Protein AF-0000000080647392 (afdb_homodimer)

pLDDT: mean 95.46, std 3.97, range [77.69, 98.94]

Radius of gyration: 23.3 Å; Cα contacts (8 Å, |Δi|>4): 1350; chains: 2; bounding box: 54×66×57 Å

Solvent-accessible surface area (backbone atoms only — not comparable to full-atom values): 26284 Å² total; per-residue (Å²): 134,74,49,28,30,16,35,35,18,43,46,62,50,24,40,52,42,51,49,40,34,59,71,58,73,27,82,43,40,66,52,21,38,30,37,96,53,59,66,42,38,54,57,50,50,71,74,40,87,53,81,49,40,84,39,58,70,70,62,27,44,72,67,22,56,29,36,37,40,37,64,46,44,84,48,45,66,60,51,48,52,56,26,24,71,72,42,19,22,35,34,42,63,46,37,37,43,47,66,41,63,68,54,35,50,51,53,52,50,37,17,57,75,48,71,21,41,34,37,32,45,41,31,66,45,50,23,52,20,31,45,36,12,40,53,58,62,46,55,66,39,33,37,37,37,38,35,31,31,36,78,76,49,66,86,26,53,46,38,64,78,66,65,59,63,54,87,72,51,83,49,76,37,77,77,44,73,45,47,44,77,57,45,35,69,33,34,57,91,51,20,38,61,51,29,50,49,51,64,51,44,70,77,46,53,44,36,35,33,35,29,33,22,62,84,47,92,44,44,31,40,31,40,40,38,36,39,78,41,32,39,39,37,23,37,25,39,31,30,52,22,94,82,36,73,89,37,42,35,34,28,35,21,7,48,46,29,34,55,36,46,72,70,41,41,63,37,72,38,50,135,72,49,29,31,16,36,34,18,41,45,61,51,25,40,51,42,51,49,40,34,58,71,59,74,26,84,42,40,63,52,21,38,31,37,96,54,57,67,41,37,52,55,49,50,70,75,39,87,54,82,49,41,85,39,57,68,71,62,27,44,73,69,21,54,30,36,38,40,38,64,45,46,84,47,45,66,61,51,48,51,56,24,25,72,70,41,20,22,36,33,43,63,44,38,39,43,49,68,42,63,68,53,34,51,49,52,52,50,37,18,57,75,47,72,20,40,35,37,33,45,41,31,66,45,50,24,50,21,31,44,34,14,38,52,60,61,46,56,66,38,34,37,37,37,40,34,31,30,34,78,76,49,66,87,26,54,47,39,63,77,66,64,58,64,53,86,73,50,83,49,74,36,78,78,43,75,44,47,42,76,57,45,35,70,33,36,59,90,53,19,38,60,52,29,51,50,49,64,52,43,70,76,44,53,46,35,34,34,35,30,33,22,62,85,47,92,45,44,31,39,33,39,38,36,35,38,78,43,32,40,39,37,24,37,25,39,31,30,53,23,94,81,36,74,89,37,42,34,34,28,36,22,7,48,46,28,34,55,36,45,72,71,39,40,63,37,72,37,48

Structure (mmCIF, N/CA/C/O backbone):
data_AF-0000000080647392-model_v1
#
loop_
_entity.id
_entity.type
_entity.pdbx_description
1 polymer 'L-aspartate dehydrogenase'
#
loop_
_atom_site.group_PDB
_atom_site.id
_atom_site.type_symbol
_atom_site.label_atom_id
_atom_site.label_alt_id
_atom_site.label_comp_id
_atom_site.label_asym_id
_atom_site.label_entity_id
_atom_site.label_seq_id
_atom_site.pdbx_PDB_ins_code
_atom_site.Cartn_x
_atom_site.Cartn_y
_atom_site.Cartn_z
_atom_site.occupancy
_atom_site.B_iso_or_equiv
_atom_site.auth_seq_id
_atom_site.auth_comp_id
_atom_site.auth_asym_id
_atom_site.auth_atom_id
_atom_site.pdbx_PDB_model_num
ATOM 1 N N . MET A 1 1 ? 25.438 -1.2 6.359 1 77.69 1 MET A N 1
ATOM 2 C CA . MET A 1 1 ? 25.422 0.131 6.957 1 77.69 1 MET A CA 1
ATOM 3 C C . MET A 1 1 ? 24.016 0.497 7.445 1 77.69 1 MET A C 1
ATOM 5 O O . MET A 1 1 ? 23.031 0.075 6.859 1 77.69 1 MET A O 1
ATOM 9 N N . VAL A 1 2 ? 23.875 1.104 8.641 1 92.38 2 VAL A N 1
ATOM 10 C CA . VAL A 1 2 ? 22.625 1.467 9.289 1 92.38 2 VAL A CA 1
ATOM 11 C C . VAL A 1 2 ? 22.047 2.715 8.625 1 92.38 2 VAL A C 1
ATOM 13 O O . VAL A 1 2 ? 22.781 3.656 8.312 1 92.38 2 VAL A O 1
ATOM 16 N N . LEU A 1 3 ? 20.812 2.715 8.211 1 97.25 3 LEU A N 1
ATOM 17 C CA . LEU A 1 3 ? 20.156 3.855 7.586 1 97.25 3 LEU A CA 1
ATOM 18 C C . LEU A 1 3 ? 20.172 5.07 8.508 1 97.25 3 LEU A C 1
ATOM 20 O O . LEU A 1 3 ? 19.719 4.996 9.648 1 97.25 3 LEU A O 1
ATOM 24 N N . LYS A 1 4 ? 20.766 6.172 8.125 1 98.62 4 LYS A N 1
ATOM 25 C CA . LYS A 1 4 ? 20.844 7.406 8.898 1 98.62 4 LYS A CA 1
ATOM 26 C C . LYS A 1 4 ? 19.672 8.336 8.555 1 98.62 4 LYS A C 1
ATOM 28 O O . LYS A 1 4 ? 19.5 8.719 7.398 1 98.62 4 LYS A O 1
ATOM 33 N N . ILE A 1 5 ? 18.953 8.742 9.609 1 98.88 5 ILE A N 1
ATOM 34 C CA . ILE A 1 5 ? 17.719 9.5 9.406 1 98.88 5 ILE A CA 1
ATOM 35 C C . ILE A 1 5 ? 17.875 10.898 10 1 98.88 5 ILE A C 1
ATOM 37 O O . ILE A 1 5 ? 18.297 11.055 11.148 1 98.88 5 ILE A O 1
ATOM 41 N N . GLY A 1 6 ? 17.625 11.93 9.172 1 98.88 6 GLY A N 1
ATOM 42 C CA . GLY A 1 6 ? 17.375 13.273 9.672 1 98.88 6 GLY A CA 1
ATOM 43 C C . GLY A 1 6 ? 15.906 13.625 9.742 1 98.88 6 GLY A C 1
ATOM 44 O O . GLY A 1 6 ? 15.156 13.383 8.797 1 98.88 6 GLY A O 1
ATOM 45 N N . LEU A 1 7 ? 15.492 14.164 10.867 1 98.81 7 LEU A N 1
ATOM 46 C CA . LEU A 1 7 ? 14.078 14.469 11.094 1 98.81 7 LEU A CA 1
ATOM 47 C C . LEU A 1 7 ? 13.844 15.969 11.117 1 98.81 7 LEU A C 1
ATOM 49 O O . LEU A 1 7 ? 14.492 16.688 11.883 1 98.81 7 LEU A O 1
ATOM 53 N N . VAL A 1 8 ? 12.969 16.422 10.203 1 98.81 8 VAL A N 1
ATOM 54 C CA . VAL A 1 8 ? 12.547 17.828 10.18 1 98.81 8 VAL A CA 1
ATOM 55 C C . VAL A 1 8 ? 11.117 17.938 10.703 1 98.81 8 VAL A C 1
ATOM 57 O O . VAL A 1 8 ? 10.172 17.5 10.039 1 98.81 8 VAL A O 1
ATOM 60 N N . GLY A 1 9 ? 10.938 18.594 11.805 1 98.12 9 GLY A N 1
ATOM 61 C CA . GLY A 1 9 ? 9.656 18.656 12.492 1 98.12 9 GLY A CA 1
ATOM 62 C C . GLY A 1 9 ? 9.602 17.766 13.719 1 98.12 9 GLY A C 1
ATOM 63 O O . GLY A 1 9 ? 9.648 16.547 13.602 1 98.12 9 GLY A O 1
ATOM 64 N N . CYS A 1 10 ? 9.453 18.391 14.891 1 96.75 10 CYS A N 1
ATOM 65 C CA . CYS A 1 10 ? 9.492 17.672 16.156 1 96.75 10 CYS A CA 1
ATOM 66 C C . CYS A 1 10 ? 8.156 17.766 16.875 1 96.75 10 CYS A C 1
ATOM 68 O O . CYS A 1 10 ? 8.117 17.875 18.109 1 96.75 10 CYS A O 1
ATOM 70 N N . GLY A 1 11 ? 7.09 17.859 16.078 1 93.75 11 GLY A N 1
ATOM 71 C CA . GLY A 1 11 ? 5.746 17.797 16.625 1 93.75 11 GLY A CA 1
ATOM 72 C C . GLY A 1 11 ? 5.301 16.391 16.953 1 93.75 11 GLY A C 1
ATOM 73 O O . GLY A 1 11 ? 6.125 15.523 17.25 1 93.75 11 GLY A O 1
ATOM 74 N N . ALA A 1 12 ? 3.98 16.172 17 1 92.81 12 ALA A N 1
ATOM 75 C CA . ALA A 1 12 ? 3.395 14.906 17.422 1 92.81 12 ALA A CA 1
ATOM 76 C C . ALA A 1 12 ? 3.887 13.75 16.562 1 92.81 12 ALA A C 1
ATOM 78 O O . ALA A 1 12 ? 4.34 12.727 17.078 1 92.81 12 ALA A O 1
ATOM 79 N N . ILE A 1 13 ? 3.816 13.922 15.258 1 95.69 13 ILE A N 1
ATOM 80 C CA . ILE A 1 13 ? 4.23 12.875 14.336 1 95.69 13 ILE A CA 1
ATOM 81 C C . ILE A 1 13 ? 5.738 12.656 14.438 1 95.69 13 ILE A C 1
ATOM 83 O O . ILE A 1 13 ? 6.199 11.516 14.547 1 95.69 13 ILE A O 1
ATOM 87 N N . GLY A 1 14 ? 6.5 13.742 14.398 1 97 14 GLY A N 1
ATOM 88 C CA . GLY A 1 14 ? 7.949 13.648 14.516 1 97 14 GLY A CA 1
ATOM 89 C C . GLY A 1 14 ? 8.398 12.938 15.781 1 97 14 GLY A C 1
ATOM 90 O O . GLY A 1 14 ? 9.312 12.117 15.75 1 97 14 GLY A O 1
ATOM 91 N N . LEU A 1 15 ? 7.766 13.25 16.859 1 95.5 15 LEU A N 1
ATOM 92 C CA . LEU A 1 15 ? 8.094 12.633 18.141 1 95.5 15 LEU A CA 1
ATOM 93 C C . LEU A 1 15 ? 7.859 11.133 18.109 1 95.5 15 LEU A C 1
ATOM 95 O O . LEU A 1 15 ? 8.688 10.359 18.594 1 95.5 15 LEU A O 1
ATOM 99 N N . GLU A 1 16 ? 6.734 10.719 17.547 1 95.62 16 GLU A N 1
ATOM 100 C CA . GLU A 1 16 ? 6.418 9.289 17.469 1 95.62 16 GLU A CA 1
ATOM 101 C C . GLU A 1 16 ? 7.445 8.555 16.609 1 95.62 16 GLU A C 1
ATOM 103 O O . GLU A 1 16 ? 7.867 7.445 16.953 1 95.62 16 GLU A O 1
ATOM 108 N N . ILE A 1 17 ? 7.848 9.156 15.523 1 97.88 17 ILE A N 1
ATOM 109 C CA . ILE A 1 17 ? 8.844 8.562 14.641 1 97.88 17 ILE A CA 1
ATOM 110 C C . ILE A 1 17 ? 10.18 8.438 15.375 1 97.88 17 ILE A C 1
ATOM 112 O O . ILE A 1 17 ? 10.797 7.367 15.359 1 97.88 17 ILE A O 1
ATOM 116 N N . ALA A 1 18 ? 10.555 9.5 16.031 1 98 18 ALA A N 1
ATOM 117 C CA . ALA A 1 18 ? 11.828 9.523 16.75 1 98 18 ALA A CA 1
ATOM 118 C C . ALA A 1 18 ? 11.859 8.445 17.828 1 98 18 ALA A C 1
ATOM 120 O O . ALA A 1 18 ? 12.852 7.73 17.969 1 98 18 ALA A O 1
ATOM 121 N N . ARG A 1 19 ? 10.805 8.344 18.562 1 96.69 19 ARG A N 1
ATOM 122 C CA . ARG A 1 19 ? 10.727 7.371 19.641 1 96.69 19 ARG A CA 1
ATOM 123 C C . ARG A 1 19 ? 10.789 5.945 19.109 1 96.69 19 ARG A C 1
ATOM 125 O O . ARG A 1 19 ? 11.43 5.078 19.703 1 96.69 19 ARG A O 1
ATOM 132 N N . ALA A 1 20 ? 10.086 5.695 18.016 1 97.19 20 ALA A N 1
ATOM 133 C CA . ALA A 1 20 ? 10.102 4.367 17.406 1 97.19 20 ALA A CA 1
ATOM 134 C C . ALA A 1 20 ? 11.516 3.965 17 1 97.19 20 ALA A C 1
ATOM 136 O O . ALA A 1 20 ? 11.938 2.828 17.219 1 97.19 20 ALA A O 1
ATOM 137 N N . ILE A 1 21 ? 12.25 4.891 16.375 1 97.94 21 ILE A N 1
ATOM 138 C CA . ILE A 1 21 ? 13.633 4.629 15.984 1 97.94 21 ILE A CA 1
ATOM 139 C C . ILE A 1 21 ? 14.477 4.363 17.234 1 97.94 21 ILE A C 1
ATOM 141 O O . ILE A 1 21 ? 15.266 3.418 17.266 1 97.94 21 ILE A O 1
ATOM 145 N N . ASP A 1 22 ? 14.219 5.188 18.234 1 97.56 22 ASP A N 1
ATOM 146 C CA . ASP A 1 22 ? 14.984 5.105 19.484 1 97.56 22 ASP A CA 1
ATOM 147 C C . ASP A 1 22 ? 14.75 3.77 20.188 1 97.56 22 ASP A C 1
ATOM 149 O O . ASP A 1 22 ? 15.648 3.234 20.828 1 97.56 22 ASP A O 1
ATOM 153 N N . ARG A 1 23 ? 13.562 3.252 20.047 1 96.81 23 ARG A N 1
ATOM 154 C CA . ARG A 1 23 ? 13.195 1.992 20.688 1 96.81 23 ARG A CA 1
ATOM 155 C C . ARG A 1 23 ? 13.688 0.802 19.859 1 96.81 23 ARG A C 1
ATOM 157 O O . ARG A 1 23 ? 13.461 -0.351 20.234 1 96.81 23 ARG A O 1
ATOM 164 N N . GLY A 1 24 ? 14.258 1.028 18.703 1 96.31 24 GLY A N 1
ATOM 165 C CA . GLY A 1 24 ? 14.805 -0.035 17.859 1 96.31 24 GLY A CA 1
ATOM 166 C C . GLY A 1 24 ? 13.758 -0.698 16.984 1 96.31 24 GLY A C 1
ATOM 167 O O . GLY A 1 24 ? 13.977 -1.801 16.484 1 96.31 24 GLY A O 1
ATOM 168 N N . GLU A 1 25 ? 12.617 -0.047 16.797 1 95.94 25 GLU A N 1
ATOM 169 C CA . GLU A 1 25 ? 11.531 -0.603 15.992 1 95.94 25 GLU A CA 1
ATOM 170 C C . GLU A 1 25 ? 11.844 -0.5 14.5 1 95.94 25 GLU A C 1
ATOM 172 O O . GLU A 1 25 ? 11.188 -1.145 13.68 1 95.94 25 GLU A O 1
ATOM 177 N N . VAL A 1 26 ? 12.742 0.331 14.148 1 96.06 26 VAL A N 1
ATOM 178 C CA . VAL A 1 26 ? 13.289 0.493 12.805 1 96.06 26 VAL A CA 1
ATOM 179 C C . VAL A 1 26 ? 14.797 0.289 12.828 1 96.06 26 VAL A C 1
ATOM 181 O O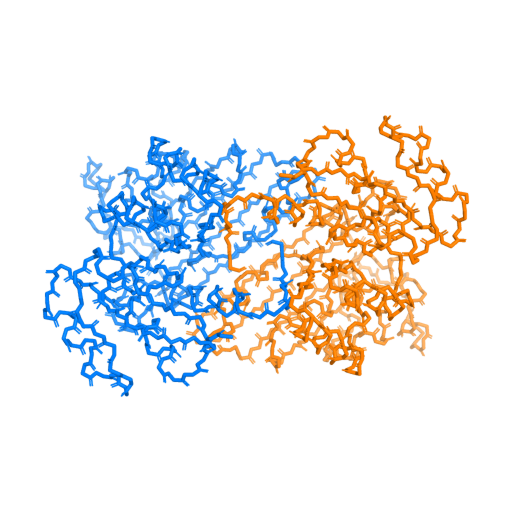 . VAL A 1 26 ? 15.484 0.793 13.719 1 96.06 26 VAL A O 1
ATOM 184 N N . GLU A 1 27 ? 15.32 -0.491 11.945 1 96.06 27 GLU A N 1
ATOM 185 C CA . GLU A 1 27 ? 16.766 -0.665 11.836 1 96.06 27 GLU A CA 1
ATOM 186 C C . GLU A 1 27 ? 17.422 0.566 11.227 1 96.06 27 GLU A C 1
ATOM 188 O O . GLU A 1 27 ? 17.953 0.505 10.109 1 96.06 27 GLU A O 1
ATOM 193 N N . ALA A 1 28 ? 17.453 1.624 11.969 1 97.56 28 ALA A N 1
ATOM 194 C CA . ALA A 1 28 ? 17.969 2.922 11.539 1 97.56 28 ALA A CA 1
ATOM 195 C C . ALA A 1 28 ? 18.469 3.734 12.727 1 97.56 28 ALA A C 1
ATOM 197 O O . ALA A 1 28 ? 18.281 3.338 13.883 1 97.56 28 ALA A O 1
ATOM 198 N N . GLU A 1 29 ? 19.156 4.75 12.43 1 98 29 GLU A N 1
ATOM 199 C CA . GLU A 1 29 ? 19.672 5.668 13.445 1 98 29 GLU A CA 1
ATOM 200 C C . GLU A 1 29 ? 19.172 7.09 13.195 1 98 29 GLU A C 1
ATOM 202 O O . GLU A 1 29 ? 19.281 7.609 12.086 1 98 29 GLU A O 1
ATOM 207 N N . LEU A 1 30 ? 18.547 7.652 14.188 1 98.5 30 LEU A N 1
ATOM 208 C CA . LEU A 1 30 ? 18.219 9.078 14.141 1 98.5 30 LEU A CA 1
ATOM 209 C C . LEU A 1 30 ? 19.453 9.922 14.422 1 98.5 30 LEU A C 1
ATOM 211 O O . LEU A 1 30 ? 19.906 10.016 15.57 1 98.5 30 LEU A O 1
ATOM 215 N N . VAL A 1 31 ? 19.953 10.617 13.422 1 98.19 31 VAL A N 1
ATOM 216 C CA . VAL A 1 31 ? 21.266 11.242 13.578 1 98.19 31 VAL A CA 1
ATOM 217 C C . VAL A 1 31 ? 21.094 12.711 13.945 1 98.19 31 VAL A C 1
ATOM 219 O O . VAL A 1 31 ? 21.953 13.297 14.602 1 98.19 31 VAL A O 1
ATOM 222 N N . ALA A 1 32 ? 20.016 13.281 13.445 1 98.44 32 ALA A N 1
ATOM 223 C CA . ALA A 1 32 ? 19.812 14.703 13.703 1 98.44 32 ALA A CA 1
ATOM 224 C C . ALA A 1 32 ? 18.328 15.07 13.625 1 98.44 32 ALA A C 1
ATOM 226 O O . ALA A 1 32 ? 17.547 14.375 12.969 1 98.44 32 ALA A O 1
ATOM 227 N N . VAL A 1 33 ? 17.969 16.078 14.359 1 98.31 33 VAL A N 1
ATOM 228 C CA . VAL A 1 33 ? 16.625 16.641 14.289 1 98.31 33 VAL A CA 1
ATOM 229 C C . VAL A 1 33 ? 16.703 18.156 14.062 1 98.31 33 VAL A C 1
ATOM 231 O O . VAL A 1 33 ? 17.703 18.781 14.406 1 98.31 33 VAL A O 1
ATOM 234 N N . PHE A 1 34 ? 15.703 18.688 13.383 1 97.88 34 PHE A N 1
ATOM 235 C CA . PHE A 1 34 ? 15.547 20.109 13.172 1 97.88 34 PHE A CA 1
ATOM 236 C C . PHE A 1 34 ? 14.094 20.531 13.336 1 97.88 34 PHE A C 1
ATOM 238 O O . PHE A 1 34 ? 13.188 19.828 12.875 1 97.88 34 PHE A O 1
ATOM 245 N N . ASP A 1 35 ? 13.883 21.547 14.102 1 97 35 ASP A N 1
ATOM 246 C CA . ASP A 1 35 ? 12.602 22.234 14.203 1 97 35 ASP A CA 1
ATOM 247 C C . ASP A 1 35 ? 12.797 23.75 14.266 1 97 35 ASP A C 1
ATOM 249 O O . ASP A 1 35 ? 13.727 24.234 14.922 1 97 35 ASP A O 1
ATOM 253 N N . ARG A 1 36 ? 11.938 24.5 13.578 1 93.69 36 ARG A N 1
ATOM 254 C CA . ARG A 1 36 ? 12.047 25.953 13.664 1 93.69 36 ARG A CA 1
ATOM 255 C C . ARG A 1 36 ? 11.828 26.438 15.102 1 93.69 36 ARG A C 1
ATOM 257 O O . ARG A 1 36 ? 12.391 27.453 15.516 1 93.69 36 ARG A O 1
ATOM 264 N N . ASN A 1 37 ? 10.938 25.703 15.758 1 92.19 37 ASN A N 1
ATOM 265 C CA . ASN A 1 37 ? 10.75 25.922 17.188 1 92.19 37 ASN A CA 1
ATOM 266 C C . ASN A 1 37 ? 11.758 25.141 18.016 1 92.19 37 ASN A C 1
ATOM 268 O O . ASN A 1 37 ? 11.555 23.953 18.281 1 92.19 37 ASN A O 1
ATOM 272 N N . GLY A 1 38 ? 12.781 25.734 18.5 1 89.88 38 GLY A N 1
ATOM 273 C CA . GLY A 1 38 ? 13.867 25.094 19.234 1 89.88 38 GLY A CA 1
ATOM 274 C C . GLY A 1 38 ? 13.406 24.359 20.469 1 89.88 38 GLY A C 1
ATOM 275 O O . GLY A 1 38 ? 13.984 23.328 20.844 1 89.88 38 GLY A O 1
ATOM 276 N N . ASP A 1 39 ? 12.383 24.828 21.125 1 91.25 39 ASP A N 1
ATOM 277 C CA . ASP A 1 39 ? 11.859 24.219 22.328 1 91.25 39 ASP A CA 1
ATOM 278 C C . ASP A 1 39 ? 11.281 22.828 22.031 1 91.25 39 ASP A C 1
ATOM 280 O O . ASP A 1 39 ? 11.43 21.906 22.828 1 91.25 39 ASP A O 1
ATOM 284 N N . ARG A 1 40 ? 10.594 22.672 20.891 1 90.19 40 ARG A N 1
ATOM 285 C CA . ARG A 1 40 ? 10.07 21.375 20.5 1 90.19 40 ARG A CA 1
ATOM 286 C C . ARG A 1 40 ? 11.195 20.375 20.297 1 90.19 40 ARG A C 1
ATOM 288 O O . ARG A 1 40 ? 11.086 19.219 20.703 1 90.19 40 ARG A O 1
ATOM 295 N N . ALA A 1 41 ? 12.195 20.812 19.656 1 92.75 41 ALA A N 1
ATOM 296 C CA . ALA A 1 41 ? 13.344 19.938 19.406 1 92.75 41 ALA A CA 1
ATOM 297 C C . ALA A 1 41 ? 13.992 19.5 20.719 1 92.75 41 ALA A C 1
ATOM 299 O O . ALA A 1 41 ? 14.305 18.328 20.906 1 92.75 41 ALA A O 1
ATOM 300 N N . ARG A 1 42 ? 14.188 20.422 21.578 1 92.19 42 ARG A N 1
ATOM 301 C CA . ARG A 1 42 ? 14.828 20.109 22.859 1 92.19 42 ARG A CA 1
ATOM 302 C C . ARG A 1 42 ? 13.969 19.156 23.688 1 92.19 42 ARG A C 1
ATOM 304 O O . ARG A 1 42 ? 14.492 18.25 24.328 1 92.19 42 ARG A O 1
ATOM 311 N N . GLU A 1 43 ? 12.688 19.406 23.641 1 91.31 43 GLU A N 1
ATOM 312 C CA . GLU A 1 43 ? 11.766 18.531 24.344 1 91.31 43 GLU A CA 1
ATOM 313 C C . GLU A 1 43 ? 11.82 17.109 23.797 1 91.31 43 GLU A C 1
ATOM 315 O O . GLU A 1 43 ? 11.82 16.141 24.562 1 91.31 43 GLU A O 1
ATOM 320 N N . LEU A 1 44 ? 11.766 17.031 22.469 1 92.06 44 LEU A N 1
ATOM 321 C CA . LEU A 1 44 ? 11.875 15.727 21.828 1 92.06 44 LEU A CA 1
ATOM 322 C C . LEU A 1 44 ? 13.164 15.016 22.234 1 92.06 44 LEU A C 1
ATOM 324 O O . LEU A 1 44 ? 13.148 13.828 22.562 1 92.06 44 LEU A O 1
ATOM 328 N N . LEU A 1 45 ? 14.219 15.711 22.328 1 93.69 45 LEU A N 1
ATOM 329 C CA . LEU A 1 45 ? 15.539 15.141 22.594 1 93.69 45 LEU A CA 1
ATOM 330 C C . LEU A 1 45 ? 15.617 14.617 24.031 1 93.69 45 LEU A C 1
ATOM 332 O O . LEU A 1 45 ? 16.281 13.617 24.297 1 93.69 45 LEU A O 1
ATOM 336 N N . LYS A 1 46 ? 14.969 15.266 24.906 1 92.44 46 LYS A N 1
ATOM 337 C CA . LYS A 1 46 ? 14.992 14.898 26.328 1 92.44 46 LYS A CA 1
ATOM 338 C C . LYS A 1 46 ? 14.438 13.5 26.531 1 92.44 46 LYS A C 1
ATOM 340 O O . LYS A 1 46 ? 14.859 12.781 27.438 1 92.44 46 LYS A O 1
ATOM 345 N N . GLY A 1 47 ? 13.617 13.062 25.656 1 90.56 47 GLY A N 1
ATOM 346 C CA . GLY A 1 47 ? 12.938 11.797 25.859 1 90.56 47 GLY A CA 1
ATOM 347 C C . GLY A 1 47 ? 13.594 10.641 25.125 1 90.56 47 GLY A C 1
ATOM 348 O O . GLY A 1 47 ? 13.133 9.5 25.219 1 90.56 47 GLY A O 1
ATOM 349 N N . LEU A 1 48 ? 14.656 10.906 24.469 1 96.25 48 LEU A N 1
ATOM 350 C CA . LEU A 1 48 ? 15.281 9.875 23.656 1 96.25 48 LEU A CA 1
ATOM 351 C C . LEU A 1 48 ? 16.531 9.328 24.344 1 96.25 48 LEU A C 1
ATOM 353 O O . LEU A 1 48 ? 17.266 10.07 24.984 1 96.25 48 LEU A O 1
ATOM 357 N N . ARG A 1 49 ? 16.688 8.086 24.297 1 93.62 49 ARG A N 1
ATOM 358 C CA . ARG A 1 49 ? 17.922 7.461 24.766 1 93.62 49 ARG A CA 1
ATOM 359 C C . ARG A 1 49 ? 19.109 7.84 23.891 1 93.62 49 ARG A C 1
ATOM 361 O O . ARG A 1 49 ? 20.188 8.156 24.375 1 93.62 49 ARG A O 1
ATOM 368 N N . GLY A 1 50 ? 18.703 7.691 22.625 1 86.88 50 GLY A N 1
ATOM 369 C CA . GLY A 1 50 ? 19.703 8.172 21.703 1 86.88 50 GLY A CA 1
ATOM 370 C C . GLY A 1 50 ? 19.906 9.672 21.75 1 86.88 50 GLY A C 1
ATOM 371 O O . GLY A 1 50 ? 19.141 10.383 22.422 1 86.88 50 GLY A O 1
ATOM 372 N N . LYS A 1 51 ? 21.125 10.195 21.328 1 89.38 51 LYS A N 1
ATOM 373 C CA . LYS A 1 51 ? 21.391 11.633 21.375 1 89.38 51 LYS A CA 1
ATOM 374 C C . LYS A 1 51 ? 21.656 12.188 19.984 1 89.38 51 LYS A C 1
ATOM 376 O O . LYS A 1 51 ? 22.781 12.602 19.688 1 89.38 51 LYS A O 1
ATOM 381 N N . PRO A 1 52 ? 20.453 12.188 19.219 1 96.25 52 PRO A N 1
ATOM 382 C CA . PRO A 1 52 ? 20.641 12.867 17.938 1 96.25 52 PRO A CA 1
ATOM 383 C C . PRO A 1 52 ? 21.016 14.344 18.109 1 96.25 52 PRO A C 1
ATOM 385 O O . PRO A 1 52 ? 20.75 14.93 19.156 1 96.25 52 PRO A O 1
ATOM 388 N N . ARG A 1 53 ? 21.641 14.898 17.141 1 96.31 53 ARG A N 1
ATOM 389 C CA . ARG A 1 53 ? 22.094 16.297 17.219 1 96.31 53 ARG A CA 1
ATOM 390 C C . ARG A 1 53 ? 20.969 17.234 16.781 1 96.31 53 ARG A C 1
ATOM 392 O O . ARG A 1 53 ? 20.156 16.891 15.922 1 96.31 53 ARG A O 1
ATOM 399 N N . LEU A 1 54 ? 20.984 18.312 17.469 1 97.12 54 LEU A N 1
ATOM 400 C CA . LEU A 1 54 ? 20.188 19.422 16.969 1 97.12 54 LEU A CA 1
ATOM 401 C C . LEU A 1 54 ? 20.969 20.25 15.953 1 97.12 54 LEU A C 1
ATOM 403 O O . LEU A 1 54 ? 21.938 20.922 16.297 1 97.12 54 LEU A O 1
ATOM 407 N N . LEU A 1 55 ? 20.547 20.156 14.664 1 97.31 55 LEU A N 1
ATOM 408 C CA . LEU A 1 55 ? 21.297 20.797 13.586 1 97.31 55 LEU A CA 1
ATOM 409 C C . LEU A 1 55 ? 20.391 21.656 12.727 1 97.31 55 LEU A C 1
ATOM 411 O O . LEU A 1 55 ? 19.172 21.469 12.711 1 97.31 55 LEU A O 1
ATOM 415 N N . GLU A 1 56 ? 21.047 22.609 12.039 1 97.31 56 GLU A N 1
ATOM 416 C CA . GLU A 1 56 ? 20.312 23.312 10.977 1 97.31 56 GLU A CA 1
ATOM 417 C C . GLU A 1 56 ? 20.062 22.391 9.781 1 97.31 56 GLU A C 1
ATOM 419 O O . GLU A 1 56 ? 20.703 21.344 9.648 1 97.31 56 GLU A O 1
ATOM 424 N N . LEU A 1 57 ? 19.141 22.812 8.922 1 98.12 57 LEU A N 1
ATOM 425 C CA . LEU A 1 57 ? 18.625 21.969 7.855 1 98.12 57 LEU A CA 1
ATOM 426 C C . LEU A 1 57 ? 19.766 21.453 6.977 1 98.12 57 LEU A C 1
ATOM 428 O O . LEU A 1 57 ? 19.859 20.25 6.723 1 98.12 57 LEU A O 1
ATOM 432 N N . GLU A 1 58 ? 20.672 22.297 6.543 1 97.94 58 GLU A N 1
ATOM 433 C CA . GLU A 1 58 ? 21.719 21.922 5.609 1 97.94 58 GLU A CA 1
ATOM 434 C C . GLU A 1 58 ? 22.656 20.875 6.219 1 97.94 58 GLU A C 1
ATOM 436 O O . GLU A 1 58 ? 23.016 19.906 5.562 1 97.94 58 GLU A O 1
ATOM 441 N N . GLU A 1 59 ? 23.031 21.109 7.449 1 98.38 59 GLU A N 1
ATOM 442 C CA . GLU A 1 59 ? 23.906 20.156 8.133 1 98.38 59 GLU A CA 1
ATOM 443 C C . GLU A 1 59 ? 23.203 18.828 8.383 1 98.38 59 GLU A C 1
ATOM 445 O O . GLU A 1 59 ? 23.812 17.766 8.281 1 98.38 59 GLU A O 1
ATOM 450 N N . LEU A 1 60 ? 21.922 18.938 8.758 1 98.62 60 LEU A N 1
ATOM 451 C CA . LEU A 1 60 ? 21.109 17.734 8.969 1 98.62 60 LEU A CA 1
ATOM 452 C C . LEU A 1 60 ? 21.094 16.875 7.711 1 98.62 60 LEU A C 1
ATOM 454 O O . LEU A 1 60 ? 21.297 15.656 7.781 1 98.62 60 LEU A O 1
ATOM 458 N N . VAL A 1 61 ? 20.922 17.484 6.598 1 98.81 61 VAL A N 1
ATOM 459 C CA . VAL A 1 61 ? 20.812 16.781 5.324 1 98.81 61 VAL A CA 1
ATOM 460 C C . VAL A 1 61 ? 22.141 16.109 4.988 1 98.81 61 VAL A C 1
ATOM 462 O O . VAL A 1 61 ? 22.156 14.953 4.539 1 98.81 61 VAL A O 1
ATOM 465 N N . GLU A 1 62 ? 23.219 16.75 5.254 1 98.19 62 GLU A N 1
ATOM 466 C CA . GLU A 1 62 ? 24.547 16.234 4.926 1 98.19 62 GLU A CA 1
ATOM 467 C C . GLU A 1 62 ? 24.828 14.93 5.66 1 98.19 62 GLU A C 1
ATOM 469 O O . GLU A 1 62 ? 25.5 14.047 5.121 1 98.19 62 GLU A O 1
ATOM 474 N N . GLY A 1 63 ? 24.312 14.812 6.828 1 98 63 GLY A N 1
ATOM 475 C CA . GLY A 1 63 ? 24.594 13.648 7.656 1 98 63 GLY A CA 1
ATOM 476 C C . GLY A 1 63 ? 23.547 12.555 7.531 1 98 63 GLY A C 1
ATOM 477 O O . GLY A 1 63 ? 23.594 11.555 8.25 1 98 63 GLY A O 1
ATOM 478 N N . SER A 1 64 ? 22.609 12.703 6.555 1 98.69 64 SER A N 1
ATOM 479 C CA . SER A 1 64 ? 21.469 11.789 6.496 1 98.69 64 SER A CA 1
ATOM 480 C C . SER A 1 64 ? 21.469 10.984 5.199 1 98.69 64 SER A C 1
ATOM 482 O O . SER A 1 64 ? 21.953 11.461 4.172 1 98.69 64 SER A O 1
ATOM 484 N N . ASP A 1 65 ? 21.031 9.719 5.266 1 98.75 65 ASP A N 1
ATOM 485 C CA . ASP A 1 65 ? 20.688 8.961 4.066 1 98.75 65 ASP A CA 1
ATOM 486 C C . ASP A 1 65 ? 19.297 9.32 3.562 1 98.75 65 ASP A C 1
ATOM 488 O O . ASP A 1 65 ? 19.047 9.344 2.354 1 98.75 65 ASP A O 1
ATOM 492 N N . ILE A 1 66 ? 18.391 9.602 4.523 1 98.88 66 ILE A N 1
ATOM 493 C CA . ILE A 1 66 ? 17.016 10 4.23 1 98.88 66 ILE A CA 1
ATOM 494 C C . ILE A 1 66 ? 16.594 11.094 5.203 1 98.88 66 ILE A C 1
ATOM 496 O O . ILE A 1 66 ? 16.906 11.039 6.395 1 98.88 66 ILE A O 1
ATOM 500 N N . VAL A 1 67 ? 15.906 12.078 4.664 1 98.94 67 VAL A N 1
ATOM 501 C CA . VAL A 1 67 ? 15.297 13.125 5.477 1 98.94 67 VAL A CA 1
ATOM 502 C C . VAL A 1 67 ? 13.789 12.883 5.594 1 98.94 67 VAL A C 1
ATOM 504 O O . VAL A 1 67 ? 13.125 12.609 4.594 1 98.94 67 VAL A O 1
ATOM 507 N N . VAL A 1 68 ? 13.297 12.906 6.82 1 98.94 68 VAL A N 1
ATOM 508 C CA . VAL A 1 68 ? 11.867 12.781 7.078 1 98.94 68 VAL A CA 1
ATOM 509 C C . VAL A 1 68 ? 11.281 14.156 7.391 1 98.94 68 VAL A C 1
ATOM 511 O O . VAL A 1 68 ? 11.664 14.789 8.383 1 98.94 68 VAL A O 1
ATOM 514 N N . GLU A 1 69 ? 10.43 14.609 6.555 1 98.88 69 GLU A N 1
ATOM 515 C CA . GLU A 1 69 ? 9.703 15.852 6.797 1 98.88 69 GLU A CA 1
ATOM 516 C C . GLU A 1 69 ? 8.391 15.586 7.531 1 98.88 69 GLU A C 1
ATOM 518 O O . GLU A 1 69 ? 7.52 14.875 7.023 1 98.88 69 GLU A O 1
ATOM 523 N N . ALA A 1 70 ? 8.273 16.016 8.727 1 98.06 70 ALA A N 1
ATOM 524 C CA . ALA A 1 70 ? 7.062 15.961 9.547 1 98.06 70 ALA A CA 1
ATOM 525 C C . ALA A 1 70 ? 6.789 17.312 10.211 1 98.06 70 ALA A C 1
ATOM 527 O O . ALA A 1 70 ? 6.426 17.359 11.391 1 98.06 70 ALA A O 1
ATOM 528 N N . ALA A 1 71 ? 6.973 18.375 9.547 1 97 71 ALA A N 1
ATOM 529 C CA . ALA A 1 71 ? 6.852 19.734 10.07 1 97 71 ALA A CA 1
ATOM 530 C C . ALA A 1 71 ? 5.551 20.391 9.602 1 97 71 ALA A C 1
ATOM 532 O O . ALA A 1 71 ? 4.555 20.391 10.328 1 97 71 ALA A O 1
ATOM 533 N N . SER A 1 72 ? 5.539 20.938 8.352 1 95.44 72 SER A N 1
ATOM 534 C CA . SER A 1 72 ? 4.383 21.609 7.766 1 95.44 72 SER A CA 1
ATOM 535 C C . SER A 1 72 ? 4.496 21.672 6.246 1 95.44 72 SER A C 1
ATOM 537 O O . SER A 1 72 ? 5.582 21.484 5.691 1 95.44 72 SER A O 1
ATOM 539 N N . GLN A 1 73 ? 3.35 21.938 5.621 1 95.5 73 GLN A N 1
ATOM 540 C CA . GLN A 1 73 ? 3.344 22.094 4.168 1 95.5 73 GLN A CA 1
ATOM 541 C C . GLN A 1 73 ? 4.312 23.172 3.721 1 95.5 73 GLN A C 1
ATOM 543 O O . GLN A 1 73 ? 4.98 23.031 2.691 1 95.5 73 GLN A O 1
ATOM 548 N N . ARG A 1 74 ? 4.422 24.203 4.527 1 95.81 74 ARG A N 1
ATOM 549 C CA . ARG A 1 74 ? 5.266 25.344 4.195 1 95.81 74 ARG A CA 1
ATOM 550 C C . ARG A 1 74 ? 6.738 24.953 4.191 1 95.81 74 ARG A C 1
ATOM 552 O O . ARG A 1 74 ? 7.547 25.578 3.492 1 95.81 74 ARG A O 1
ATOM 559 N N . ALA A 1 75 ? 7.09 23.922 4.902 1 97.88 75 ALA A N 1
ATOM 560 C CA . ALA A 1 75 ? 8.484 23.516 5.031 1 97.88 75 ALA A CA 1
ATOM 561 C C . ALA A 1 75 ? 8.922 22.672 3.838 1 97.88 75 ALA A C 1
ATOM 563 O O . ALA A 1 75 ? 10.117 22.531 3.561 1 97.88 75 ALA A O 1
ATOM 564 N N . VAL A 1 76 ? 8.008 22.062 3.082 1 98.56 76 VAL A N 1
ATOM 565 C CA . VAL A 1 76 ? 8.273 20.984 2.125 1 98.56 76 VAL A CA 1
ATOM 566 C C . VAL A 1 76 ? 9.164 21.516 1.001 1 98.56 76 VAL A C 1
ATOM 568 O O . VAL A 1 76 ? 10.164 20.875 0.642 1 98.56 76 VAL A O 1
ATOM 571 N N . PRO A 1 77 ? 8.906 22.766 0.449 1 98.56 77 PRO A N 1
ATOM 572 C CA . PRO A 1 77 ? 9.766 23.234 -0.644 1 98.56 77 PRO A CA 1
ATOM 573 C C . PRO A 1 77 ? 11.234 23.328 -0.237 1 98.56 77 PRO A C 1
ATOM 575 O O . PRO A 1 77 ? 12.109 22.844 -0.95 1 98.56 77 PRO A O 1
ATOM 578 N N . GLU A 1 78 ? 11.453 23.859 0.877 1 98.62 78 GLU A N 1
ATOM 579 C CA . GLU A 1 78 ? 12.82 24.047 1.348 1 98.62 78 GLU A CA 1
ATOM 580 C C . GLU A 1 78 ? 13.477 22.703 1.674 1 98.62 78 GLU A C 1
ATOM 582 O O . GLU A 1 78 ? 14.625 22.453 1.297 1 98.62 78 GLU A O 1
ATOM 587 N N . VAL A 1 79 ? 12.797 21.844 2.33 1 98.88 79 VAL A N 1
ATOM 588 C CA . VAL A 1 79 ? 13.32 20.547 2.732 1 98.88 79 VAL A CA 1
ATOM 589 C C . VAL A 1 79 ? 13.594 19.688 1.495 1 98.88 79 VAL A C 1
ATOM 591 O O . VAL A 1 79 ? 14.633 19.031 1.412 1 98.88 79 VAL A O 1
ATOM 594 N N . ALA A 1 80 ? 12.672 19.734 0.552 1 98.88 80 ALA A N 1
ATOM 595 C CA . ALA A 1 80 ? 12.812 18.969 -0.677 1 98.88 80 ALA A CA 1
ATOM 596 C C . ALA A 1 80 ? 14.047 19.406 -1.464 1 98.88 80 ALA A C 1
ATOM 598 O O . ALA A 1 80 ? 14.836 18.562 -1.903 1 98.88 80 ALA A O 1
ATOM 599 N N . ARG A 1 81 ? 14.211 20.719 -1.574 1 98.56 81 ARG A N 1
ATOM 600 C CA . ARG A 1 81 ? 15.367 21.234 -2.307 1 98.56 81 ARG A CA 1
ATOM 601 C C . ARG A 1 81 ? 16.672 20.859 -1.614 1 98.56 81 ARG A C 1
ATOM 603 O O . ARG A 1 81 ? 17.641 20.469 -2.271 1 98.56 81 ARG A O 1
ATOM 610 N N . ALA A 1 82 ? 16.656 20.938 -0.346 1 98.75 82 ALA A N 1
ATOM 611 C CA . ALA A 1 82 ? 17.859 20.656 0.42 1 98.75 82 ALA A CA 1
ATOM 612 C C . ALA A 1 82 ? 18.219 19.172 0.351 1 98.75 82 ALA A C 1
ATOM 614 O O . ALA A 1 82 ? 19.375 18.812 0.094 1 98.75 82 ALA A O 1
ATOM 615 N N . ALA A 1 83 ? 17.266 18.266 0.562 1 98.88 83 ALA A N 1
ATOM 616 C CA . ALA A 1 83 ? 17.5 16.828 0.644 1 98.88 83 ALA A CA 1
ATOM 617 C C . ALA A 1 83 ? 17.766 16.234 -0.737 1 98.88 83 ALA A C 1
ATOM 619 O O . ALA A 1 83 ? 18.828 15.648 -0.977 1 98.88 83 ALA A O 1
ATOM 620 N N . LEU A 1 84 ? 16.844 16.469 -1.645 1 98.81 84 LEU A N 1
ATOM 621 C CA . LEU A 1 84 ? 16.922 15.859 -2.967 1 98.81 84 LEU A CA 1
ATOM 622 C C . LEU A 1 84 ? 18.062 16.469 -3.775 1 98.81 84 LEU A C 1
ATOM 624 O O . LEU A 1 84 ? 18.719 15.781 -4.555 1 98.81 84 LEU A O 1
ATOM 628 N N . GLY A 1 85 ? 18.25 17.812 -3.578 1 98.25 85 GLY A N 1
ATOM 629 C CA . GLY A 1 85 ? 19.359 18.469 -4.258 1 98.25 85 GLY A CA 1
ATOM 630 C C . GLY A 1 85 ? 20.703 17.844 -3.947 1 98.25 85 GLY A C 1
ATOM 631 O O . GLY A 1 85 ? 21.625 17.922 -4.762 1 98.25 85 GLY A O 1
ATOM 632 N N . ARG A 1 86 ? 20.844 17.203 -2.842 1 98.06 86 ARG A N 1
ATOM 633 C CA . ARG A 1 86 ? 22.094 16.578 -2.4 1 98.06 86 ARG A CA 1
ATOM 634 C C . ARG A 1 86 ? 22.047 15.07 -2.58 1 98.06 86 ARG A C 1
ATOM 636 O O . ARG A 1 86 ? 22.922 14.352 -2.084 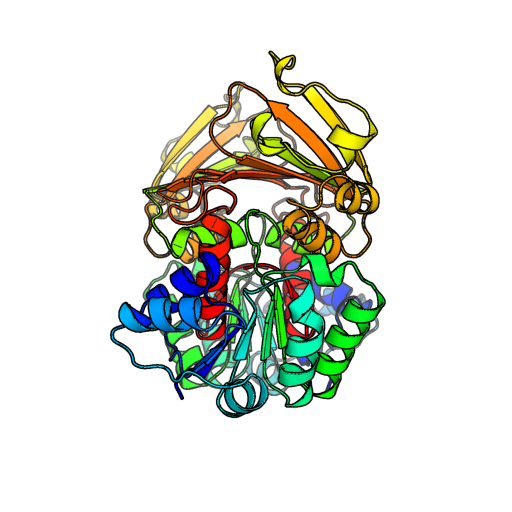1 98.06 86 ARG A O 1
ATOM 643 N N . GLY A 1 87 ? 21.016 14.602 -3.195 1 98.25 87 GLY A N 1
ATOM 644 C CA . GLY A 1 87 ? 20.891 13.188 -3.516 1 98.25 87 GLY A CA 1
ATOM 645 C C . GLY A 1 87 ? 20.406 12.352 -2.346 1 98.25 87 GLY A C 1
ATOM 646 O O . GLY A 1 87 ? 20.625 11.141 -2.316 1 98.25 87 GLY A O 1
ATOM 647 N N . ARG A 1 88 ? 19.828 12.992 -1.343 1 98.81 88 ARG A N 1
ATOM 648 C CA . ARG A 1 88 ? 19.266 12.258 -0.209 1 98.81 88 ARG A CA 1
ATOM 649 C C . ARG A 1 88 ? 17.812 11.883 -0.457 1 98.81 88 ARG A C 1
ATOM 651 O O . ARG A 1 88 ? 17.062 12.664 -1.051 1 98.81 88 ARG A O 1
ATOM 658 N N . ASP A 1 89 ? 17.422 10.695 -0.044 1 98.88 89 ASP A N 1
ATOM 659 C CA . ASP A 1 89 ? 16 10.336 -0.083 1 98.88 89 ASP A CA 1
ATOM 660 C C . ASP A 1 89 ? 15.18 11.242 0.822 1 98.88 89 ASP A C 1
ATOM 662 O O . ASP A 1 89 ? 15.711 11.836 1.766 1 98.88 89 ASP A O 1
ATOM 666 N N . LEU A 1 90 ? 13.914 11.367 0.514 1 98.94 90 LEU A N 1
ATOM 667 C CA . LEU A 1 90 ? 13.023 12.258 1.255 1 98.94 90 LEU A CA 1
ATOM 668 C C . LEU A 1 90 ? 11.68 11.594 1.509 1 98.94 90 LEU A C 1
ATOM 670 O O . LEU A 1 90 ? 11.078 11.023 0.594 1 98.94 90 LEU A O 1
ATOM 674 N N . MET A 1 91 ? 11.305 11.547 2.766 1 98.94 91 MET A N 1
ATOM 675 C CA . MET A 1 91 ? 9.93 11.195 3.111 1 98.94 91 MET A CA 1
ATOM 676 C C . MET A 1 91 ? 9.117 12.43 3.475 1 98.94 91 MET A C 1
ATOM 678 O O . MET A 1 91 ? 9.547 13.234 4.305 1 98.94 91 MET A O 1
ATOM 682 N N . ILE A 1 92 ? 7.961 12.57 2.889 1 98.88 92 ILE A N 1
ATOM 683 C CA . ILE A 1 92 ? 7.125 13.75 3.104 1 98.88 92 ILE A CA 1
ATOM 684 C C . ILE A 1 92 ? 5.828 13.336 3.799 1 98.88 92 ILE A C 1
ATOM 686 O O . ILE A 1 92 ? 5.02 12.602 3.234 1 98.88 92 ILE A O 1
ATOM 690 N N . MET A 1 93 ? 5.586 13.852 4.988 1 98.19 93 MET A N 1
ATOM 691 C CA . MET A 1 93 ? 4.328 13.625 5.695 1 98.19 93 MET A CA 1
ATOM 692 C C . MET A 1 93 ? 3.285 14.664 5.305 1 98.19 93 MET A C 1
ATOM 694 O O . MET A 1 93 ? 2.092 14.367 5.246 1 98.19 93 MET A O 1
ATOM 698 N N . SER A 1 94 ? 3.729 15.836 5.016 1 97.25 94 SER A N 1
ATOM 699 C CA . SER A 1 94 ? 2.836 16.906 4.602 1 97.25 94 SER A CA 1
ATOM 700 C C . SER A 1 94 ? 2.57 16.859 3.104 1 97.25 94 SER A C 1
ATOM 702 O O . SER A 1 94 ? 2.85 17.828 2.387 1 97.25 94 SER A O 1
ATOM 704 N N . VAL A 1 95 ? 1.921 15.891 2.637 1 97.38 95 VAL A N 1
ATOM 705 C CA . VAL A 1 95 ? 1.747 15.57 1.224 1 97.38 95 VAL A CA 1
ATOM 706 C C . VAL A 1 95 ? 0.879 16.625 0.554 1 97.38 95 VAL A C 1
ATOM 708 O O . VAL A 1 95 ? 0.945 16.812 -0.663 1 97.38 95 VAL A O 1
ATOM 711 N N . GLY A 1 96 ? 0.074 17.344 1.354 1 95.31 96 GLY A N 1
ATOM 712 C CA . GLY A 1 96 ? -0.755 18.406 0.82 1 95.31 96 GLY A CA 1
ATOM 713 C C . GLY A 1 96 ? 0.034 19.438 0.036 1 95.31 96 GLY A C 1
ATOM 714 O O . GLY A 1 96 ? -0.496 20.062 -0.884 1 95.31 96 GLY A O 1
ATOM 715 N N . ALA A 1 97 ? 1.324 19.578 0.374 1 96.38 97 ALA A N 1
ATOM 716 C CA . ALA A 1 97 ? 2.195 20.531 -0.313 1 96.38 97 ALA A CA 1
ATOM 717 C C . ALA A 1 97 ? 2.336 20.172 -1.791 1 96.38 97 ALA A C 1
ATOM 719 O O . ALA A 1 97 ? 2.549 21.047 -2.629 1 96.38 97 ALA A O 1
ATOM 720 N N . LEU A 1 98 ? 2.168 18.969 -2.131 1 96.56 98 LEU A N 1
ATOM 721 C CA . LEU A 1 98 ? 2.42 18.484 -3.484 1 96.56 98 LEU A CA 1
ATOM 722 C C . LEU A 1 98 ? 1.197 18.688 -4.371 1 96.56 98 LEU A C 1
ATOM 724 O O . LEU A 1 98 ? 1.222 18.344 -5.559 1 96.56 98 LEU A O 1
ATOM 728 N N . LEU A 1 99 ? 0.129 19.188 -3.824 1 92.75 99 LEU A N 1
ATOM 729 C CA . LEU A 1 99 ? -0.994 19.578 -4.668 1 92.75 99 LEU A CA 1
ATOM 730 C C . LEU A 1 99 ? -0.622 20.766 -5.555 1 92.75 99 LEU A C 1
ATOM 732 O O . LEU A 1 99 ? -1.299 21.031 -6.551 1 92.75 99 LEU A O 1
ATOM 736 N N . ASP A 1 100 ? 0.389 21.531 -5.062 1 94 100 ASP A N 1
ATOM 737 C CA . ASP A 1 100 ? 0.983 22.516 -5.961 1 94 100 ASP A CA 1
ATOM 738 C C . ASP A 1 100 ? 1.729 21.844 -7.105 1 94 100 ASP A C 1
ATOM 740 O O . ASP A 1 100 ? 2.746 21.188 -6.887 1 94 100 ASP A O 1
ATOM 744 N N . PRO A 1 101 ? 1.249 22.031 -8.336 1 94.94 101 PRO A N 1
ATOM 745 C CA . PRO A 1 101 ? 1.859 21.328 -9.461 1 94.94 101 PRO A CA 1
ATOM 746 C C . PRO A 1 101 ? 3.318 21.719 -9.68 1 94.94 101 PRO A C 1
ATOM 748 O O . PRO A 1 101 ? 4.125 20.891 -10.117 1 94.94 101 PRO A O 1
ATOM 751 N N . GLY A 1 102 ? 3.641 22.938 -9.414 1 97.5 102 GLY A N 1
ATOM 752 C CA . GLY A 1 102 ? 5.023 23.375 -9.539 1 97.5 102 GLY A CA 1
ATOM 753 C C . GLY A 1 102 ? 5.961 22.656 -8.578 1 97.5 102 GLY A C 1
ATOM 754 O O . GLY A 1 102 ? 7.027 22.188 -8.984 1 97.5 102 GLY A O 1
ATOM 755 N N . LEU A 1 103 ? 5.516 22.578 -7.367 1 98 103 LEU A N 1
ATOM 756 C CA . LEU A 1 103 ? 6.332 21.891 -6.375 1 98 103 LEU A CA 1
ATOM 757 C C . LEU A 1 103 ? 6.434 20.391 -6.691 1 98 103 LEU A C 1
ATOM 759 O O . LEU A 1 103 ? 7.512 19.812 -6.59 1 98 103 LEU A O 1
ATOM 763 N N . ARG A 1 104 ? 5.355 19.828 -7.039 1 97.31 104 ARG A N 1
ATOM 764 C CA . ARG A 1 104 ? 5.34 18.422 -7.391 1 97.31 104 ARG A CA 1
ATOM 765 C C . ARG A 1 104 ? 6.34 18.125 -8.508 1 97.31 104 ARG A C 1
ATOM 767 O O . ARG A 1 104 ? 7.113 17.156 -8.414 1 97.31 104 ARG A O 1
ATOM 774 N N . ARG A 1 105 ? 6.344 18.906 -9.555 1 97.81 105 ARG A N 1
ATOM 775 C CA . ARG A 1 105 ? 7.262 18.734 -10.672 1 97.81 105 ARG A CA 1
ATOM 776 C C . ARG A 1 105 ? 8.711 18.859 -10.219 1 97.81 105 ARG A C 1
ATOM 778 O O . ARG A 1 105 ? 9.57 18.078 -10.609 1 97.81 105 ARG A O 1
ATOM 785 N N . THR A 1 106 ? 8.922 19.844 -9.398 1 98.06 106 THR A N 1
ATOM 786 C CA . THR A 1 106 ? 10.273 20.078 -8.891 1 98.06 106 THR A CA 1
ATOM 787 C C . THR A 1 106 ? 10.766 18.875 -8.102 1 98.06 106 THR A C 1
ATOM 789 O O . THR A 1 106 ? 11.898 18.422 -8.297 1 98.06 106 THR A O 1
ATOM 792 N N . VAL A 1 107 ? 9.93 18.344 -7.277 1 98.69 107 VAL A N 1
ATOM 793 C CA . VAL A 1 107 ? 10.266 17.203 -6.43 1 98.69 107 VAL A CA 1
ATOM 794 C C . VAL A 1 107 ? 10.57 15.992 -7.297 1 98.69 107 VAL A C 1
ATOM 796 O O . VAL A 1 107 ? 11.594 15.32 -7.109 1 98.69 107 VAL A O 1
ATOM 799 N N . GLU A 1 108 ? 9.742 15.75 -8.219 1 98 108 GLU A N 1
ATOM 800 C CA . GLU A 1 108 ? 9.906 14.602 -9.109 1 98 108 GLU A CA 1
ATOM 801 C C . GLU A 1 108 ? 11.18 14.734 -9.945 1 98 108 GLU A C 1
ATOM 803 O O . GLU A 1 108 ? 11.938 13.773 -10.078 1 98 108 GLU A O 1
ATOM 808 N N . GLU A 1 109 ? 11.383 15.875 -10.516 1 97.94 109 GLU A N 1
ATOM 809 C CA . GLU A 1 109 ? 12.539 16.125 -11.375 1 97.94 109 GLU A CA 1
ATOM 810 C C . GLU A 1 109 ? 13.844 16.016 -10.586 1 97.94 109 GLU A C 1
ATOM 812 O O . GLU A 1 109 ? 14.812 15.398 -11.047 1 97.94 109 GLU A O 1
ATOM 817 N N . LEU A 1 110 ? 13.867 16.609 -9.414 1 98.31 110 LEU A N 1
ATOM 818 C CA . LEU A 1 110 ? 15.062 16.531 -8.578 1 98.31 110 LEU A CA 1
ATOM 819 C C . LEU A 1 110 ? 15.391 15.094 -8.219 1 98.31 110 LEU A C 1
ATOM 821 O O . LEU A 1 110 ? 16.547 14.672 -8.297 1 98.31 110 LEU A O 1
ATOM 825 N N . ALA A 1 111 ? 14.344 14.352 -7.848 1 98.5 111 ALA A N 1
ATOM 826 C CA . ALA A 1 111 ? 14.539 12.953 -7.473 1 98.5 111 ALA A CA 1
ATOM 827 C C . ALA A 1 111 ? 15.086 12.141 -8.641 1 98.5 111 ALA A C 1
ATOM 829 O O . ALA A 1 111 ? 16.016 11.352 -8.469 1 98.5 111 ALA A O 1
ATOM 830 N N . ARG A 1 112 ? 14.547 12.359 -9.797 1 96.62 112 ARG A N 1
ATOM 831 C CA . ARG A 1 112 ? 14.992 11.656 -10.992 1 96.62 112 ARG A CA 1
ATOM 832 C C . ARG A 1 112 ? 16.438 12.016 -11.336 1 96.62 112 ARG A C 1
ATOM 834 O O . ARG A 1 112 ? 17.266 11.141 -11.586 1 96.62 112 ARG A O 1
ATOM 841 N N . ASP A 1 113 ? 16.688 13.312 -11.336 1 97.12 113 ASP A N 1
ATOM 842 C CA . ASP A 1 113 ? 18 13.82 -11.734 1 97.12 113 ASP A CA 1
ATOM 843 C C . ASP A 1 113 ? 19.094 13.344 -10.789 1 97.12 113 ASP A C 1
ATOM 845 O O . ASP A 1 113 ? 20.219 13.062 -11.219 1 97.12 113 ASP A O 1
ATOM 849 N N . ARG A 1 114 ? 18.781 13.227 -9.516 1 97.88 114 ARG A N 1
ATOM 850 C CA . ARG A 1 114 ? 19.797 12.93 -8.508 1 97.88 114 ARG A CA 1
ATOM 851 C C . ARG A 1 114 ? 19.797 11.445 -8.156 1 97.88 114 ARG A C 1
ATOM 853 O O . ARG A 1 114 ? 20.656 10.977 -7.406 1 97.88 114 ARG A O 1
ATOM 860 N N . GLY A 1 115 ? 18.875 10.734 -8.695 1 96.5 115 GLY A N 1
ATOM 861 C CA . GLY A 1 115 ? 18.797 9.297 -8.477 1 96.5 115 GLY A CA 1
ATOM 862 C C . GLY A 1 115 ? 18.344 8.93 -7.074 1 96.5 115 GLY A C 1
ATOM 863 O O . GLY A 1 115 ? 18.75 7.891 -6.543 1 96.5 115 GLY A O 1
ATOM 864 N N . CYS A 1 116 ? 17.656 9.852 -6.371 1 97.81 116 CYS A N 1
ATOM 865 C CA . CYS A 1 116 ? 17.141 9.57 -5.039 1 97.81 116 CYS A CA 1
ATOM 866 C C . CYS A 1 116 ? 15.633 9.32 -5.09 1 97.81 116 CYS A C 1
ATOM 868 O O . CYS A 1 116 ? 15.031 9.32 -6.168 1 97.81 116 CYS A O 1
ATOM 870 N N . ARG A 1 117 ? 15.055 8.969 -3.941 1 98.5 117 ARG A N 1
ATOM 871 C CA . ARG A 1 117 ? 13.656 8.57 -3.875 1 98.5 117 ARG A CA 1
ATOM 872 C C . ARG A 1 117 ? 12.867 9.484 -2.943 1 98.5 117 ARG A C 1
ATOM 874 O O . ARG A 1 117 ? 13.422 10.039 -1.989 1 98.5 117 ARG A O 1
ATOM 881 N N . VAL A 1 118 ? 11.609 9.625 -3.293 1 98.94 118 VAL A N 1
ATOM 882 C CA . VAL A 1 118 ? 10.648 10.344 -2.453 1 98.94 118 VAL A CA 1
ATOM 883 C C . VAL A 1 118 ? 9.578 9.375 -1.962 1 98.94 118 VAL A C 1
ATOM 885 O O . VAL A 1 118 ? 9 8.625 -2.752 1 98.94 118 VAL A O 1
ATOM 888 N N . TYR A 1 119 ? 9.383 9.383 -0.637 1 98.88 119 TYR A N 1
ATOM 889 C CA . TYR A 1 119 ? 8.383 8.508 -0.035 1 98.88 119 TYR A CA 1
ATOM 890 C C . TYR A 1 119 ? 7.203 9.305 0.501 1 98.88 119 TYR A C 1
ATOM 892 O O . TYR A 1 119 ? 7.391 10.281 1.235 1 98.88 119 TYR A O 1
ATOM 900 N N . LEU A 1 120 ? 5.992 8.938 0.091 1 98.81 120 LEU A N 1
ATOM 901 C CA . LEU A 1 120 ? 4.734 9.492 0.576 1 98.81 120 LEU A CA 1
ATOM 902 C C . LEU A 1 120 ? 3.906 8.438 1.293 1 98.81 120 LEU A C 1
ATOM 904 O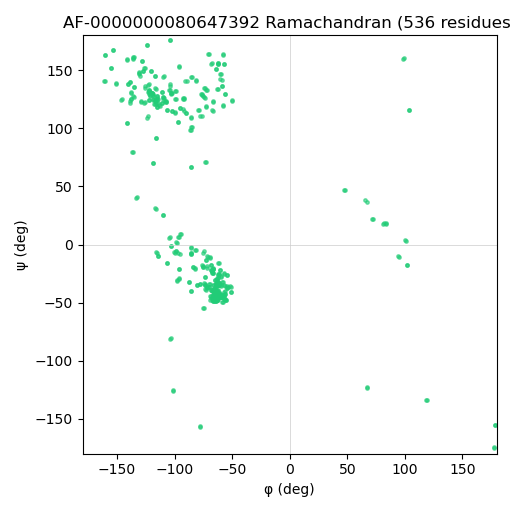 O . LEU A 1 120 ? 3.113 7.73 0.664 1 98.81 120 LEU A O 1
ATOM 908 N N . PRO A 1 121 ? 4.062 8.312 2.605 1 98.69 121 PRO A N 1
ATOM 909 C CA . PRO A 1 121 ? 3.33 7.289 3.359 1 98.69 121 PRO A CA 1
ATOM 910 C C . PRO A 1 121 ? 1.815 7.422 3.217 1 98.69 121 PRO A C 1
ATOM 912 O O . PRO A 1 121 ? 1.317 8.492 2.857 1 98.69 121 PRO A O 1
ATOM 915 N N . SER A 1 122 ? 1.08 6.355 3.576 1 98.44 122 SER A N 1
ATOM 916 C CA . SER A 1 122 ? -0.37 6.297 3.424 1 98.44 122 SER A CA 1
ATOM 917 C C . SER A 1 122 ? -1.064 7.285 4.355 1 98.44 122 SER A C 1
ATOM 919 O O . SER A 1 122 ? -2.199 7.695 4.102 1 98.44 122 SER A O 1
ATOM 921 N N . GLY A 1 123 ? -0.364 7.66 5.43 1 97.44 123 GLY A N 1
ATOM 922 C CA . GLY A 1 123 ? -0.968 8.57 6.387 1 97.44 123 GLY A CA 1
ATOM 923 C C . GLY A 1 123 ? -2.133 7.961 7.145 1 97.44 123 GLY A C 1
ATOM 924 O O . GLY A 1 123 ? -2.01 6.875 7.711 1 97.44 123 GLY A O 1
ATOM 925 N N . ALA A 1 124 ? -3.275 8.602 7.043 1 97.25 124 ALA A N 1
ATOM 926 C CA . ALA A 1 124 ? -4.438 8.242 7.848 1 97.25 124 ALA A CA 1
ATOM 927 C C . ALA A 1 124 ? -5.383 7.328 7.066 1 97.25 124 ALA A C 1
ATOM 929 O O . ALA A 1 124 ? -6.512 7.078 7.5 1 97.25 124 ALA A O 1
ATOM 930 N N . ILE A 1 125 ? -4.969 6.91 5.879 1 98 125 ILE A N 1
ATOM 931 C CA . ILE A 1 125 ? -5.871 6.113 5.051 1 98 125 ILE A CA 1
ATOM 932 C C . ILE A 1 125 ? -5.207 4.785 4.695 1 98 125 ILE A C 1
ATOM 934 O O . ILE A 1 125 ? -4.074 4.52 5.105 1 98 125 ILE A O 1
ATOM 938 N N . SER A 1 126 ? -5.969 3.916 4.098 1 98.38 126 SER A N 1
ATOM 939 C CA . SER A 1 126 ? -5.559 2.59 3.646 1 98.38 126 SER A CA 1
ATOM 940 C C . SER A 1 126 ? -6.09 2.291 2.248 1 98.38 126 SER A C 1
ATOM 942 O O . SER A 1 126 ? -6.973 2.992 1.752 1 98.38 126 SER A O 1
ATOM 944 N N . GLY A 1 127 ? -5.504 1.384 1.631 1 98.62 127 GLY A N 1
ATOM 945 C CA . GLY A 1 127 ? -6.023 0.938 0.347 1 98.62 127 GLY A CA 1
ATOM 946 C C . GLY A 1 127 ? -5.27 1.521 -0.834 1 98.62 127 GLY A C 1
ATOM 947 O O . GLY A 1 127 ? -5.625 1.268 -1.987 1 98.62 127 GLY A O 1
ATOM 948 N N . LEU A 1 128 ? -4.223 2.289 -0.538 1 98.69 128 LEU A N 1
ATOM 949 C CA . LEU A 1 128 ? -3.475 2.91 -1.624 1 98.69 128 LEU A CA 1
ATOM 950 C C . LEU A 1 128 ? -2.799 1.854 -2.492 1 98.69 128 LEU A C 1
ATOM 952 O O . LEU A 1 128 ? -2.643 2.045 -3.701 1 98.69 128 LEU A O 1
ATOM 956 N N . ASP A 1 129 ? -2.416 0.699 -1.888 1 98.62 129 ASP A N 1
ATOM 957 C CA . ASP A 1 129 ? -1.856 -0.399 -2.67 1 98.62 129 ASP A CA 1
ATOM 958 C C . ASP A 1 129 ? -2.861 -0.904 -3.703 1 98.62 129 ASP A C 1
ATOM 960 O O . ASP A 1 129 ? -2.506 -1.143 -4.859 1 98.62 129 ASP A O 1
ATOM 964 N N . GLY A 1 130 ? -4.129 -1.055 -3.301 1 98.44 130 GLY A N 1
ATOM 965 C CA . GLY A 1 130 ? -5.172 -1.452 -4.23 1 98.44 130 GLY A CA 1
ATOM 966 C C . GLY A 1 130 ? -5.441 -0.417 -5.305 1 98.44 130 GLY A C 1
ATOM 967 O O . GLY A 1 130 ? -5.66 -0.765 -6.469 1 98.44 130 GLY A O 1
ATOM 968 N N . LEU A 1 131 ? -5.441 0.813 -4.859 1 98.25 131 LEU A N 1
ATOM 969 C CA . LEU A 1 131 ? -5.684 1.888 -5.816 1 98.25 131 LEU A CA 1
ATOM 970 C C . LEU A 1 131 ? -4.574 1.946 -6.863 1 98.25 131 LEU A C 1
ATOM 972 O O . LEU A 1 131 ? -4.844 2.168 -8.047 1 98.25 131 LEU A O 1
ATOM 976 N N . LYS A 1 132 ? -3.322 1.79 -6.438 1 98.25 132 LYS A N 1
ATOM 977 C CA . LYS A 1 132 ? -2.211 1.719 -7.379 1 98.25 132 LYS A CA 1
ATOM 978 C C . LYS A 1 132 ? -2.389 0.557 -8.352 1 98.25 132 LYS A C 1
ATOM 980 O O . LYS A 1 132 ? -2.172 0.709 -9.555 1 98.25 132 LYS A O 1
ATOM 985 N N . SER A 1 133 ? -2.781 -0.634 -7.836 1 98.25 133 SER A N 1
ATOM 986 C CA . SER A 1 133 ? -3.053 -1.784 -8.695 1 98.25 133 SER A CA 1
ATOM 987 C C . SER A 1 133 ? -4.125 -1.462 -9.727 1 98.25 133 SER A C 1
ATOM 989 O O . SER A 1 133 ? -3.941 -1.718 -10.922 1 98.25 133 SER A O 1
ATOM 991 N N . ALA A 1 134 ? -5.219 -0.829 -9.211 1 97.56 134 ALA A N 1
ATOM 992 C CA . ALA A 1 134 ? -6.332 -0.449 -10.078 1 97.56 134 ALA A CA 1
ATOM 993 C C . ALA A 1 134 ? -5.871 0.51 -11.172 1 97.56 134 ALA A C 1
ATOM 995 O O . ALA A 1 134 ? -6.348 0.441 -12.312 1 97.56 134 ALA A O 1
ATOM 996 N N . GLY A 1 135 ? -4.949 1.335 -10.82 1 96.75 135 GLY A N 1
ATOM 997 C CA . GLY A 1 135 ? -4.449 2.352 -11.734 1 96.75 135 GLY A CA 1
ATOM 998 C C . GLY A 1 135 ? -3.658 1.776 -12.891 1 96.75 135 GLY A C 1
ATOM 999 O O . GLY A 1 135 ? -3.402 2.469 -13.883 1 96.75 135 GLY A O 1
ATOM 1000 N N . ALA A 1 136 ? -3.201 0.552 -12.812 1 96.44 136 ALA A N 1
ATOM 1001 C CA . ALA A 1 136 ? -2.547 -0.123 -13.93 1 96.44 136 ALA A CA 1
ATOM 1002 C C . ALA A 1 136 ? -3.566 -0.565 -14.977 1 96.44 136 ALA A C 1
ATOM 1004 O O . ALA A 1 136 ? -3.199 -0.929 -16.094 1 96.44 136 ALA A O 1
ATOM 1005 N N . GLY A 1 137 ? -4.828 -0.647 -14.57 1 95.12 137 GLY A N 1
ATOM 1006 C CA . GLY A 1 137 ? -5.941 -0.801 -15.5 1 95.12 137 GLY A CA 1
ATOM 1007 C C . GLY A 1 137 ? -6.688 0.494 -15.758 1 95.12 137 GLY A C 1
ATOM 1008 O O . GLY A 1 137 ? -6.082 1.514 -16.094 1 95.12 137 GLY A O 1
ATOM 1009 N N . ARG A 1 138 ? -7.984 0.436 -15.539 1 95.5 138 ARG A N 1
ATOM 1010 C CA . ARG A 1 138 ? -8.805 1.628 -15.719 1 95.5 138 ARG A CA 1
ATOM 1011 C C . ARG A 1 138 ? -9.625 1.917 -14.461 1 95.5 138 ARG A C 1
ATOM 1013 O O . ARG A 1 138 ? -10.391 1.066 -14.008 1 95.5 138 ARG A O 1
ATOM 1020 N N . ILE A 1 139 ? -9.406 3.104 -13.93 1 97.19 139 ILE A N 1
ATOM 1021 C CA . ILE A 1 139 ? -10.242 3.59 -12.844 1 97.19 139 ILE A CA 1
ATOM 1022 C C . ILE A 1 139 ? -11.312 4.527 -13.391 1 97.19 139 ILE A C 1
ATOM 1024 O O . ILE A 1 139 ? -11 5.523 -14.047 1 97.19 139 ILE A O 1
ATOM 1028 N N . ASP A 1 140 ? -12.555 4.25 -13.117 1 96.56 140 ASP A N 1
ATOM 1029 C CA . ASP A 1 140 ? -13.648 5.109 -13.562 1 96.56 140 ASP A CA 1
ATOM 1030 C C . ASP A 1 140 ? -13.891 6.242 -12.578 1 96.56 140 ASP A C 1
ATOM 1032 O O . ASP A 1 140 ? -14.117 7.387 -12.977 1 96.56 140 ASP A O 1
ATOM 1036 N N . ILE A 1 141 ? -13.805 5.906 -11.289 1 95.56 141 ILE A N 1
ATOM 1037 C CA . ILE A 1 141 ? -14.086 6.922 -10.273 1 95.56 141 ILE A CA 1
ATOM 1038 C C . ILE A 1 141 ? -13.492 6.496 -8.938 1 95.56 141 ILE A C 1
ATOM 1040 O O . ILE A 1 141 ? -13.461 5.309 -8.617 1 95.56 141 ILE A O 1
ATOM 1044 N N . VAL A 1 142 ? -12.961 7.43 -8.242 1 98 142 VAL A N 1
ATOM 1045 C CA . VAL A 1 142 ? -12.539 7.262 -6.859 1 98 142 VAL A CA 1
ATOM 1046 C C . VAL A 1 142 ? -13.273 8.266 -5.969 1 98 142 VAL A C 1
ATOM 1048 O O . VAL A 1 142 ? -13.32 9.461 -6.273 1 98 142 VAL A O 1
ATOM 1051 N N . THR A 1 143 ? -13.828 7.812 -4.895 1 97.81 143 THR A N 1
ATOM 1052 C CA . THR A 1 143 ? -14.523 8.68 -3.949 1 97.81 143 THR A CA 1
ATOM 1053 C C . THR A 1 143 ? -13.906 8.562 -2.557 1 97.81 143 THR A C 1
ATOM 1055 O O . THR A 1 143 ? -13.672 7.461 -2.066 1 97.81 143 THR A O 1
ATOM 1058 N N . LEU A 1 144 ? -13.617 9.648 -2.002 1 97.62 144 LEU A N 1
ATOM 1059 C CA . LEU A 1 144 ? -13.203 9.742 -0.606 1 97.62 144 LEU A CA 1
ATOM 1060 C C . LEU A 1 144 ? -14.305 10.344 0.253 1 97.62 144 LEU A C 1
ATOM 1062 O O . LEU A 1 144 ? -14.789 11.445 -0.029 1 97.62 144 LEU A O 1
ATOM 1066 N N . THR A 1 145 ? -14.719 9.672 1.24 1 98 145 THR A N 1
ATOM 1067 C CA . THR A 1 145 ? -15.641 10.203 2.234 1 98 145 THR A CA 1
ATOM 1068 C C . THR A 1 145 ? -14.953 10.344 3.59 1 98 145 THR A C 1
ATOM 1070 O O . THR A 1 145 ? -14.461 9.367 4.148 1 98 145 THR A O 1
ATOM 1073 N N . THR A 1 146 ? -14.914 11.531 4.039 1 96.5 146 THR A N 1
ATOM 1074 C CA . THR A 1 146 ? -14.398 11.805 5.375 1 96.5 146 THR A CA 1
ATOM 1075 C C . THR A 1 146 ? -15.531 12.164 6.332 1 96.5 146 THR A C 1
ATOM 1077 O O . THR A 1 146 ? -16.312 13.078 6.062 1 96.5 146 THR A O 1
ATOM 1080 N N . THR A 1 147 ? -15.641 11.445 7.363 1 96.88 147 THR A N 1
ATOM 1081 C CA . THR A 1 147 ? -16.641 11.688 8.398 1 96.88 147 THR A CA 1
ATOM 1082 C C . THR A 1 147 ? -15.977 12.078 9.711 1 96.88 147 THR A C 1
ATOM 1084 O O . THR A 1 147 ? -15.094 11.367 10.203 1 96.88 147 THR A O 1
ATOM 1087 N N . LYS A 1 148 ? -16.344 13.195 10.273 1 94.88 148 LYS A N 1
ATOM 1088 C CA . LYS A 1 148 ? -15.859 13.664 11.57 1 94.88 148 LYS A CA 1
ATOM 1089 C C . LYS A 1 148 ? -17 14.203 12.422 1 94.88 148 LYS A C 1
ATOM 1091 O O . LYS A 1 148 ? -18.094 14.445 11.922 1 94.88 148 LYS A O 1
ATOM 1096 N N . ASN A 1 149 ? -16.703 14.281 13.742 1 95.06 149 ASN A N 1
ATOM 1097 C CA . ASN A 1 149 ? -17.609 15.055 14.594 1 95.06 149 ASN A CA 1
ATOM 1098 C C . ASN A 1 149 ? -17.688 16.516 14.148 1 95.06 149 ASN A C 1
ATOM 1100 O O . ASN A 1 149 ? -16.672 17.094 13.766 1 95.06 149 ASN A O 1
ATOM 1104 N N . PRO A 1 150 ? -18.875 17.109 14.227 1 94.75 150 PRO A N 1
ATOM 1105 C CA . PRO A 1 150 ? -19.016 18.484 13.766 1 94.75 150 PRO A CA 1
ATOM 1106 C C . PRO A 1 150 ? -17.984 19.438 14.375 1 94.75 150 PRO A C 1
ATOM 1108 O O . PRO A 1 150 ? -17.484 20.328 13.688 1 94.75 150 PRO A O 1
ATOM 1111 N N . ARG A 1 151 ? -17.609 19.266 15.555 1 90.5 151 ARG A N 1
ATOM 1112 C CA . ARG A 1 151 ? -16.641 20.094 16.25 1 90.5 151 ARG A CA 1
ATOM 1113 C C . ARG A 1 151 ? -15.297 20.078 15.523 1 90.5 151 ARG A C 1
ATOM 1115 O O . ARG A 1 151 ? -14.516 21.031 15.617 1 90.5 151 ARG A O 1
ATOM 1122 N N . GLY A 1 152 ? -15.039 18.938 14.805 1 89.88 152 GLY A N 1
ATOM 1123 C CA . GLY A 1 152 ? -13.773 18.766 14.109 1 89.88 152 GLY A CA 1
ATOM 1124 C C . GLY A 1 152 ? -13.641 19.656 12.891 1 89.88 152 GLY A C 1
ATOM 1125 O O . GLY A 1 152 ? -12.547 19.828 12.359 1 89.88 152 GLY A O 1
ATOM 1126 N N . PHE A 1 153 ? -14.75 20.297 12.492 1 92.56 153 PHE A N 1
ATOM 1127 C CA . PHE A 1 153 ? -14.734 21.125 11.297 1 92.56 153 PHE A CA 1
ATOM 1128 C C . PHE A 1 153 ? -14.68 22.609 11.672 1 92.56 153 PHE A C 1
ATOM 1130 O O . PHE A 1 153 ? -14.633 23.469 10.797 1 92.56 153 PHE A O 1
ATOM 1137 N N . ALA A 1 154 ? -14.695 22.797 12.969 1 90.5 154 ALA A N 1
ATOM 1138 C CA . ALA A 1 154 ? -14.672 24.188 13.414 1 90.5 154 ALA A CA 1
ATOM 1139 C C . ALA A 1 154 ? -13.469 24.922 12.844 1 90.5 154 ALA A C 1
ATOM 1141 O O . ALA A 1 154 ? -12.344 24.422 12.867 1 90.5 154 ALA A O 1
ATOM 1142 N N . GLY A 1 155 ? -13.719 26.094 12.242 1 89.56 155 GLY A N 1
ATOM 1143 C CA . GLY A 1 155 ? -12.633 26.938 11.742 1 89.56 155 GLY A CA 1
ATOM 1144 C C . GLY A 1 155 ? -12.336 26.703 10.273 1 89.56 155 GLY A C 1
ATOM 1145 O O . GLY A 1 155 ? -11.57 27.453 9.664 1 89.56 155 GLY A O 1
ATOM 1146 N N . ALA A 1 156 ? -12.891 25.688 9.695 1 91.56 156 ALA A N 1
ATOM 1147 C CA . ALA A 1 156 ? -12.68 25.438 8.273 1 91.56 156 ALA A CA 1
ATOM 1148 C C . ALA A 1 156 ? -13.234 26.594 7.43 1 91.56 156 ALA A C 1
ATOM 1150 O O . ALA A 1 156 ? -14.344 27.062 7.676 1 91.56 156 ALA A O 1
ATOM 1151 N N . PRO A 1 157 ? -12.469 27.047 6.473 1 92.62 157 PRO A N 1
ATOM 1152 C CA . PRO A 1 157 ? -12.922 28.156 5.637 1 92.62 157 PRO A CA 1
ATOM 1153 C C . PRO A 1 157 ? -14.32 27.922 5.059 1 92.62 157 PRO A C 1
ATOM 1155 O O . PRO A 1 157 ? -15.141 28.844 5.039 1 92.62 157 PRO A O 1
ATOM 1158 N N . TYR A 1 158 ? -14.633 26.719 4.617 1 92.56 158 TYR A N 1
ATOM 1159 C CA . TYR A 1 158 ? -15.922 26.406 4.02 1 92.56 158 TYR A CA 1
ATOM 1160 C C . TYR A 1 158 ? -17.062 26.656 5.004 1 92.56 158 TYR A C 1
ATOM 1162 O O . TYR A 1 158 ? -18.109 27.172 4.629 1 92.56 158 TYR A O 1
ATOM 1170 N N . ILE A 1 159 ? -16.891 26.297 6.168 1 92.69 159 ILE A N 1
ATOM 1171 C CA . ILE A 1 159 ? -17.875 26.453 7.219 1 92.69 159 ILE A CA 1
ATOM 1172 C C . ILE A 1 159 ? -18.109 27.922 7.52 1 92.69 159 ILE A C 1
ATOM 1174 O O . ILE A 1 159 ? -19.25 28.391 7.586 1 92.69 159 ILE A O 1
ATOM 1178 N N . GLU A 1 160 ? -17.047 28.625 7.688 1 93.31 160 GLU A N 1
ATOM 1179 C CA . GLU A 1 160 ? -17.094 30.047 8.016 1 93.31 160 GLU A CA 1
ATOM 1180 C C . GLU A 1 160 ? -17.719 30.859 6.879 1 93.31 160 GLU A C 1
ATOM 1182 O O . GLU A 1 160 ? -18.594 31.688 7.109 1 93.31 160 GLU A O 1
ATOM 1187 N N . ASP A 1 161 ? -17.234 30.594 5.703 1 94.06 161 ASP A N 1
ATOM 1188 C CA . ASP A 1 161 ? -17.688 31.344 4.531 1 94.06 161 ASP A CA 1
ATOM 1189 C C . ASP A 1 161 ? -19.172 31.141 4.297 1 94.06 161 ASP A C 1
ATOM 1191 O O . ASP A 1 161 ? -19.875 32.062 3.857 1 94.06 161 ASP A O 1
ATOM 1195 N N . ARG A 1 162 ? -19.672 29.984 4.621 1 93.31 162 ARG A N 1
ATOM 1196 C CA . ARG A 1 162 ? -21.062 29.641 4.305 1 93.31 162 ARG A CA 1
ATOM 1197 C C . ARG A 1 162 ? -21.953 29.797 5.527 1 93.31 162 ARG A C 1
ATOM 1199 O O . ARG A 1 162 ? -23.172 29.641 5.434 1 93.31 162 ARG A O 1
ATOM 1206 N N . GLY A 1 163 ? -21.406 30.062 6.621 1 92.38 163 GLY A N 1
ATOM 1207 C CA . GLY A 1 163 ? -22.156 30.266 7.848 1 92.38 163 GLY A CA 1
ATOM 1208 C C . GLY A 1 163 ? -22.875 29.016 8.32 1 92.38 163 GLY A C 1
ATOM 1209 O O . GLY A 1 163 ? -24.016 29.094 8.773 1 92.38 163 GLY A O 1
ATOM 1210 N N . ILE A 1 164 ? -22.188 27.938 8.133 1 92.56 164 ILE A N 1
ATOM 1211 C CA . ILE A 1 164 ? -22.797 26.688 8.547 1 92.56 164 ILE A CA 1
ATOM 1212 C C . ILE A 1 164 ? -22.75 26.578 10.07 1 92.56 164 ILE A C 1
ATOM 1214 O O . ILE A 1 164 ? -21.688 26.75 10.68 1 92.56 164 ILE A O 1
ATOM 1218 N N . ASP A 1 165 ? -23.891 26.328 10.695 1 94.5 165 ASP A N 1
ATOM 1219 C CA . ASP A 1 165 ? -23.953 26.109 12.133 1 94.5 165 ASP A CA 1
ATOM 1220 C C . ASP A 1 165 ? -23.703 24.656 12.484 1 94.5 165 ASP A C 1
ATOM 1222 O O . ASP A 1 165 ? -24.641 23.844 12.477 1 94.5 165 ASP A O 1
ATOM 1226 N N . LEU A 1 166 ? -22.531 24.344 12.852 1 94.25 166 LEU A N 1
ATOM 1227 C CA . LEU A 1 166 ? -22.109 22.984 13.156 1 94.25 166 LEU A CA 1
ATOM 1228 C C . LEU A 1 166 ? -22.891 22.422 14.352 1 94.25 166 LEU A C 1
ATOM 1230 O O . LEU A 1 166 ? -23.125 21.219 14.438 1 94.25 166 LEU A O 1
ATOM 1234 N N . SER A 1 167 ? -23.297 23.25 15.273 1 93.69 167 SER A N 1
ATOM 1235 C CA . SER A 1 167 ? -23.984 22.828 16.484 1 93.69 167 SER A CA 1
ATOM 1236 C C . SER A 1 167 ? -25.406 22.375 16.188 1 93.69 167 SER A C 1
ATOM 1238 O O . SER A 1 167 ? -26.031 21.656 17 1 93.69 167 SER A O 1
ATOM 1240 N N . ALA A 1 168 ? -25.906 22.734 15.102 1 94.38 168 ALA A N 1
ATOM 1241 C CA . ALA A 1 168 ? -27.281 22.406 14.727 1 94.38 168 ALA A CA 1
ATOM 1242 C C . ALA A 1 168 ? -27.344 21.031 14.07 1 94.38 168 ALA A C 1
ATOM 1244 O O . ALA A 1 168 ? -28.438 20.484 13.859 1 94.38 168 ALA A O 1
ATOM 1245 N N . ILE A 1 169 ? -26.203 20.484 13.82 1 95.44 169 ILE A N 1
ATOM 1246 C CA . ILE A 1 169 ? -26.188 19.188 13.133 1 95.44 169 ILE A CA 1
ATOM 1247 C C . ILE A 1 169 ? -26.484 18.078 14.125 1 95.44 169 ILE A C 1
ATOM 1249 O O . ILE A 1 169 ? -25.703 17.828 15.047 1 95.44 169 ILE A O 1
ATOM 1253 N N . SER A 1 170 ? -27.594 17.312 14.016 1 95.56 170 SER A N 1
ATOM 1254 C CA . SER A 1 170 ? -28.031 16.328 15 1 95.56 170 SER A CA 1
ATOM 1255 C C . SER A 1 170 ? -28 14.922 14.414 1 95.56 170 SER A C 1
ATOM 1257 O O . SER A 1 170 ? -28.297 13.953 15.117 1 95.56 170 SER A O 1
ATOM 1259 N N . LYS A 1 171 ? -27.75 14.805 13.109 1 97 171 LYS A N 1
ATOM 1260 C CA . LYS A 1 171 ? -27.609 13.523 12.422 1 97 171 LYS A CA 1
ATOM 1261 C C . LYS A 1 171 ? -26.5 13.586 11.383 1 97 171 LYS A C 1
ATOM 1263 O O . LYS A 1 171 ? -26.062 14.672 11 1 97 171 LYS A O 1
ATOM 1268 N N . PRO A 1 172 ? -25.984 12.453 10.992 1 97.31 172 PRO A N 1
ATOM 1269 C CA . PRO A 1 172 ? -24.984 12.5 9.93 1 97.31 172 PRO A CA 1
ATOM 1270 C C . PRO A 1 172 ? -25.438 13.32 8.727 1 97.31 172 PRO A C 1
ATOM 1272 O O . PRO A 1 172 ? -26.5 13.07 8.172 1 97.31 172 PRO A O 1
ATOM 1275 N N . THR A 1 173 ? -24.625 14.305 8.375 1 97.38 173 THR A N 1
ATOM 1276 C CA . THR A 1 173 ? -25 15.273 7.348 1 97.38 173 THR A CA 1
ATOM 1277 C C . THR A 1 173 ? -23.828 15.531 6.406 1 97.38 173 THR A C 1
ATOM 1279 O O . THR A 1 173 ? -22.703 15.812 6.855 1 97.38 173 THR A O 1
ATOM 1282 N N . VAL A 1 174 ? -24.109 15.383 5.105 1 97.25 174 VAL A N 1
ATOM 1283 C CA . VAL A 1 174 ? -23.109 15.75 4.121 1 97.25 174 VAL A CA 1
ATOM 1284 C C . VAL A 1 174 ? -22.984 17.266 4.051 1 97.25 174 VAL A C 1
ATOM 1286 O O . VAL A 1 174 ? -23.938 17.969 3.691 1 97.25 174 VAL A O 1
ATOM 1289 N N . ILE A 1 175 ? -21.828 17.766 4.355 1 95.56 175 ILE A N 1
ATOM 1290 C CA . ILE A 1 175 ? -21.703 19.219 4.395 1 95.56 175 ILE A CA 1
ATOM 1291 C C . ILE A 1 175 ? -20.922 19.703 3.174 1 95.56 175 ILE A C 1
ATOM 1293 O O . ILE A 1 175 ? -20.922 20.891 2.861 1 95.56 175 ILE A O 1
ATOM 1297 N N . PHE A 1 176 ? -20.25 18.797 2.51 1 95.88 176 PHE A N 1
ATOM 1298 C CA . PHE A 1 176 ? -19.516 19.125 1.289 1 95.88 176 PHE A CA 1
ATOM 1299 C C . PHE A 1 176 ? -19.438 17.906 0.367 1 95.88 176 PHE A C 1
ATOM 1301 O O . PHE A 1 176 ? -19.266 16.781 0.83 1 95.88 176 PHE A O 1
ATOM 1308 N N . GLU A 1 177 ? -19.609 18.109 -0.857 1 95.94 177 GLU A N 1
ATOM 1309 C CA . GLU A 1 177 ? -19.359 17.125 -1.909 1 95.94 177 GLU A CA 1
ATOM 1310 C C . GLU A 1 177 ? -18.859 17.797 -3.184 1 95.94 177 GLU A C 1
ATOM 1312 O O . GLU A 1 177 ? -19.5 18.719 -3.695 1 95.94 177 GLU A O 1
ATOM 1317 N N . GLY A 1 178 ? -17.703 17.375 -3.672 1 94.62 178 GLY A N 1
ATOM 1318 C CA . GLY A 1 178 ? -17.125 17.969 -4.867 1 94.62 178 GLY A CA 1
ATOM 1319 C C . GLY A 1 178 ? -15.773 17.391 -5.234 1 94.62 178 GLY A C 1
ATOM 1320 O O . GLY A 1 178 ? -15.367 16.359 -4.699 1 94.62 178 GLY A O 1
ATOM 1321 N N . PRO A 1 179 ? -15.148 17.969 -6.23 1 93.12 179 PRO A N 1
ATOM 1322 C CA . PRO A 1 179 ? -13.828 17.5 -6.641 1 93.12 179 PRO A CA 1
ATOM 1323 C C . PRO A 1 179 ? -12.766 17.703 -5.555 1 93.12 179 PRO A C 1
ATOM 1325 O O . PRO A 1 179 ? -12.891 18.594 -4.723 1 93.12 179 PRO A O 1
ATOM 1328 N N . ALA A 1 180 ? -11.781 16.828 -5.574 1 90.31 180 ALA A N 1
ATOM 1329 C CA . ALA A 1 180 ? -10.727 16.875 -4.57 1 90.31 180 ALA A CA 1
ATOM 1330 C C . ALA A 1 180 ? -10.07 18.25 -4.512 1 90.31 180 ALA A C 1
ATOM 1332 O O . ALA A 1 180 ? -9.75 18.75 -3.428 1 90.31 180 ALA A O 1
ATOM 1333 N N . GLU A 1 181 ? -9.891 18.906 -5.605 1 87.81 181 GLU A N 1
ATOM 1334 C CA . GLU A 1 181 ? -9.242 20.219 -5.664 1 87.81 181 GLU A CA 1
ATOM 1335 C C . GLU A 1 181 ? -10.016 21.25 -4.863 1 87.81 181 GLU A C 1
ATOM 1337 O O . GLU A 1 181 ? -9.422 22.109 -4.215 1 87.81 181 GLU A O 1
ATOM 1342 N N . GLU A 1 182 ? -11.328 21.141 -4.859 1 91.19 182 GLU A N 1
ATOM 1343 C CA . GLU A 1 182 ? -12.172 22.078 -4.121 1 91.19 182 GLU A CA 1
ATOM 1344 C C . GLU A 1 182 ? -12.172 21.75 -2.629 1 91.19 182 GLU A C 1
ATOM 1346 O O . GLU A 1 182 ? -12.25 22.656 -1.796 1 91.19 182 GLU A O 1
ATOM 1351 N N . ALA A 1 183 ? -12.086 20.516 -2.381 1 91.06 183 ALA A N 1
ATOM 1352 C CA . ALA A 1 183 ? -12.117 20.062 -0.99 1 91.06 183 ALA A CA 1
ATOM 1353 C C . ALA A 1 183 ? -10.898 20.594 -0.225 1 91.06 183 ALA A C 1
ATOM 1355 O O . ALA A 1 183 ? -11 20.922 0.961 1 91.06 183 ALA A O 1
ATOM 1356 N N . VAL A 1 184 ? -9.789 20.688 -0.914 1 87.75 184 VAL A N 1
ATOM 1357 C CA . VAL A 1 184 ? -8.531 21.078 -0.293 1 87.75 184 VAL A CA 1
ATOM 1358 C C . VAL A 1 184 ? -8.633 22.516 0.215 1 87.75 184 VAL A C 1
ATOM 1360 O O . VAL A 1 184 ? -8.211 22.812 1.333 1 87.75 184 VAL A O 1
ATOM 1363 N N . SER A 1 185 ? -9.211 23.406 -0.561 1 88.69 185 SER A N 1
ATOM 1364 C CA . SER A 1 185 ? -9.398 24.797 -0.16 1 88.69 185 SER A CA 1
ATOM 1365 C C . SER A 1 185 ? -10.5 24.922 0.886 1 88.69 185 SER A C 1
ATOM 1367 O O . SER A 1 185 ? -10.398 25.75 1.804 1 88.69 185 SER A O 1
ATOM 1369 N N . ALA A 1 186 ? -11.477 24.141 0.791 1 90.94 186 ALA A N 1
ATOM 1370 C CA . ALA A 1 186 ? -12.641 24.203 1.671 1 90.94 186 ALA A CA 1
ATOM 1371 C C . ALA A 1 186 ? -12.305 23.672 3.061 1 90.94 186 ALA A C 1
ATOM 1373 O O . ALA A 1 186 ? -12.75 24.219 4.07 1 90.94 186 ALA A O 1
ATOM 1374 N N . PHE A 1 187 ? -11.477 22.609 3.084 1 91 187 PHE A N 1
ATOM 1375 C CA . PHE A 1 187 ? -11.133 21.938 4.332 1 91 187 PHE A CA 1
ATOM 1376 C C . PHE A 1 187 ? -9.648 21.609 4.379 1 91 187 PHE A C 1
ATOM 1378 O O . PHE A 1 187 ? -9.25 20.453 4.305 1 91 187 PHE A O 1
ATOM 1385 N N . PRO A 1 188 ? -8.883 22.547 4.688 1 85.56 188 PRO A N 1
ATOM 1386 C CA . PRO A 1 188 ? -7.43 22.391 4.629 1 85.56 188 PRO A CA 1
ATOM 1387 C C . PRO A 1 188 ? -6.906 21.391 5.656 1 85.56 188 PRO A C 1
ATOM 1389 O O . PRO A 1 188 ? -5.805 20.859 5.496 1 85.56 188 PRO A O 1
ATOM 1392 N N . ALA A 1 189 ? -7.695 21.125 6.695 1 80.62 189 ALA A N 1
ATOM 1393 C CA . ALA A 1 189 ? -7.25 20.203 7.734 1 80.62 189 ALA A CA 1
ATOM 1394 C C . ALA A 1 189 ? -7.133 18.781 7.191 1 80.62 189 ALA A C 1
ATOM 1396 O O . ALA A 1 189 ? -6.418 17.953 7.754 1 80.62 189 ALA A O 1
ATOM 1397 N N . ASN A 1 190 ? -7.797 18.453 6.109 1 79.94 190 ASN A N 1
ATOM 1398 C CA . ASN A 1 190 ? -7.793 17.125 5.531 1 79.94 190 ASN A CA 1
ATOM 1399 C C . ASN A 1 190 ? -7.031 17.078 4.211 1 79.94 190 ASN A C 1
ATOM 1401 O O . ASN A 1 190 ? -7.227 16.172 3.404 1 79.94 190 ASN A O 1
ATOM 1405 N N . VAL A 1 191 ? -6.188 17.922 4.082 1 87.25 191 VAL A N 1
ATOM 1406 C CA . VAL A 1 191 ? -5.566 18.141 2.781 1 87.25 191 VAL A CA 1
ATOM 1407 C C . VAL A 1 191 ? -4.594 17 2.471 1 87.25 191 VAL A C 1
ATOM 1409 O O . VAL A 1 191 ? -4.453 16.594 1.316 1 87.25 191 VAL A O 1
ATOM 1412 N N . ASN A 1 192 ? -3.916 16.438 3.451 1 92.44 192 ASN A N 1
ATOM 1413 C CA . ASN A 1 192 ? -2.918 15.398 3.213 1 92.44 192 ASN A CA 1
ATOM 1414 C C . ASN A 1 192 ? -3.555 14.125 2.67 1 92.44 192 ASN A C 1
ATOM 1416 O O . ASN A 1 192 ? -3.035 13.516 1.733 1 92.44 192 ASN A O 1
ATOM 1420 N N . VAL A 1 193 ? -4.75 13.789 3.189 1 94.75 193 VAL A N 1
ATOM 1421 C CA . VAL A 1 193 ? -5.465 12.594 2.756 1 94.75 193 VAL A CA 1
ATOM 1422 C C . VAL A 1 193 ? -5.906 12.758 1.304 1 94.75 193 VAL A C 1
ATOM 1424 O O . VAL A 1 193 ? -5.664 11.875 0.473 1 94.75 193 VAL A O 1
ATOM 1427 N N . ALA A 1 194 ? -6.48 13.891 1.047 1 92.06 194 ALA A N 1
ATOM 1428 C CA . ALA A 1 194 ? -6.961 14.164 -0.305 1 92.06 194 ALA A CA 1
ATOM 1429 C C . ALA A 1 194 ? -5.805 14.195 -1.302 1 92.06 194 ALA A C 1
ATOM 1431 O O . ALA A 1 194 ? -5.922 13.664 -2.41 1 92.06 194 ALA A O 1
ATOM 1432 N N . ALA A 1 195 ? -4.723 14.805 -0.88 1 93.56 195 ALA A N 1
ATOM 1433 C CA . ALA A 1 195 ? -3.547 14.906 -1.739 1 93.56 195 ALA A CA 1
ATOM 1434 C C . ALA A 1 195 ? -2.971 13.523 -2.049 1 93.56 195 ALA A C 1
ATOM 1436 O O . ALA A 1 195 ? -2.697 13.211 -3.209 1 93.56 195 ALA A O 1
ATOM 1437 N N . THR A 1 196 ? -2.803 12.711 -1.025 1 96.25 196 THR A N 1
ATOM 1438 C CA . THR A 1 196 ? -2.254 11.367 -1.205 1 96.25 196 THR A CA 1
ATOM 1439 C C . THR A 1 196 ? -3.113 10.555 -2.168 1 96.25 196 THR A C 1
ATOM 1441 O O . THR A 1 196 ? -2.594 9.914 -3.08 1 96.25 196 THR A O 1
ATOM 1444 N N . LEU A 1 197 ? -4.418 10.688 -1.967 1 95.94 197 LEU A N 1
ATOM 1445 C CA . LEU A 1 197 ? -5.352 9.961 -2.814 1 95.94 197 LEU A CA 1
ATOM 1446 C C . LEU A 1 197 ? -5.254 10.422 -4.262 1 95.94 197 LEU A C 1
ATOM 1448 O O . LEU A 1 197 ? -5.184 9.602 -5.18 1 95.94 197 LEU A O 1
ATOM 1452 N N . SER A 1 198 ? -5.238 11.727 -4.461 1 93.81 198 SER A N 1
ATOM 1453 C CA . SER A 1 198 ? -5.184 12.305 -5.801 1 93.81 198 SER A CA 1
ATOM 1454 C C . SER A 1 198 ? -3.9 11.898 -6.523 1 93.81 198 SER A C 1
ATOM 1456 O O . SER A 1 198 ? -3.932 11.562 -7.707 1 93.81 198 SER A O 1
ATOM 1458 N N . LEU A 1 199 ? -2.803 11.922 -5.777 1 95.12 199 LEU A N 1
ATOM 1459 C CA . LEU A 1 199 ? -1.52 11.547 -6.363 1 95.12 199 LEU A CA 1
ATOM 1460 C C . LEU A 1 199 ? -1.503 10.07 -6.734 1 95.12 199 LEU A C 1
ATOM 1462 O O . LEU A 1 199 ? -0.929 9.688 -7.758 1 95.12 199 LEU A O 1
ATOM 1466 N N . THR A 1 200 ? -2.172 9.242 -5.93 1 96.81 200 THR A N 1
ATOM 1467 C CA . THR A 1 200 ? -2.217 7.801 -6.176 1 96.81 200 THR A CA 1
ATOM 1468 C C . THR A 1 200 ? -3.092 7.488 -7.387 1 96.81 200 THR A C 1
ATOM 1470 O O . THR A 1 200 ? -2.766 6.602 -8.18 1 96.81 200 THR A O 1
ATOM 1473 N N . ALA A 1 201 ? -4.188 8.227 -7.562 1 94.44 201 ALA A N 1
ATOM 1474 C CA . ALA A 1 201 ? -5.199 7.957 -8.578 1 94.44 201 ALA A CA 1
ATOM 1475 C C . ALA A 1 201 ? -4.707 8.359 -9.969 1 94.44 201 ALA A C 1
ATOM 1477 O O . ALA A 1 201 ? -5.344 8.047 -10.977 1 94.44 201 ALA A O 1
ATOM 1478 N N . ARG A 1 202 ? -3.562 8.977 -10.125 1 88.19 202 ARG A N 1
ATOM 1479 C CA . ARG A 1 202 ? -2.854 9.281 -11.367 1 88.19 202 ARG A CA 1
ATOM 1480 C C . ARG A 1 202 ? -3.795 9.891 -12.398 1 88.19 202 ARG A C 1
ATOM 1482 O O . ARG A 1 202 ? -3.846 9.43 -13.547 1 88.19 202 ARG A O 1
ATOM 1489 N N . GLY A 1 203 ? -4.59 10.867 -11.969 1 85.56 203 GLY A N 1
ATOM 1490 C CA . GLY A 1 203 ? -5.387 11.594 -12.945 1 85.56 203 GLY A CA 1
ATOM 1491 C C . GLY A 1 203 ? -6.84 11.156 -12.977 1 85.56 203 GLY A C 1
ATOM 1492 O O . GLY A 1 203 ? -7.68 11.812 -13.586 1 85.56 203 GLY A O 1
ATOM 1493 N N . ALA A 1 204 ? -7.094 9.945 -12.391 1 91.62 204 ALA A N 1
ATOM 1494 C CA . ALA A 1 204 ? -8.492 9.555 -12.289 1 91.62 204 ALA A CA 1
ATOM 1495 C C . ALA A 1 204 ? -9.297 10.602 -11.523 1 91.62 204 ALA A C 1
ATOM 1497 O O . ALA A 1 204 ? -8.742 11.367 -10.727 1 91.62 204 ALA A O 1
ATOM 1498 N N . ARG A 1 205 ? -10.633 10.594 -11.836 1 91.62 205 ARG A N 1
ATOM 1499 C CA . ARG A 1 205 ? -11.523 11.516 -11.141 1 91.62 205 ARG A CA 1
ATOM 1500 C C . ARG A 1 205 ? -11.633 11.156 -9.664 1 91.62 205 ARG A C 1
ATOM 1502 O O . ARG A 1 205 ? -11.953 10.023 -9.312 1 91.62 205 ARG A O 1
ATOM 1509 N N . VAL A 1 206 ? -11.305 12.102 -8.844 1 94.56 206 VAL A N 1
ATOM 1510 C CA . VAL A 1 206 ? -11.414 11.914 -7.402 1 94.56 206 VAL A CA 1
ATOM 1511 C C . VAL A 1 206 ? -12.477 12.867 -6.84 1 94.56 206 VAL A C 1
ATOM 1513 O O . VAL A 1 206 ? -12.391 14.078 -7.027 1 94.56 206 VAL A O 1
ATOM 1516 N N . ARG A 1 207 ? -13.445 12.281 -6.223 1 96.19 207 ARG A N 1
ATOM 1517 C CA . ARG A 1 207 ? -14.492 13.039 -5.551 1 96.19 207 ARG A CA 1
ATOM 1518 C C . ARG A 1 207 ? -14.367 12.93 -4.035 1 96.19 207 ARG A C 1
ATOM 1520 O O . ARG A 1 207 ? -13.969 11.883 -3.518 1 96.19 207 ARG A O 1
ATOM 1527 N N . VAL A 1 208 ? -14.695 14.016 -3.395 1 96.31 208 VAL A N 1
ATOM 1528 C CA . VAL A 1 208 ? -14.594 14.047 -1.939 1 96.31 208 VAL A CA 1
ATOM 1529 C C . VAL A 1 208 ? -15.953 14.391 -1.337 1 96.31 208 VAL A C 1
ATOM 1531 O O . VAL A 1 208 ? -16.672 15.258 -1.851 1 96.31 208 VAL A O 1
ATOM 1534 N N . ARG A 1 209 ? -16.359 13.68 -0.376 1 96.88 209 ARG A N 1
ATOM 1535 C CA . ARG A 1 209 ? -17.547 13.922 0.446 1 96.88 209 ARG A CA 1
ATOM 1536 C C . ARG A 1 209 ? -17.156 14.125 1.909 1 96.88 209 ARG A C 1
ATOM 1538 O O . ARG A 1 209 ? -16.391 13.336 2.469 1 96.88 209 ARG A O 1
ATOM 1545 N N . ILE A 1 210 ? -17.625 15.18 2.459 1 96.44 210 ILE A N 1
ATOM 1546 C CA . ILE A 1 210 ? -17.406 15.453 3.875 1 96.44 210 ILE A CA 1
ATOM 1547 C C . ILE A 1 210 ? -18.719 15.312 4.641 1 96.44 210 ILE A C 1
ATOM 1549 O O . ILE A 1 210 ? -19.719 15.969 4.312 1 96.44 210 ILE A O 1
ATOM 1553 N N . VAL A 1 211 ? -18.688 14.492 5.648 1 97.44 211 VAL A N 1
ATOM 1554 C CA . VAL A 1 211 ? -19.875 14.211 6.445 1 97.44 211 VAL A CA 1
ATOM 1555 C C . VAL A 1 211 ? -19.641 14.633 7.895 1 97.44 211 VAL A C 1
ATOM 1557 O O . VAL A 1 211 ? -18.641 14.258 8.5 1 97.44 211 VAL A O 1
ATOM 1560 N N . ALA A 1 212 ? -20.484 15.453 8.406 1 97.06 212 ALA A N 1
ATOM 1561 C CA . ALA A 1 212 ? -20.516 15.766 9.836 1 97.06 212 ALA A CA 1
ATOM 1562 C C . ALA A 1 212 ? -21.469 14.844 10.578 1 97.06 212 ALA A C 1
ATOM 1564 O O . ALA A 1 212 ? -22.672 14.844 10.305 1 97.06 212 ALA A O 1
ATOM 1565 N N . ASP A 1 213 ? -20.938 14.055 11.438 1 97.56 213 ASP A N 1
ATOM 1566 C CA . ASP A 1 213 ? -21.734 13.094 12.203 1 97.56 213 ASP A CA 1
ATOM 1567 C C . ASP A 1 213 ? -21.547 13.305 13.703 1 97.56 213 ASP A C 1
ATOM 1569 O O . ASP A 1 213 ? -20.5 12.992 14.258 1 97.56 213 ASP A O 1
ATOM 1573 N N . PRO A 1 214 ? -22.547 13.781 14.461 1 96.44 214 PRO A N 1
ATOM 1574 C CA . PRO A 1 214 ? -22.422 14.086 15.891 1 96.44 214 PRO A CA 1
ATOM 1575 C C . PRO A 1 214 ? -22.25 12.836 16.75 1 96.44 214 PRO A C 1
ATOM 1577 O O . PRO A 1 214 ? -21.875 12.93 17.922 1 96.44 214 PRO A O 1
ATOM 1580 N N . ASP A 1 215 ? -22.469 11.68 16.188 1 95.38 215 ASP A N 1
ATOM 1581 C CA . ASP A 1 215 ? -22.5 10.453 16.969 1 95.38 215 ASP A CA 1
ATOM 1582 C C . ASP A 1 215 ? -21.156 9.742 16.953 1 95.38 215 ASP A C 1
ATOM 1584 O O . ASP A 1 215 ? -20.953 8.742 17.641 1 95.38 215 ASP A O 1
ATOM 1588 N N . ILE A 1 216 ? -20.234 10.242 16.109 1 93.56 216 ILE A N 1
ATOM 1589 C CA . ILE A 1 216 ? -18.969 9.508 16.016 1 93.56 216 ILE A CA 1
ATOM 1590 C C . ILE A 1 216 ? -17.938 10.133 16.938 1 93.56 216 ILE A C 1
ATOM 1592 O O . ILE A 1 216 ? -18 11.328 17.234 1 93.56 216 ILE A O 1
ATOM 1596 N N . GLU A 1 217 ? -17 9.258 17.359 1 90.69 217 GLU A N 1
ATOM 1597 C CA . GLU A 1 217 ? -15.938 9.688 18.266 1 90.69 217 GLU A CA 1
ATOM 1598 C C . GLU A 1 217 ? -14.57 9.625 17.594 1 90.69 217 GLU A C 1
ATOM 1600 O O . GLU A 1 217 ? -13.57 10.078 18.141 1 90.69 217 GLU A O 1
ATOM 1605 N N . VAL A 1 218 ? -14.586 9 16.406 1 93.38 218 VAL A N 1
ATOM 1606 C CA . VAL A 1 218 ? -13.328 8.883 15.672 1 93.38 218 VAL A CA 1
ATOM 1607 C C . VAL A 1 218 ? -13.5 9.43 14.258 1 93.38 218 VAL A C 1
ATOM 1609 O O . VAL A 1 218 ? -14.602 9.438 13.719 1 93.38 218 VAL A O 1
ATOM 1612 N N . ASN A 1 219 ? -12.422 9.922 13.695 1 93.56 219 ASN A N 1
ATOM 1613 C CA . ASN A 1 219 ? -12.438 10.312 12.289 1 93.56 219 ASN A CA 1
ATOM 1614 C C . ASN A 1 219 ? -12.445 9.094 11.375 1 93.56 219 ASN A C 1
ATOM 1616 O O . ASN A 1 219 ? -11.719 8.125 11.602 1 93.56 219 ASN A O 1
ATOM 1620 N N . ILE A 1 220 ? -13.305 9.156 10.367 1 97.38 220 ILE A N 1
ATOM 1621 C CA . ILE A 1 220 ? -13.438 8.023 9.461 1 97.38 220 ILE A CA 1
ATOM 1622 C C . ILE A 1 220 ? -13.094 8.469 8.039 1 97.38 220 ILE A C 1
ATOM 1624 O O . ILE A 1 220 ? -13.539 9.523 7.582 1 97.38 220 ILE A O 1
ATOM 1628 N N . HIS A 1 221 ? -12.25 7.727 7.383 1 97.94 221 HIS A N 1
ATOM 1629 C CA . HIS A 1 221 ? -11.984 7.891 5.957 1 97.94 221 HIS A CA 1
ATOM 1630 C C . HIS A 1 221 ? -12.391 6.648 5.172 1 97.94 221 HIS A C 1
ATOM 1632 O O . HIS A 1 221 ? -11.945 5.543 5.48 1 97.94 221 HIS A O 1
ATOM 1638 N N . GLU A 1 222 ? -13.227 6.855 4.227 1 98.38 222 GLU A N 1
ATOM 1639 C CA . GLU A 1 222 ? -13.656 5.785 3.33 1 98.38 222 GLU A CA 1
ATOM 1640 C C . GLU A 1 222 ? -13.281 6.09 1.884 1 98.38 222 GLU A C 1
ATOM 1642 O O . GLU A 1 222 ? -13.523 7.195 1.394 1 98.38 222 GLU A O 1
ATOM 1647 N N . ILE A 1 223 ? -12.664 5.141 1.266 1 98.56 223 ILE A N 1
ATOM 1648 C CA . ILE A 1 223 ? -12.312 5.262 -0.145 1 98.56 223 ILE A CA 1
ATOM 1649 C C . ILE A 1 223 ? -13.055 4.203 -0.955 1 98.56 223 ILE A C 1
ATOM 1651 O O . ILE A 1 223 ? -13.141 3.041 -0.545 1 98.56 223 ILE A O 1
ATOM 1655 N N . CYS A 1 224 ? -13.617 4.605 -2.043 1 98.56 224 CYS A N 1
ATOM 1656 C CA . CYS A 1 224 ? -14.25 3.693 -2.992 1 98.56 224 CYS A CA 1
ATOM 1657 C C . CYS A 1 224 ? -13.734 3.939 -4.406 1 98.56 224 CYS A C 1
ATOM 1659 O O . CYS A 1 224 ? -13.789 5.062 -4.906 1 98.56 224 CYS A O 1
ATOM 1661 N N . ALA A 1 225 ? -13.203 2.951 -5 1 98.31 225 ALA A N 1
ATOM 1662 C CA . ALA A 1 225 ? -12.758 3.018 -6.391 1 98.31 225 ALA A CA 1
ATOM 1663 C C . ALA A 1 225 ? -13.453 1.957 -7.242 1 98.31 225 ALA A C 1
ATOM 1665 O O . ALA A 1 225 ? -13.633 0.82 -6.801 1 98.31 225 ALA A O 1
ATOM 1666 N N . GLU A 1 226 ? -13.859 2.33 -8.414 1 97.69 226 GLU A N 1
ATOM 1667 C CA . GLU A 1 226 ? -14.492 1.434 -9.375 1 97.69 226 GLU A CA 1
ATOM 1668 C C . GLU A 1 226 ? -13.852 1.562 -10.75 1 97.69 226 GLU A C 1
ATOM 1670 O O . GLU A 1 226 ? -13.414 2.645 -11.141 1 97.69 226 GLU A O 1
ATOM 1675 N N . GLY A 1 227 ? -13.836 0.493 -11.445 1 96.62 227 GLY A N 1
ATOM 1676 C CA . GLY A 1 227 ? -13.281 0.453 -12.789 1 96.62 227 GLY A CA 1
ATOM 1677 C C . GLY A 1 227 ? -13.328 -0.927 -13.414 1 96.62 227 GLY A C 1
ATOM 1678 O O . GLY A 1 227 ? -14.219 -1.724 -13.102 1 96.62 227 GLY A O 1
ATOM 1679 N N . ASP A 1 228 ? -12.492 -1.261 -14.359 1 95.12 228 ASP A N 1
ATOM 1680 C CA . ASP A 1 228 ? -12.5 -2.531 -15.078 1 95.12 228 ASP A CA 1
ATOM 1681 C C . ASP A 1 228 ? -12 -3.668 -14.188 1 95.12 228 ASP A C 1
ATOM 1683 O O . ASP A 1 228 ? -12.188 -4.844 -14.508 1 95.12 228 ASP A O 1
ATOM 1687 N N . PHE A 1 229 ? -11.398 -3.354 -13.055 1 95.38 229 PHE A N 1
ATOM 1688 C CA . PHE A 1 229 ? -10.906 -4.328 -12.094 1 95.38 229 PHE A CA 1
ATOM 1689 C C . PHE A 1 229 ? -12.016 -4.781 -11.156 1 95.38 229 PHE A C 1
ATOM 1691 O O . PHE A 1 229 ? -11.875 -5.789 -10.461 1 95.38 229 PHE A O 1
ATOM 1698 N N . GLY A 1 230 ? -13.031 -4.012 -11.078 1 96.94 230 GLY A N 1
ATOM 1699 C CA . GLY A 1 230 ? -14.102 -4.227 -10.117 1 96.94 230 GLY A CA 1
ATOM 1700 C C . GLY A 1 230 ? -14.273 -3.074 -9.148 1 96.94 230 GLY A C 1
ATOM 1701 O O . GLY A 1 230 ? -14.398 -1.92 -9.562 1 96.94 230 GLY A O 1
ATOM 1702 N N . ARG A 1 231 ? -14.398 -3.389 -7.922 1 98.31 231 ARG A N 1
ATOM 1703 C CA . ARG A 1 231 ? -14.617 -2.363 -6.906 1 98.31 231 ARG A CA 1
ATOM 1704 C C . ARG A 1 231 ? -13.734 -2.602 -5.688 1 98.31 231 ARG A C 1
ATOM 1706 O O . ARG A 1 231 ? -13.586 -3.738 -5.234 1 98.31 231 ARG A O 1
ATOM 1713 N N . ILE A 1 232 ? -13.109 -1.559 -5.176 1 98.69 232 ILE A N 1
ATOM 1714 C CA . ILE A 1 232 ? -12.328 -1.567 -3.941 1 98.69 232 ILE A CA 1
ATOM 1715 C C . ILE A 1 232 ? -12.914 -0.555 -2.957 1 98.69 232 ILE A C 1
ATOM 1717 O O . ILE A 1 232 ? -13.164 0.597 -3.318 1 98.69 232 ILE A O 1
ATOM 1721 N N . THR A 1 233 ? -13.172 -0.974 -1.781 1 98.81 233 THR A N 1
ATOM 1722 C CA . THR A 1 233 ? -13.586 -0.068 -0.714 1 98.81 233 THR A CA 1
ATOM 1723 C C . THR A 1 233 ? -12.688 -0.228 0.507 1 98.81 233 THR A C 1
ATOM 1725 O O . THR A 1 233 ? -12.336 -1.349 0.887 1 98.81 233 THR A O 1
ATOM 1728 N N . THR A 1 234 ? -12.305 0.834 1.023 1 98.69 234 THR A N 1
ATOM 1729 C CA . THR A 1 234 ? -11.547 0.833 2.27 1 98.69 234 THR A CA 1
ATOM 1730 C C . THR A 1 234 ? -12.156 1.804 3.275 1 98.69 234 THR A C 1
ATOM 1732 O O . THR A 1 234 ? -12.719 2.828 2.893 1 98.69 234 THR A O 1
ATOM 1735 N N . ARG A 1 235 ? -12.094 1.46 4.492 1 98.75 235 ARG A N 1
ATOM 1736 C CA . ARG A 1 235 ? -12.594 2.27 5.598 1 98.75 235 ARG A CA 1
ATOM 1737 C C . ARG A 1 235 ? -11.633 2.246 6.777 1 98.75 235 ARG A C 1
ATOM 1739 O O . ARG A 1 235 ? -11.258 1.176 7.258 1 98.75 235 ARG A O 1
ATOM 1746 N N . VAL A 1 236 ? -11.234 3.395 7.141 1 98.56 236 VAL A N 1
ATOM 1747 C CA . VAL A 1 236 ? -10.359 3.512 8.305 1 98.56 236 VAL A CA 1
ATOM 1748 C C . VAL A 1 236 ? -11.047 4.332 9.391 1 98.56 236 VAL A C 1
ATOM 1750 O O . VAL A 1 236 ? -11.484 5.461 9.141 1 98.56 236 VAL A O 1
ATOM 1753 N N . GLU A 1 237 ? -11.219 3.766 10.523 1 98.25 237 GLU A N 1
ATOM 1754 C CA . GLU A 1 237 ? -11.633 4.453 11.742 1 98.25 237 GLU A CA 1
ATOM 1755 C C . GLU A 1 237 ? -10.43 4.793 12.625 1 98.25 237 GLU A C 1
ATOM 1757 O O . GLU A 1 237 ? -9.906 3.926 13.328 1 98.25 237 GLU A O 1
ATOM 1762 N N . ASN A 1 238 ? -10.078 6.039 12.633 1 95.88 238 ASN A N 1
ATOM 1763 C CA . ASN A 1 238 ? -8.797 6.465 13.188 1 95.88 238 ASN A CA 1
ATOM 1764 C C . ASN A 1 238 ? -8.922 6.855 14.656 1 95.88 238 ASN A C 1
ATOM 1766 O O . ASN A 1 238 ? -9.711 7.738 15.008 1 95.88 238 ASN A O 1
ATOM 1770 N N . VAL A 1 239 ? -8.102 6.242 15.469 1 93.62 239 VAL A N 1
ATOM 1771 C CA . VAL A 1 239 ? -7.906 6.738 16.828 1 93.62 239 VAL A CA 1
ATOM 1772 C C . VAL A 1 239 ? -6.988 7.957 16.797 1 93.62 239 VAL A C 1
ATOM 1774 O O . VAL A 1 239 ? -5.949 7.945 16.141 1 93.62 239 VAL A O 1
ATOM 1777 N N . PRO A 1 240 ? -7.465 9.016 17.453 1 90.81 240 PRO A N 1
ATOM 1778 C CA . PRO A 1 240 ? -6.59 10.188 17.5 1 90.81 240 PRO A CA 1
ATOM 1779 C C . PRO A 1 240 ? -5.254 9.906 18.172 1 90.81 240 PRO A C 1
ATOM 1781 O O . PRO A 1 240 ? -5.168 9.031 19.047 1 90.81 240 PRO A O 1
ATOM 1784 N N . SER A 1 241 ? -4.262 10.609 17.656 1 88.75 241 SER A N 1
ATOM 1785 C CA . SER A 1 241 ? -2.979 10.555 18.344 1 88.75 241 SER A CA 1
ATOM 1786 C C . SER A 1 241 ? -3.104 11.031 19.797 1 88.75 241 SER A C 1
ATOM 1788 O O . SER A 1 241 ? -3.801 12.008 20.062 1 88.75 241 SER A O 1
ATOM 1790 N N . PRO A 1 242 ? -2.502 10.344 20.703 1 82.25 242 PRO A N 1
ATOM 1791 C CA . PRO A 1 242 ? -2.572 10.789 22.094 1 82.25 242 PRO A CA 1
ATOM 1792 C C . PRO A 1 242 ? -1.972 12.18 22.297 1 82.25 242 PRO A C 1
ATOM 1794 O O . PRO A 1 242 ? -2.373 12.898 23.219 1 82.25 242 PRO A O 1
ATOM 1797 N N . ARG A 1 243 ? -1.109 12.656 21.438 1 83.06 243 ARG A N 1
ATOM 1798 C CA . ARG A 1 243 ? -0.384 13.906 21.625 1 83.06 243 ARG A CA 1
ATOM 1799 C C . ARG A 1 243 ? -1.081 15.055 20.891 1 83.06 243 ARG A C 1
ATOM 1801 O O . ARG A 1 243 ? -0.881 16.219 21.234 1 83.06 243 ARG A O 1
ATOM 1808 N N . ASN A 1 244 ? -1.72 14.719 19.875 1 83.25 244 ASN A N 1
ATOM 1809 C CA . ASN A 1 244 ? -2.449 15.695 19.078 1 83.25 244 ASN A CA 1
ATOM 1810 C C . ASN A 1 244 ? -3.777 15.133 18.578 1 83.25 244 ASN A C 1
ATOM 1812 O O . ASN A 1 244 ? -3.809 14.375 17.594 1 83.25 244 ASN A O 1
ATOM 1816 N N . PRO A 1 245 ? -4.855 15.555 19.188 1 80.56 245 PRO A N 1
ATOM 1817 C CA . PRO A 1 245 ? -6.16 14.977 18.844 1 80.56 245 PRO A CA 1
ATOM 1818 C C . PRO A 1 245 ? -6.555 15.211 17.391 1 80.56 245 PRO A C 1
ATOM 1820 O O . PRO A 1 245 ? -7.434 14.523 16.875 1 80.56 245 PRO A O 1
ATOM 1823 N N . LYS A 1 246 ? -5.898 16.125 16.734 1 78.69 246 LYS A N 1
ATOM 1824 C CA . LYS A 1 246 ? -6.23 16.422 15.352 1 78.69 246 LYS A CA 1
ATOM 1825 C C . LYS A 1 246 ? -5.5 15.484 14.391 1 78.69 246 LYS A C 1
ATOM 1827 O O . LYS A 1 246 ? -5.809 15.445 13.195 1 78.69 246 LYS A O 1
ATOM 1832 N N . THR A 1 247 ? -4.602 14.695 14.953 1 84.25 247 THR A N 1
ATOM 1833 C CA . THR A 1 247 ? -3.773 13.805 14.141 1 84.25 247 THR A CA 1
ATOM 1834 C C . THR A 1 247 ? -4.148 12.352 14.375 1 84.25 247 THR A C 1
ATOM 1836 O O . THR A 1 247 ? -4.383 11.938 15.516 1 84.25 247 THR A O 1
ATOM 1839 N N . SER A 1 248 ? -4.316 11.688 13.289 1 91.38 248 SER A N 1
ATOM 1840 C CA . SER A 1 248 ? -4.586 10.258 13.383 1 91.38 248 SER A CA 1
ATOM 1841 C C . SER A 1 248 ? -3.338 9.484 13.797 1 91.38 248 SER A C 1
ATOM 1843 O O . SER A 1 248 ? -2.25 9.727 13.273 1 91.38 248 SER A O 1
ATOM 1845 N N . ARG A 1 249 ? -3.498 8.625 14.719 1 94.75 249 ARG A N 1
ATOM 1846 C CA . ARG A 1 249 ? -2.398 7.758 15.133 1 94.75 249 ARG A CA 1
ATOM 1847 C C . ARG A 1 249 ? -1.808 7.008 13.945 1 94.75 249 ARG A C 1
ATOM 1849 O O . ARG A 1 249 ? -0.587 6.863 13.844 1 94.75 249 ARG A O 1
ATOM 1856 N N . LEU A 1 250 ? -2.619 6.629 13.023 1 96.88 250 LEU A N 1
ATOM 1857 C CA . LEU A 1 250 ? -2.211 5.84 11.867 1 96.88 250 LEU A CA 1
ATOM 1858 C C . LEU A 1 250 ? -1.217 6.613 11 1 96.88 250 LEU A C 1
ATOM 1860 O O . LEU A 1 250 ? -0.365 6.016 10.344 1 96.88 250 LEU A O 1
ATOM 1864 N N . ALA A 1 251 ? -1.313 7.898 11.023 1 96.31 251 ALA A N 1
ATOM 1865 C CA . ALA A 1 251 ? -0.415 8.711 10.203 1 96.31 251 ALA A CA 1
ATOM 1866 C C . ALA A 1 251 ? 1.036 8.531 10.641 1 96.31 251 ALA A C 1
ATOM 1868 O O . ALA A 1 251 ? 1.914 8.273 9.812 1 96.31 251 ALA A O 1
ATOM 1869 N N . ALA A 1 252 ? 1.289 8.562 11.938 1 97.12 252 ALA A N 1
ATOM 1870 C CA . ALA A 1 252 ? 2.643 8.352 12.445 1 97.12 252 ALA A CA 1
ATOM 1871 C C . ALA A 1 252 ? 3.094 6.91 12.211 1 97.12 252 ALA A C 1
ATOM 1873 O O . ALA A 1 252 ? 4.242 6.668 11.828 1 97.12 252 ALA A O 1
ATOM 1874 N N . LEU A 1 253 ? 2.174 6.008 12.391 1 98.12 253 LEU A N 1
ATOM 1875 C CA . LEU A 1 253 ? 2.484 4.594 12.211 1 98.12 253 LEU A CA 1
ATOM 1876 C C . LEU A 1 253 ? 2.857 4.301 10.758 1 98.12 253 LEU A C 1
ATOM 1878 O O . LEU A 1 253 ? 3.721 3.463 10.492 1 98.12 253 LEU A O 1
ATOM 1882 N N . SER A 1 254 ? 2.199 5.004 9.852 1 98.56 254 SER A N 1
ATOM 1883 C CA . SER A 1 254 ? 2.502 4.797 8.438 1 98.56 254 SER A CA 1
ATOM 1884 C C . SER A 1 254 ? 3.932 5.215 8.109 1 98.56 254 SER A C 1
ATOM 1886 O O . SER A 1 254 ? 4.602 4.578 7.297 1 98.56 254 SER A O 1
ATOM 1888 N N . ALA A 1 255 ? 4.406 6.273 8.719 1 98.69 255 ALA A N 1
ATOM 1889 C CA . ALA A 1 255 ? 5.781 6.723 8.516 1 98.69 255 ALA A CA 1
ATOM 1890 C C . ALA A 1 255 ? 6.777 5.699 9.047 1 98.69 255 ALA A C 1
ATOM 1892 O O . ALA A 1 255 ? 7.762 5.375 8.383 1 98.69 255 ALA A O 1
ATOM 1893 N N . ILE A 1 256 ? 6.488 5.188 10.25 1 98.62 256 ILE A N 1
ATOM 1894 C CA . ILE A 1 256 ? 7.344 4.191 10.875 1 98.62 256 ILE A CA 1
ATOM 1895 C C . ILE A 1 256 ? 7.406 2.939 10.008 1 98.62 256 ILE A C 1
ATOM 1897 O O . ILE A 1 256 ? 8.492 2.418 9.727 1 98.62 256 ILE A O 1
ATOM 1901 N N . ALA A 1 257 ? 6.254 2.533 9.523 1 98.56 257 ALA A N 1
ATOM 1902 C CA . ALA A 1 257 ? 6.18 1.344 8.68 1 98.56 257 ALA A CA 1
ATOM 1903 C C . ALA A 1 257 ? 6.918 1.56 7.363 1 98.56 257 ALA A C 1
ATOM 1905 O O . ALA A 1 257 ? 7.531 0.633 6.828 1 98.56 257 ALA A O 1
ATOM 1906 N N . THR A 1 258 ? 6.797 2.746 6.824 1 98.69 258 THR A N 1
ATOM 1907 C CA . THR A 1 258 ? 7.5 3.066 5.586 1 98.69 258 THR A CA 1
ATOM 1908 C C . THR A 1 258 ? 9.008 2.994 5.789 1 98.69 258 THR A C 1
ATOM 1910 O O . THR A 1 258 ? 9.727 2.428 4.957 1 98.69 258 THR A O 1
ATOM 1913 N N . LEU A 1 259 ? 9.531 3.508 6.883 1 98.62 259 LEU A N 1
ATOM 1914 C CA . LEU A 1 259 ? 10.953 3.438 7.184 1 98.62 259 LEU A CA 1
ATOM 1915 C C . LEU A 1 259 ? 11.406 1.988 7.336 1 98.62 259 LEU A C 1
ATOM 1917 O O . LEU A 1 259 ? 12.484 1.615 6.852 1 98.62 259 LEU A O 1
ATOM 1921 N N . ARG A 1 260 ? 10.562 1.131 7.969 1 97.62 260 ARG A N 1
ATOM 1922 C CA . ARG A 1 260 ? 10.867 -0.293 8.07 1 97.62 260 ARG A CA 1
ATOM 1923 C C . ARG A 1 260 ? 11.008 -0.926 6.691 1 97.62 260 ARG A C 1
ATOM 1925 O O . ARG A 1 260 ? 11.945 -1.681 6.441 1 97.62 260 ARG A O 1
ATOM 1932 N N . SER A 1 261 ? 10.055 -0.544 5.895 1 96.94 261 SER A N 1
ATOM 1933 C CA . SER A 1 261 ? 10.016 -1.131 4.559 1 96.94 261 SER A CA 1
ATOM 1934 C C . SER A 1 261 ? 11.25 -0.747 3.752 1 96.94 261 SER A C 1
ATOM 1936 O O . SER A 1 261 ? 11.742 -1.537 2.943 1 96.94 261 SER A O 1
ATOM 1938 N N . ILE A 1 262 ? 11.742 0.457 3.967 1 97.38 262 ILE A N 1
ATOM 1939 C CA . ILE A 1 262 ? 12.898 0.953 3.234 1 97.38 262 ILE A CA 1
ATOM 1940 C C . ILE A 1 262 ? 14.117 0.08 3.541 1 97.38 262 ILE A C 1
ATOM 1942 O O . ILE A 1 262 ? 14.906 -0.235 2.646 1 97.38 262 ILE A O 1
ATOM 1946 N N . VAL A 1 263 ? 14.25 -0.443 4.785 1 96.5 263 VAL A N 1
ATOM 1947 C CA . VAL A 1 263 ? 15.477 -1.113 5.199 1 96.5 263 VAL A CA 1
ATOM 1948 C C . VAL A 1 263 ? 15.328 -2.623 5.027 1 96.5 263 VAL A C 1
ATOM 1950 O O . VAL A 1 263 ? 16.312 -3.346 4.934 1 96.5 263 VAL A O 1
ATOM 1953 N N . GLU A 1 264 ? 14.109 -3.141 4.98 1 95.81 264 GLU A N 1
ATOM 1954 C CA . GLU A 1 264 ? 13.867 -4.574 4.852 1 95.81 264 GLU A CA 1
ATOM 1955 C C . GLU A 1 264 ? 13.992 -5.027 3.4 1 95.81 264 GLU A C 1
ATOM 1957 O O . GLU A 1 264 ? 13.578 -4.32 2.484 1 95.81 264 GLU A O 1
ATOM 1962 N N . PRO A 1 265 ? 14.562 -6.172 3.191 1 97 265 PRO A N 1
ATOM 1963 C CA . PRO A 1 265 ? 14.781 -6.625 1.816 1 97 265 PRO A CA 1
ATOM 1964 C C . PRO A 1 265 ? 13.492 -7.078 1.132 1 97 265 PRO A C 1
ATOM 1966 O O . PRO A 1 265 ? 13.406 -7.062 -0.099 1 97 265 PRO A O 1
ATOM 1969 N N . VAL A 1 266 ? 12.492 -7.559 1.864 1 97.94 266 VAL A N 1
ATOM 1970 C CA . VAL A 1 266 ? 11.219 -8.016 1.319 1 97.94 266 VAL A CA 1
ATOM 1971 C C . VAL A 1 266 ? 10.188 -6.895 1.391 1 97.94 266 VAL A C 1
ATOM 1973 O O . VAL A 1 266 ? 9.883 -6.398 2.475 1 97.94 266 VAL A O 1
ATOM 1976 N N . LYS A 1 267 ? 9.734 -6.492 0.218 1 98.38 267 LYS A N 1
ATOM 1977 C CA . LYS A 1 267 ? 8.719 -5.445 0.068 1 98.38 267 LYS A CA 1
ATOM 1978 C C . LYS A 1 267 ? 7.34 -6.047 -0.171 1 98.38 267 LYS A C 1
ATOM 1980 O O . LYS A 1 267 ? 7.098 -6.668 -1.207 1 98.38 267 LYS A O 1
ATOM 1985 N N . ILE A 1 268 ? 6.434 -5.859 0.788 1 98.12 268 ILE A N 1
ATOM 1986 C CA . ILE A 1 268 ? 5.105 -6.449 0.68 1 98.12 268 ILE A CA 1
ATOM 1987 C C . ILE A 1 268 ? 4.09 -5.371 0.31 1 98.12 268 ILE A C 1
ATOM 1989 O O . ILE A 1 268 ? 4.078 -4.289 0.904 1 98.12 268 ILE A O 1
ATOM 1993 N N . GLY A 1 269 ? 3.287 -5.719 -0.667 1 97.94 269 GLY A N 1
ATOM 1994 C CA . GLY A 1 269 ? 2.262 -4.797 -1.126 1 97.94 269 GLY A CA 1
ATOM 1995 C C . GLY A 1 269 ? 2.664 -4.027 -2.371 1 97.94 269 GLY A C 1
ATOM 1996 O O . GLY A 1 269 ? 3.854 -3.906 -2.674 1 97.94 269 GLY A O 1
ATOM 1997 N N . THR A 1 270 ? 1.636 -3.525 -3.043 1 97.81 270 THR A N 1
ATOM 1998 C CA . THR A 1 270 ? 1.839 -2.762 -4.27 1 97.81 270 THR A CA 1
ATOM 1999 C C . THR A 1 270 ? 2.168 -1.306 -3.951 1 97.81 270 THR A C 1
ATOM 2001 O O . THR A 1 270 ? 1.695 -0.761 -2.949 1 97.81 270 THR A O 1
ATOM 2004 N N . MET B 1 1 ? 19.484 4.059 -17.047 1 77.75 1 MET B N 1
ATOM 2005 C CA . MET B 1 1 ? 19.406 2.719 -17.609 1 77.75 1 MET B CA 1
ATOM 2006 C C . MET B 1 1 ? 18.016 2.133 -17.438 1 77.75 1 MET B C 1
ATOM 2008 O O . MET B 1 1 ? 17.328 2.426 -16.469 1 77.75 1 MET B O 1
ATOM 2012 N N . VAL B 1 2 ? 17.438 1.469 -18.484 1 92.31 2 VAL B N 1
ATOM 2013 C CA . VAL B 1 2 ? 16.094 0.902 -18.516 1 92.31 2 VAL B CA 1
ATOM 2014 C C . VAL B 1 2 ? 16.062 -0.394 -17.703 1 92.31 2 VAL B C 1
ATOM 2016 O O . VAL B 1 2 ? 16.984 -1.21 -17.797 1 92.31 2 VAL B O 1
ATOM 2019 N N . LEU B 1 3 ? 15.164 -0.56 -16.781 1 97.25 3 LEU B N 1
ATOM 2020 C CA . LEU B 1 3 ? 15.031 -1.762 -15.969 1 97.25 3 LEU B CA 1
ATOM 2021 C C . LEU B 1 3 ? 14.82 -2.992 -16.844 1 97.25 3 LEU B C 1
ATOM 2023 O O . LEU B 1 3 ? 13.898 -3.027 -17.672 1 97.25 3 LEU B O 1
ATOM 2027 N N . LYS B 1 4 ? 15.68 -3.982 -16.812 1 98.62 4 LYS B N 1
ATOM 2028 C CA . LYS B 1 4 ? 15.578 -5.219 -17.578 1 98.62 4 LYS B CA 1
ATOM 2029 C C . LYS B 1 4 ? 14.844 -6.301 -16.781 1 98.62 4 LYS B C 1
ATOM 2031 O O . LYS B 1 4 ? 15.266 -6.664 -15.688 1 98.62 4 LYS B O 1
ATOM 2036 N N . ILE B 1 5 ? 13.789 -6.836 -17.406 1 98.88 5 ILE B N 1
ATOM 2037 C CA . ILE B 1 5 ? 12.914 -7.766 -16.703 1 98.88 5 ILE B CA 1
ATOM 2038 C C . ILE B 1 5 ? 13 -9.148 -17.359 1 98.88 5 ILE B C 1
ATOM 2040 O O . ILE B 1 5 ? 12.883 -9.273 -18.578 1 98.88 5 ILE B O 1
ATOM 2044 N N . GLY B 1 6 ? 13.297 -10.164 -16.531 1 98.88 6 GLY B N 1
ATOM 2045 C CA . GLY B 1 6 ? 13.055 -11.547 -16.922 1 98.88 6 GLY B CA 1
ATOM 2046 C C . GLY B 1 6 ? 11.773 -12.117 -16.344 1 98.88 6 GLY B C 1
ATOM 2047 O O . GLY B 1 6 ? 11.5 -11.961 -15.156 1 98.88 6 GLY B O 1
ATOM 2048 N N . LEU B 1 7 ? 10.984 -12.758 -17.188 1 98.81 7 LEU B N 1
ATOM 2049 C CA . LEU B 1 7 ? 9.688 -13.273 -16.766 1 98.81 7 LEU B CA 1
ATOM 2050 C C . LEU B 1 7 ? 9.695 -14.797 -16.734 1 98.81 7 LEU B C 1
ATOM 2052 O O . LEU B 1 7 ? 10.031 -15.438 -17.734 1 98.81 7 LEU B O 1
ATOM 2056 N N . VAL B 1 8 ? 9.391 -15.344 -15.539 1 98.81 8 VAL B N 1
ATOM 2057 C CA . VAL B 1 8 ? 9.234 -16.781 -15.383 1 98.81 8 VAL B CA 1
ATOM 2058 C C . VAL B 1 8 ? 7.758 -17.125 -15.211 1 98.81 8 VAL B C 1
ATOM 2060 O O . VAL B 1 8 ? 7.156 -16.812 -14.18 1 98.81 8 VAL B O 1
ATOM 2063 N N . GLY B 1 9 ? 7.211 -17.844 -16.141 1 98.12 9 GLY B N 1
ATOM 2064 C CA . GLY B 1 9 ? 5.781 -18.109 -16.188 1 98.12 9 GLY B CA 1
ATOM 2065 C C . GLY B 1 9 ? 5.051 -17.281 -17.234 1 98.12 9 GLY B C 1
ATOM 2066 O O . GLY B 1 9 ? 4.961 -16.062 -17.094 1 98.12 9 GLY B O 1
ATOM 2067 N N . CYS B 1 10 ? 4.496 -17.969 -18.234 1 96.69 10 CYS B N 1
ATOM 2068 C CA . CYS B 1 10 ? 3.859 -17.281 -19.359 1 96.69 10 CYS B CA 1
ATOM 2069 C C . CYS B 1 10 ? 2.371 -17.609 -19.406 1 96.69 10 CYS B C 1
ATOM 2071 O O . CYS B 1 10 ? 1.804 -17.766 -20.5 1 96.69 10 CYS B O 1
ATOM 2073 N N . GLY B 1 11 ? 1.798 -17.828 -18.234 1 93.75 11 GLY B N 1
ATOM 2074 C CA . GLY B 1 11 ? 0.356 -17.984 -18.125 1 93.75 11 GLY B CA 1
ATOM 2075 C C . GLY B 1 11 ? -0.398 -16.672 -18.172 1 93.75 11 GLY B C 1
ATOM 2076 O O . GLY B 1 11 ? 0.071 -15.703 -18.781 1 93.75 11 GLY B O 1
ATOM 2077 N N . ALA B 1 12 ? -1.609 -16.656 -17.609 1 92.75 12 ALA B N 1
ATOM 2078 C CA . ALA B 1 12 ? -2.508 -15.508 -17.688 1 92.75 12 ALA B CA 1
ATOM 2079 C C . ALA B 1 12 ? -1.859 -14.266 -17.094 1 92.75 12 ALA B C 1
ATOM 2081 O O . ALA B 1 12 ? -1.849 -13.203 -17.719 1 92.75 12 ALA B O 1
ATOM 2082 N N . ILE B 1 13 ? -1.312 -14.406 -15.906 1 95.69 13 ILE B N 1
ATOM 2083 C CA . ILE B 1 13 ? -0.692 -13.273 -15.219 1 95.69 13 ILE B CA 1
ATOM 2084 C C . ILE B 1 13 ? 0.558 -12.836 -15.984 1 95.69 13 ILE B C 1
ATOM 2086 O O . ILE B 1 13 ? 0.748 -11.648 -16.25 1 95.69 13 ILE B O 1
ATOM 2090 N N . GLY B 1 14 ? 1.414 -13.797 -16.328 1 97 14 GLY B N 1
ATOM 2091 C CA . GLY B 1 14 ? 2.623 -13.492 -17.062 1 97 14 GLY B CA 1
ATOM 2092 C C . GLY B 1 14 ? 2.35 -12.766 -18.375 1 97 14 GLY B C 1
ATOM 2093 O O . GLY B 1 14 ? 3.053 -11.812 -18.719 1 97 14 GLY B O 1
ATOM 2094 N N . LEU B 1 15 ? 1.359 -13.203 -19.078 1 95.44 15 LEU B N 1
ATOM 2095 C CA . LEU B 1 15 ? 0.983 -12.594 -20.344 1 95.44 15 LEU B CA 1
ATOM 2096 C C . LEU B 1 15 ? 0.573 -11.141 -20.156 1 95.44 15 LEU B C 1
ATOM 2098 O O . LEU B 1 15 ? 0.975 -10.273 -20.922 1 95.44 15 LEU B O 1
ATOM 2102 N N . GLU B 1 16 ? -0.236 -10.875 -19.141 1 95.62 16 GLU B N 1
ATOM 2103 C CA . GLU B 1 16 ? -0.686 -9.516 -18.875 1 95.62 16 GLU B CA 1
ATOM 2104 C C . GLU B 1 16 ? 0.49 -8.602 -18.531 1 95.62 16 GLU B C 1
ATOM 2106 O O . GLU B 1 16 ? 0.545 -7.461 -19 1 95.62 16 GLU B O 1
ATOM 2111 N N . ILE B 1 17 ? 1.419 -9.109 -17.766 1 97.88 17 ILE B N 1
ATOM 2112 C CA . ILE B 1 17 ? 2.605 -8.344 -17.391 1 97.88 17 ILE B CA 1
ATOM 2113 C C . ILE B 1 17 ? 3.436 -8.047 -18.641 1 97.88 17 ILE B C 1
ATOM 2115 O O . ILE B 1 17 ? 3.826 -6.898 -18.875 1 97.88 17 ILE B O 1
ATOM 2119 N N . ALA B 1 18 ? 3.637 -9.047 -19.422 1 98 18 ALA B N 1
ATOM 2120 C CA . ALA B 1 18 ? 4.438 -8.906 -20.641 1 98 18 ALA B CA 1
ATOM 2121 C C . ALA B 1 18 ? 3.824 -7.883 -21.594 1 98 18 ALA B C 1
ATOM 2123 O O . ALA B 1 18 ? 4.531 -7.027 -22.125 1 98 18 ALA B O 1
ATOM 2124 N N . ARG B 1 19 ? 2.553 -7.961 -21.766 1 96.62 19 ARG B N 1
ATOM 2125 C CA . ARG B 1 19 ? 1.858 -7.051 -22.672 1 96.62 19 ARG B CA 1
ATOM 2126 C C . ARG B 1 19 ? 1.939 -5.613 -22.172 1 96.62 19 ARG B C 1
ATOM 2128 O O . ARG B 1 19 ? 2.115 -4.684 -22.969 1 96.62 19 ARG B O 1
ATOM 2135 N N . ALA B 1 20 ? 1.772 -5.441 -20.859 1 97.19 20 ALA B N 1
ATOM 2136 C CA . ALA B 1 20 ? 1.855 -4.105 -20.281 1 97.19 20 ALA B CA 1
ATOM 2137 C C . ALA B 1 20 ? 3.225 -3.482 -20.531 1 97.19 20 ALA B C 1
ATOM 2139 O O . ALA B 1 20 ? 3.324 -2.303 -20.875 1 97.19 20 ALA B O 1
ATOM 2140 N N . ILE B 1 21 ? 4.285 -4.266 -20.344 1 97.94 21 ILE B N 1
ATOM 2141 C CA . ILE B 1 21 ? 5.641 -3.787 -20.594 1 97.94 21 ILE B CA 1
ATOM 2142 C C . ILE B 1 21 ? 5.789 -3.441 -22.078 1 97.94 21 ILE B C 1
ATOM 2144 O O . ILE B 1 21 ? 6.336 -2.391 -22.422 1 97.94 21 ILE B O 1
ATOM 2148 N N . ASP B 1 22 ? 5.242 -4.324 -22.891 1 97.56 22 ASP B N 1
ATOM 2149 C CA . ASP B 1 22 ? 5.348 -4.172 -24.344 1 97.56 22 ASP B CA 1
ATOM 2150 C C . ASP B 1 22 ? 4.629 -2.914 -24.812 1 97.56 22 ASP B C 1
ATOM 2152 O O . ASP B 1 22 ? 5.055 -2.273 -25.781 1 97.56 22 ASP B O 1
ATOM 2156 N N . ARG B 1 23 ? 3.57 -2.576 -24.156 1 96.81 23 ARG B N 1
ATOM 2157 C CA . ARG B 1 23 ? 2.773 -1.41 -24.516 1 96.81 23 ARG B CA 1
ATOM 2158 C C . ARG B 1 23 ? 3.391 -0.131 -23.969 1 96.81 23 ARG B C 1
ATOM 2160 O O . ARG B 1 23 ? 2.848 0.96 -24.156 1 96.81 23 ARG B O 1
ATOM 2167 N N . GLY B 1 24 ? 4.453 -0.225 -23.188 1 96.31 24 GLY B N 1
ATOM 2168 C CA . GLY B 1 24 ? 5.145 0.938 -22.641 1 96.31 24 GLY B CA 1
ATOM 2169 C C . GLY B 1 24 ? 4.512 1.469 -21.375 1 96.31 24 GLY B C 1
ATOM 2170 O O . GLY B 1 24 ? 4.762 2.611 -20.984 1 96.31 24 GLY B O 1
ATOM 2171 N N . GLU B 1 25 ? 3.689 0.658 -20.703 1 95.94 25 GLU B N 1
ATOM 2172 C CA . GLU B 1 25 ? 3.008 1.075 -19.484 1 95.94 25 GLU B CA 1
ATOM 2173 C C . GLU B 1 25 ? 3.961 1.069 -18.297 1 95.94 25 GLU B C 1
ATOM 2175 O O . GLU B 1 25 ? 3.648 1.632 -17.234 1 95.94 25 GLU B O 1
ATOM 2180 N N . VAL B 1 26 ? 5.043 0.4 -18.422 1 96.06 26 VAL B N 1
ATOM 2181 C CA . VAL B 1 26 ? 6.145 0.367 -17.469 1 96.06 26 VAL B CA 1
ATOM 2182 C C . VAL B 1 26 ? 7.438 0.792 -18.141 1 96.06 26 VAL B C 1
ATOM 2184 O O . VAL B 1 26 ? 7.727 0.364 -19.266 1 96.06 26 VAL B O 1
ATOM 2187 N N . GLU B 1 27 ? 8.164 1.683 -17.547 1 96.06 27 GLU B N 1
ATOM 2188 C CA . GLU B 1 27 ? 9.461 2.072 -18.094 1 96.06 27 GLU B CA 1
ATOM 2189 C C . GLU B 1 27 ? 10.5 0.975 -17.891 1 96.06 27 GLU B C 1
ATOM 2191 O O . GLU B 1 27 ? 11.453 1.151 -17.125 1 96.06 27 GLU B O 1
ATOM 2196 N N . ALA B 1 28 ? 10.359 -0.098 -18.609 1 97.5 28 ALA B N 1
ATOM 2197 C CA . ALA B 1 28 ? 11.203 -1.29 -18.5 1 97.5 28 ALA B CA 1
ATOM 2198 C C . ALA B 1 28 ? 11.234 -2.059 -19.812 1 97.5 28 ALA B C 1
ATOM 2200 O O . ALA B 1 28 ? 10.5 -1.729 -20.75 1 97.5 28 ALA B O 1
ATOM 2201 N N . GLU B 1 29 ? 12.117 -2.953 -19.891 1 97.94 29 GLU B N 1
ATOM 2202 C CA . GLU B 1 29 ? 12.258 -3.822 -21.047 1 97.94 29 GLU B CA 1
ATOM 2203 C C . GLU B 1 29 ? 12.141 -5.293 -20.656 1 97.94 29 GLU B C 1
ATOM 2205 O O . GLU B 1 29 ? 12.805 -5.746 -19.719 1 97.94 29 GLU B O 1
ATOM 2210 N N . LEU B 1 30 ? 11.227 -5.98 -21.297 1 98.5 30 LEU B N 1
ATOM 2211 C CA . LEU B 1 30 ? 11.18 -7.43 -21.141 1 98.5 30 LEU B CA 1
ATOM 2212 C C . LEU B 1 30 ? 12.266 -8.102 -21.984 1 98.5 30 LEU B C 1
ATOM 2214 O O . LEU B 1 30 ? 12.164 -8.164 -23.203 1 98.5 30 LEU B O 1
ATOM 2218 N N . VAL B 1 31 ? 13.258 -8.672 -21.328 1 98.19 31 VAL B N 1
ATOM 2219 C CA . VAL B 1 31 ? 14.445 -9.102 -22.078 1 98.19 31 VAL B CA 1
ATOM 2220 C C . VAL B 1 31 ? 14.352 -10.594 -22.375 1 98.19 31 VAL B C 1
ATOM 2222 O O . VAL B 1 31 ? 14.906 -11.07 -23.375 1 98.19 31 VAL B O 1
ATOM 2225 N N . ALA B 1 32 ? 13.703 -11.297 -21.484 1 98.44 32 ALA B N 1
ATOM 2226 C CA . ALA B 1 32 ? 13.617 -12.742 -21.672 1 98.44 32 ALA B CA 1
ATOM 2227 C C . ALA B 1 32 ? 12.391 -13.32 -20.953 1 98.44 32 ALA B C 1
ATOM 2229 O O . ALA B 1 32 ? 11.898 -12.727 -19.984 1 98.44 32 ALA B O 1
ATOM 2230 N N . VAL B 1 33 ? 11.898 -14.406 -21.484 1 98.31 33 VAL B N 1
ATOM 2231 C CA . VAL B 1 33 ? 10.828 -15.164 -20.844 1 98.31 33 VAL B CA 1
ATOM 2232 C C . VAL B 1 33 ? 11.227 -16.625 -20.719 1 98.31 33 VAL B C 1
ATOM 2234 O O . VAL B 1 33 ? 12.047 -17.125 -21.5 1 98.31 33 VAL B O 1
ATOM 2237 N N . PHE B 1 34 ? 10.727 -17.266 -19.688 1 97.88 34 PHE B N 1
ATOM 2238 C CA . PHE B 1 34 ? 10.898 -18.703 -19.484 1 97.88 34 PHE B CA 1
ATOM 2239 C C . PHE B 1 34 ? 9.602 -19.344 -19 1 97.88 34 PHE B C 1
ATOM 2241 O O . PHE B 1 34 ? 8.898 -18.766 -18.156 1 97.88 34 PHE B O 1
ATOM 2248 N N . ASP B 1 35 ? 9.219 -20.406 -19.625 1 97 35 ASP B N 1
ATOM 2249 C CA . ASP B 1 35 ? 8.148 -21.281 -19.156 1 97 35 ASP B CA 1
ATOM 2250 C C . ASP B 1 35 ? 8.516 -22.75 -19.359 1 97 35 ASP B C 1
ATOM 2252 O O . ASP B 1 35 ? 9.109 -23.109 -20.375 1 97 35 ASP B O 1
ATOM 2256 N N . ARG B 1 36 ? 8.18 -23.594 -18.375 1 93.75 36 ARG B N 1
ATOM 2257 C CA . ARG B 1 36 ? 8.445 -25.016 -18.562 1 93.75 36 ARG B CA 1
ATOM 2258 C C . ARG B 1 36 ? 7.68 -25.578 -19.75 1 93.75 36 ARG B C 1
ATOM 2260 O O . ARG B 1 36 ? 8.141 -26.516 -20.406 1 93.75 36 ARG B O 1
ATOM 2267 N N . ASN B 1 37 ? 6.488 -25 -19.922 1 92.25 37 ASN B N 1
ATOM 2268 C CA . ASN B 1 37 ? 5.715 -25.297 -21.125 1 92.25 37 ASN B CA 1
ATOM 2269 C C . ASN B 1 37 ? 6.117 -24.406 -22.281 1 92.25 37 ASN B C 1
ATOM 2271 O O . ASN B 1 37 ? 5.645 -23.266 -22.391 1 92.25 37 ASN B O 1
ATOM 2275 N N . GLY B 1 38 ? 6.891 -24.859 -23.203 1 89.75 38 GLY B N 1
ATOM 2276 C CA . GLY B 1 38 ? 7.426 -24.094 -24.312 1 89.75 38 GLY B CA 1
ATOM 2277 C C . GLY B 1 38 ? 6.352 -23.484 -25.188 1 89.75 38 GLY B C 1
ATOM 2278 O O . GLY B 1 38 ? 6.539 -22.391 -25.75 1 89.75 38 GLY B O 1
ATOM 2279 N N . ASP B 1 39 ? 5.227 -24.125 -25.328 1 91.25 39 ASP B N 1
ATOM 2280 C CA . ASP B 1 39 ? 4.129 -23.625 -26.156 1 91.25 39 ASP B CA 1
ATOM 2281 C C . ASP B 1 39 ? 3.551 -22.328 -25.578 1 91.25 39 ASP B C 1
ATOM 2283 O O . ASP B 1 39 ? 3.188 -21.422 -26.328 1 91.25 39 ASP B O 1
ATOM 2287 N N . ARG B 1 40 ? 3.438 -22.25 -24.25 1 90.31 40 ARG B N 1
ATOM 2288 C CA . ARG B 1 40 ? 2.963 -21.031 -23.609 1 90.31 40 ARG B CA 1
ATOM 2289 C C . ARG B 1 40 ? 3.898 -19.859 -23.906 1 90.31 40 ARG B C 1
ATOM 2291 O O . ARG B 1 40 ? 3.443 -18.75 -24.188 1 90.31 40 ARG B O 1
ATOM 2298 N N . ALA B 1 41 ? 5.141 -20.125 -23.797 1 92.75 41 ALA B N 1
ATOM 2299 C CA . ALA B 1 41 ? 6.129 -19.094 -24.062 1 92.75 41 ALA B CA 1
ATOM 2300 C C . ALA B 1 41 ? 6.051 -18.609 -25.5 1 92.75 41 ALA B C 1
ATOM 2302 O O . ALA B 1 41 ? 6.074 -17.406 -25.766 1 92.75 41 ALA B O 1
ATOM 2303 N N . ARG B 1 42 ? 5.965 -19.5 -26.406 1 92.12 42 ARG B N 1
ATOM 2304 C CA . ARG B 1 42 ? 5.91 -19.156 -27.828 1 92.12 42 ARG B CA 1
ATOM 2305 C C . ARG B 1 42 ? 4.648 -18.375 -28.141 1 92.12 42 ARG B C 1
ATOM 2307 O O . ARG B 1 42 ? 4.688 -17.422 -28.922 1 92.12 42 ARG B O 1
ATOM 2314 N N . GLU B 1 43 ? 3.578 -18.812 -27.531 1 91.25 43 GLU B N 1
ATOM 2315 C CA . GLU B 1 43 ? 2.316 -18.094 -27.734 1 91.25 43 GLU B CA 1
ATOM 2316 C C . GLU B 1 43 ? 2.402 -16.672 -27.203 1 91.25 43 GLU B C 1
ATOM 2318 O O . GLU B 1 43 ? 1.923 -15.734 -27.859 1 91.25 43 GLU B O 1
ATOM 2323 N N . LEU B 1 44 ? 2.941 -16.547 -26 1 92.06 44 LEU B N 1
ATOM 2324 C CA . LEU B 1 44 ? 3.135 -15.219 -25.422 1 92.06 44 LEU B CA 1
ATOM 2325 C C . LEU B 1 44 ? 3.99 -14.352 -26.344 1 92.06 44 LEU B C 1
ATOM 2327 O O . LEU B 1 44 ? 3.654 -13.188 -26.594 1 92.06 44 LEU B O 1
ATOM 2331 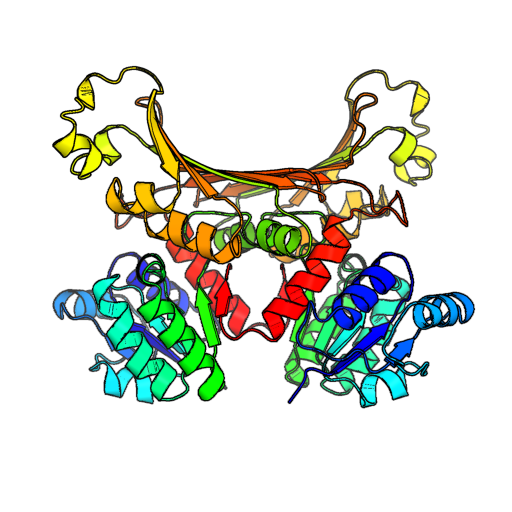N N . LEU B 1 45 ? 4.984 -14.883 -26.922 1 93.88 45 LEU B N 1
ATOM 2332 C CA . LEU B 1 45 ? 5.938 -14.133 -27.734 1 93.88 45 LEU B CA 1
ATOM 2333 C C . LEU B 1 45 ? 5.293 -13.656 -29.031 1 93.88 45 LEU B C 1
ATOM 2335 O O . LEU B 1 45 ? 5.613 -12.578 -29.531 1 93.88 45 LEU B O 1
ATOM 2339 N N . LYS B 1 46 ? 4.418 -14.414 -29.547 1 92.44 46 LYS B N 1
ATOM 2340 C CA . LYS B 1 46 ? 3.746 -14.094 -30.812 1 92.44 46 LYS B CA 1
ATOM 2341 C C . LYS B 1 46 ? 2.955 -12.797 -30.703 1 92.44 46 LYS B C 1
ATOM 2343 O O . LYS B 1 46 ? 2.824 -12.055 -31.672 1 92.44 46 LYS B O 1
ATOM 2348 N N . GLY B 1 47 ? 2.564 -12.469 -29.531 1 90.62 47 GLY B N 1
ATOM 2349 C CA . GLY B 1 47 ? 1.687 -11.32 -29.359 1 90.62 47 GLY B CA 1
ATOM 2350 C C . GLY B 1 47 ? 2.426 -10.055 -28.969 1 90.62 47 GLY B C 1
ATOM 2351 O O . GLY B 1 47 ? 1.816 -9 -28.812 1 90.62 47 GLY B O 1
ATOM 2352 N N . LEU B 1 48 ? 3.691 -10.141 -28.859 1 96.19 48 LEU B N 1
ATOM 2353 C CA . LEU B 1 48 ? 4.457 -9 -28.375 1 96.19 48 LEU B CA 1
ATOM 2354 C C . LEU B 1 48 ? 5.176 -8.297 -29.516 1 96.19 48 LEU B C 1
ATOM 2356 O O . LEU B 1 48 ? 5.66 -8.953 -30.438 1 96.19 48 LEU B O 1
ATOM 2360 N N . ARG B 1 49 ? 5.129 -7.039 -29.516 1 93.56 49 ARG B N 1
ATOM 2361 C CA . ARG B 1 49 ? 5.918 -6.258 -30.469 1 93.56 49 ARG B CA 1
ATOM 2362 C C . ARG B 1 49 ? 7.41 -6.418 -30.203 1 93.56 49 ARG B C 1
ATOM 2364 O O . ARG B 1 49 ? 8.195 -6.586 -31.141 1 93.56 49 ARG B O 1
ATOM 2371 N N . GLY B 1 50 ? 7.586 -6.289 -28.891 1 86.75 50 GLY B N 1
ATOM 2372 C CA . GLY B 1 50 ? 8.961 -6.586 -28.531 1 86.75 50 GLY B CA 1
ATOM 2373 C C . GLY B 1 50 ? 9.328 -8.047 -28.703 1 86.75 50 GLY B C 1
ATOM 2374 O O . GLY B 1 50 ? 8.461 -8.883 -28.969 1 86.75 50 GLY B O 1
ATOM 2375 N N . LYS B 1 51 ? 10.664 -8.398 -28.906 1 89.06 51 LYS B N 1
ATOM 2376 C CA . LYS B 1 51 ? 11.086 -9.781 -29.109 1 89.06 51 LYS B CA 1
ATOM 2377 C C . LYS B 1 51 ? 12.047 -10.234 -28.016 1 89.06 51 LYS B C 1
ATOM 2379 O O . LYS B 1 51 ? 13.227 -10.453 -28.266 1 89.06 51 LYS B O 1
ATOM 2384 N N . PRO B 1 52 ? 11.32 -10.367 -26.797 1 96.25 52 PRO B N 1
ATOM 2385 C CA . PRO B 1 52 ? 12.18 -10.961 -25.766 1 96.25 52 PRO B CA 1
ATOM 2386 C C . PRO B 1 52 ? 12.648 -12.367 -26.125 1 96.25 52 PRO B C 1
ATOM 2388 O O . PRO B 1 52 ? 12.031 -13.023 -26.969 1 96.25 52 PRO B O 1
ATOM 2391 N N . ARG B 1 53 ? 13.727 -12.781 -25.578 1 96.31 53 ARG B N 1
ATOM 2392 C CA . ARG B 1 53 ? 14.289 -14.094 -25.891 1 96.31 53 ARG B CA 1
ATOM 2393 C C . ARG B 1 53 ? 13.648 -15.18 -25.031 1 96.31 53 ARG B C 1
ATOM 2395 O O . ARG B 1 53 ? 13.242 -14.93 -23.891 1 96.31 53 ARG B O 1
ATOM 2402 N N . LEU B 1 54 ? 13.516 -16.281 -25.688 1 97.12 54 LEU B N 1
ATOM 2403 C CA . LEU B 1 54 ? 13.188 -17.469 -24.938 1 97.12 54 LEU B CA 1
ATOM 2404 C C . LEU B 1 54 ? 14.453 -18.125 -24.391 1 97.12 54 LEU B C 1
ATOM 2406 O O . LEU B 1 54 ? 15.266 -18.656 -25.156 1 97.12 54 LEU B O 1
ATOM 2410 N N . LEU B 1 55 ? 14.648 -18.047 -23.047 1 97.31 55 LEU B N 1
ATOM 2411 C CA . LEU B 1 55 ? 15.891 -18.531 -22.438 1 97.31 55 LEU B CA 1
ATOM 2412 C C . LEU B 1 55 ? 15.594 -19.484 -21.297 1 97.31 55 LEU B C 1
ATOM 2414 O O . LEU B 1 55 ? 14.492 -19.484 -20.734 1 97.31 55 LEU B O 1
ATOM 2418 N N . GLU B 1 56 ? 16.625 -20.312 -21 1 97.31 56 GLU B N 1
ATOM 2419 C CA . GLU B 1 56 ? 16.562 -21.062 -19.75 1 97.31 56 GLU B CA 1
ATOM 2420 C C . GLU B 1 56 ? 16.734 -20.156 -18.547 1 97.31 56 GLU B C 1
ATOM 2422 O O . GLU B 1 56 ? 17.203 -19.031 -18.672 1 97.31 56 GLU B O 1
ATOM 2427 N N . LEU B 1 57 ? 16.359 -20.688 -17.375 1 98.12 57 LEU B N 1
ATOM 2428 C CA . LEU B 1 57 ? 16.25 -19.891 -16.172 1 98.12 57 LEU B CA 1
ATOM 2429 C C . LEU B 1 57 ? 17.578 -19.188 -15.867 1 98.12 57 LEU B C 1
ATOM 2431 O O . LEU B 1 57 ? 17.594 -17.969 -15.641 1 98.12 57 LEU B O 1
ATOM 2435 N N . GLU B 1 58 ? 18.688 -19.859 -15.914 1 98 58 GLU B N 1
ATOM 2436 C CA . GLU B 1 58 ? 19.984 -19.297 -15.539 1 98 58 GLU B CA 1
ATOM 2437 C C . GLU B 1 58 ? 20.375 -18.156 -16.469 1 98 58 GLU B C 1
ATOM 2439 O O . GLU B 1 58 ? 20.844 -17.109 -16 1 98 58 GLU B O 1
ATOM 2444 N N . GLU B 1 59 ? 20.188 -18.359 -17.734 1 98.38 59 GLU B N 1
ATOM 2445 C CA . GLU B 1 59 ? 20.516 -17.312 -18.703 1 98.38 59 GLU B CA 1
ATOM 2446 C C . GLU B 1 59 ? 19.594 -16.109 -18.562 1 98.38 59 GLU B C 1
ATOM 2448 O O . GLU B 1 59 ? 20.016 -14.969 -18.719 1 98.38 59 GLU B O 1
ATOM 2453 N N . LEU B 1 60 ? 18.297 -16.422 -18.328 1 98.62 60 LEU B N 1
ATOM 2454 C CA . LEU B 1 60 ? 17.328 -15.367 -18.109 1 98.62 60 LEU B CA 1
ATOM 2455 C C . LEU B 1 60 ? 17.734 -14.477 -16.953 1 98.62 60 LEU B C 1
ATOM 2457 O O . LEU B 1 60 ? 17.703 -13.25 -17.062 1 98.62 60 LEU B O 1
ATOM 2461 N N . VAL B 1 61 ? 18.172 -15.07 -15.898 1 98.81 61 VAL B N 1
ATOM 2462 C CA . VAL B 1 61 ? 18.547 -14.344 -14.688 1 98.81 61 VAL B CA 1
ATOM 2463 C C . VAL B 1 61 ? 19.766 -13.469 -14.953 1 98.81 61 VAL B C 1
ATOM 2465 O O . VAL B 1 61 ? 19.812 -12.312 -14.523 1 98.81 61 VAL B O 1
ATOM 2468 N N . GLU B 1 62 ? 20.703 -13.961 -15.703 1 98.19 62 GLU B N 1
ATOM 2469 C CA . GLU B 1 62 ? 21.938 -13.242 -15.984 1 98.19 62 GLU B CA 1
ATOM 2470 C C . GLU B 1 62 ? 21.656 -11.93 -16.719 1 98.19 62 GLU B C 1
ATOM 2472 O O . GLU B 1 62 ? 22.359 -10.938 -16.5 1 98.19 62 GLU B O 1
ATOM 2477 N N . GLY B 1 63 ? 20.656 -11.922 -17.531 1 98 63 GLY B N 1
ATOM 2478 C CA . GLY B 1 63 ? 20.375 -10.766 -18.359 1 98 63 GLY B CA 1
ATOM 2479 C C . GLY B 1 63 ? 19.344 -9.836 -17.734 1 98 63 GLY B C 1
ATOM 2480 O O . GLY B 1 63 ? 18.906 -8.867 -18.359 1 98 63 GLY B O 1
ATOM 2481 N N . SER B 1 64 ? 18.969 -10.094 -16.438 1 98.75 64 SER B N 1
ATOM 2482 C CA . SER B 1 64 ? 17.844 -9.359 -15.852 1 98.75 64 SER B CA 1
ATOM 2483 C C . SER B 1 64 ? 18.312 -8.523 -14.664 1 98.75 64 SER B C 1
ATOM 2485 O O . SER B 1 64 ? 19.266 -8.883 -13.977 1 98.75 64 SER B O 1
ATOM 2487 N N . ASP B 1 65 ? 17.703 -7.336 -14.484 1 98.75 65 ASP B N 1
ATOM 2488 C CA . ASP B 1 65 ? 17.828 -6.598 -13.234 1 98.75 65 ASP B CA 1
ATOM 2489 C C . ASP B 1 65 ? 16.875 -7.145 -12.18 1 98.75 65 ASP B C 1
ATOM 2491 O O . ASP B 1 65 ? 17.203 -7.16 -10.992 1 98.75 65 ASP B O 1
ATOM 2495 N N . ILE B 1 66 ? 15.688 -7.582 -12.648 1 98.88 66 ILE B N 1
ATOM 2496 C CA . ILE B 1 66 ? 14.672 -8.172 -11.789 1 98.88 66 ILE B CA 1
ATOM 2497 C C . ILE B 1 66 ? 14.016 -9.352 -12.5 1 98.88 66 ILE B C 1
ATOM 2499 O O . ILE B 1 66 ? 13.75 -9.289 -13.711 1 98.88 66 ILE B O 1
ATOM 2503 N N . VAL B 1 67 ? 13.805 -10.406 -11.742 1 98.94 67 VAL B N 1
ATOM 2504 C CA . VAL B 1 67 ? 13.062 -11.562 -12.242 1 98.94 67 VAL B CA 1
ATOM 2505 C C . VAL B 1 67 ? 11.641 -11.547 -11.664 1 98.94 67 VAL B C 1
ATOM 2507 O O . VAL B 1 67 ? 11.461 -11.344 -10.461 1 98.94 67 VAL B O 1
ATOM 2510 N N . VAL B 1 68 ? 10.664 -11.695 -12.539 1 98.94 68 VAL B N 1
ATOM 2511 C CA . VAL B 1 68 ? 9.273 -11.805 -12.125 1 98.94 68 VAL B CA 1
ATOM 2512 C C . VAL B 1 68 ? 8.82 -13.258 -12.188 1 98.94 68 VAL B C 1
ATOM 2514 O O . VAL B 1 68 ? 8.812 -13.867 -13.266 1 98.94 68 VAL B O 1
ATOM 2517 N N . GLU B 1 69 ? 8.516 -13.797 -11.078 1 98.88 69 GLU B N 1
ATOM 2518 C CA . GLU B 1 69 ? 7.945 -15.141 -11.008 1 98.88 69 GLU B CA 1
ATOM 2519 C C . GLU B 1 69 ? 6.422 -15.094 -11.078 1 98.88 69 GLU B C 1
ATOM 2521 O O . GLU B 1 69 ? 5.77 -14.508 -10.211 1 98.88 69 GLU B O 1
ATOM 2526 N N . ALA B 1 70 ? 5.84 -15.594 -12.102 1 98 70 ALA B N 1
ATOM 2527 C CA . ALA B 1 70 ? 4.402 -15.742 -12.297 1 98 70 ALA B CA 1
ATOM 2528 C C . ALA B 1 70 ? 4.059 -17.141 -12.82 1 98 70 ALA B C 1
ATOM 2530 O O . ALA B 1 70 ? 3.217 -17.281 -13.711 1 98 70 ALA B O 1
ATOM 2531 N N . ALA B 1 71 ? 4.691 -18.141 -12.344 1 96.88 71 ALA B N 1
ATOM 2532 C CA . ALA B 1 71 ? 4.547 -19.516 -12.805 1 96.88 71 ALA B CA 1
ATOM 2533 C C . ALA B 1 71 ? 3.701 -20.344 -11.836 1 96.88 71 ALA B C 1
ATOM 2535 O O . ALA B 1 71 ? 2.498 -20.516 -12.039 1 96.88 71 ALA B O 1
ATOM 2536 N N . SER B 1 72 ? 4.324 -20.828 -10.727 1 95.25 72 SER B N 1
ATOM 2537 C CA . SER B 1 72 ? 3.668 -21.656 -9.711 1 95.25 72 SER B CA 1
ATOM 2538 C C . SER B 1 72 ? 4.449 -21.641 -8.406 1 95.25 72 SER B C 1
ATOM 2540 O O . SER B 1 72 ? 5.633 -21.281 -8.383 1 95.25 72 SER B O 1
ATOM 2542 N N . GLN B 1 73 ? 3.758 -22.062 -7.344 1 95.31 73 GLN B N 1
ATOM 2543 C CA . GLN B 1 73 ? 4.422 -22.156 -6.047 1 95.31 73 GLN B CA 1
ATOM 2544 C C . GLN B 1 73 ? 5.641 -23.078 -6.121 1 95.31 73 GLN B C 1
ATOM 2546 O O . GLN B 1 73 ? 6.668 -22.797 -5.492 1 95.31 73 GLN B O 1
ATOM 2551 N N . ARG B 1 74 ? 5.531 -24.094 -6.926 1 95.75 74 ARG B N 1
ATOM 2552 C CA . ARG B 1 74 ? 6.59 -25.094 -7.047 1 95.75 74 ARG B CA 1
ATOM 2553 C C . ARG B 1 74 ? 7.836 -24.484 -7.688 1 95.75 74 ARG B C 1
ATOM 2555 O O . ARG B 1 74 ? 8.953 -24.953 -7.449 1 95.75 74 ARG B O 1
ATOM 2562 N N . ALA B 1 75 ? 7.68 -23.438 -8.445 1 97.81 75 ALA B N 1
ATOM 2563 C CA . ALA B 1 75 ? 8.789 -22.828 -9.172 1 97.81 75 ALA B CA 1
ATOM 2564 C C . ALA B 1 75 ? 9.578 -21.891 -8.266 1 97.81 75 ALA B C 1
ATOM 2566 O O . ALA B 1 75 ? 10.734 -21.562 -8.547 1 97.81 75 ALA B O 1
ATOM 2567 N N . VAL B 1 76 ? 9.023 -21.391 -7.16 1 98.5 76 VAL B N 1
ATOM 2568 C CA . VAL B 1 76 ? 9.531 -20.266 -6.387 1 98.5 76 VAL B CA 1
ATOM 2569 C C . VAL B 1 76 ? 10.891 -20.609 -5.797 1 98.5 76 VAL B C 1
ATOM 2571 O O . VAL B 1 76 ? 11.836 -19.828 -5.895 1 98.5 76 VAL B O 1
ATOM 2574 N N . PRO B 1 77 ? 11.094 -21.875 -5.23 1 98.56 77 PRO B N 1
ATOM 2575 C CA . PRO B 1 77 ? 12.406 -22.172 -4.652 1 98.56 77 PRO B CA 1
ATOM 2576 C C . PRO B 1 77 ? 13.539 -22.062 -5.676 1 98.56 77 PRO B C 1
ATOM 2578 O O . PRO B 1 77 ? 14.555 -21.422 -5.41 1 98.56 77 PRO B O 1
ATOM 2581 N N . GLU B 1 78 ? 13.32 -22.594 -6.789 1 98.62 78 GLU B N 1
ATOM 2582 C CA . GLU B 1 78 ? 14.344 -22.578 -7.828 1 98.62 78 GLU B CA 1
ATOM 2583 C C . GLU B 1 78 ? 14.578 -21.172 -8.367 1 98.62 78 GLU B C 1
ATOM 2585 O O . GLU B 1 78 ? 15.719 -20.75 -8.531 1 98.62 78 GLU B O 1
ATOM 2590 N N . VAL B 1 79 ? 13.555 -20.453 -8.625 1 98.81 79 VAL B N 1
ATOM 2591 C CA . VAL B 1 79 ? 13.641 -19.109 -9.172 1 98.81 79 VAL B CA 1
ATOM 2592 C C . VAL B 1 79 ? 14.312 -18.172 -8.156 1 98.81 79 VAL B C 1
ATOM 2594 O O . VAL B 1 79 ? 15.164 -17.359 -8.523 1 98.81 79 VAL B O 1
ATOM 2597 N N . ALA B 1 80 ? 13.922 -18.328 -6.898 1 98.88 80 ALA B N 1
ATOM 2598 C CA . ALA B 1 80 ? 14.477 -17.5 -5.84 1 98.88 80 ALA B CA 1
ATOM 2599 C C . ALA B 1 80 ? 15.984 -17.719 -5.699 1 98.88 80 ALA B C 1
ATOM 2601 O O . ALA B 1 80 ? 16.75 -16.766 -5.629 1 98.88 80 ALA B O 1
ATOM 2602 N N . ARG B 1 81 ? 16.375 -18.984 -5.715 1 98.56 81 ARG B N 1
ATOM 2603 C CA . ARG B 1 81 ? 17.797 -19.297 -5.594 1 98.56 81 ARG B CA 1
ATOM 2604 C C . ARG B 1 81 ? 18.578 -18.75 -6.777 1 98.56 81 ARG B C 1
ATOM 2606 O O . ARG B 1 81 ? 19.672 -18.203 -6.605 1 98.56 81 ARG B O 1
ATOM 2613 N N . ALA B 1 82 ? 18.016 -18.891 -7.91 1 98.75 82 ALA B N 1
ATOM 2614 C CA . ALA B 1 82 ? 18.703 -18.453 -9.125 1 98.75 82 ALA B CA 1
ATOM 2615 C C . ALA B 1 82 ? 18.812 -16.938 -9.172 1 98.75 82 ALA B C 1
ATOM 2617 O O . ALA B 1 82 ? 19.906 -16.406 -9.438 1 98.75 82 ALA B O 1
ATOM 2618 N N . ALA B 1 83 ? 17.766 -16.188 -8.898 1 98.88 83 ALA B N 1
ATOM 2619 C CA . ALA B 1 83 ? 17.719 -14.734 -9.031 1 98.88 83 ALA B CA 1
ATOM 2620 C C . ALA B 1 83 ? 18.469 -14.055 -7.891 1 98.88 83 ALA B C 1
ATOM 2622 O O . ALA B 1 83 ? 19.422 -13.312 -8.125 1 98.88 83 ALA B O 1
ATOM 2623 N N . LEU B 1 84 ? 18.094 -14.398 -6.676 1 98.81 84 LEU B N 1
ATOM 2624 C CA . LEU B 1 84 ? 18.672 -13.742 -5.508 1 98.81 84 LEU B CA 1
ATOM 2625 C C . LEU B 1 84 ? 20.125 -14.148 -5.316 1 98.81 84 LEU B C 1
ATOM 2627 O O . LEU B 1 84 ? 20.953 -13.336 -4.891 1 98.81 84 LEU B O 1
ATOM 2631 N N . GLY B 1 85 ? 20.406 -15.445 -5.625 1 98.25 85 GLY B N 1
ATOM 2632 C CA . GLY B 1 85 ? 21.781 -15.914 -5.531 1 98.25 85 GLY B CA 1
ATOM 2633 C C . GLY B 1 85 ? 22.734 -15.109 -6.387 1 98.25 85 GLY B C 1
ATOM 2634 O O . GLY B 1 85 ? 23.922 -15.016 -6.074 1 98.25 85 GLY B O 1
ATOM 2635 N N . ARG B 1 86 ? 22.266 -14.477 -7.414 1 98.06 86 ARG B N 1
ATOM 2636 C CA . ARG B 1 86 ? 23.078 -13.695 -8.344 1 98.06 86 ARG B CA 1
ATOM 2637 C C . ARG B 1 86 ? 22.906 -12.195 -8.109 1 98.06 86 ARG B C 1
ATOM 2639 O O . ARG B 1 86 ? 23.344 -11.383 -8.914 1 98.06 86 ARG B O 1
ATOM 2646 N N . GLY B 1 87 ? 22.188 -11.875 -7.082 1 98.25 87 GLY B N 1
ATOM 2647 C CA . GLY B 1 87 ? 22.016 -10.484 -6.691 1 98.25 87 GLY B CA 1
ATOM 2648 C C . GLY B 1 87 ? 20.953 -9.766 -7.488 1 98.25 87 GLY B C 1
ATOM 2649 O O . GLY B 1 87 ? 20.938 -8.539 -7.566 1 98.25 87 GLY B O 1
ATOM 2650 N N . ARG B 1 88 ? 20.062 -10.516 -8.148 1 98.81 88 ARG B N 1
ATOM 2651 C CA . ARG B 1 88 ? 18.969 -9.914 -8.891 1 98.81 88 ARG B CA 1
ATOM 2652 C C . ARG B 1 88 ? 17.734 -9.758 -8.008 1 98.81 88 ARG B C 1
ATOM 2654 O O . ARG B 1 88 ? 17.453 -10.617 -7.172 1 98.81 88 ARG B O 1
ATOM 2661 N N . ASP B 1 89 ? 17.031 -8.656 -8.156 1 98.88 89 ASP B N 1
ATOM 2662 C CA . ASP B 1 89 ? 15.742 -8.508 -7.48 1 98.88 89 ASP B CA 1
ATOM 2663 C C . ASP B 1 89 ? 14.75 -9.562 -7.957 1 98.88 89 ASP B C 1
ATOM 2665 O O . ASP B 1 89 ? 14.883 -10.094 -9.062 1 98.88 89 ASP B O 1
ATOM 2669 N N . LEU B 1 90 ? 13.789 -9.859 -7.121 1 98.94 90 LEU B N 1
ATOM 2670 C CA . LEU B 1 90 ? 12.805 -10.891 -7.422 1 98.94 90 LEU B CA 1
ATOM 2671 C C . LEU B 1 90 ? 11.398 -10.445 -7.023 1 98.94 90 LEU B C 1
ATOM 2673 O O . LEU B 1 90 ? 11.195 -9.945 -5.918 1 98.94 90 LEU B O 1
ATOM 2677 N N . MET B 1 91 ? 10.508 -10.508 -7.977 1 98.94 91 MET B N 1
ATOM 2678 C CA . MET B 1 91 ? 9.086 -10.367 -7.66 1 98.94 91 MET B CA 1
ATOM 2679 C C . MET B 1 91 ? 8.398 -11.727 -7.668 1 98.94 91 MET B C 1
ATOM 2681 O O . MET B 1 91 ? 8.523 -12.492 -8.625 1 98.94 91 MET B O 1
ATOM 2685 N N . ILE B 1 92 ? 7.652 -12.016 -6.633 1 98.88 92 ILE B N 1
ATOM 2686 C CA . ILE B 1 92 ? 6.996 -13.312 -6.492 1 98.88 92 ILE B CA 1
ATOM 2687 C C . ILE B 1 92 ? 5.48 -13.125 -6.52 1 98.88 92 ILE B C 1
ATOM 2689 O O . ILE B 1 92 ? 4.91 -12.5 -5.625 1 98.88 92 ILE B O 1
ATOM 2693 N N . MET B 1 93 ? 4.812 -13.711 -7.488 1 98.12 93 MET B N 1
ATOM 2694 C CA . MET B 1 93 ? 3.355 -13.695 -7.555 1 98.12 93 MET B CA 1
ATOM 2695 C C . MET B 1 93 ? 2.766 -14.867 -6.773 1 98.12 93 MET B C 1
ATOM 2697 O O . MET B 1 93 ? 1.692 -14.75 -6.18 1 98.12 93 MET B O 1
ATOM 2701 N N . SER B 1 94 ? 3.465 -15.953 -6.754 1 97.12 94 SER B N 1
ATOM 2702 C CA . SER B 1 94 ? 3.021 -17.141 -6.023 1 97.12 94 SER B CA 1
ATOM 2703 C C . SER B 1 94 ? 3.447 -17.078 -4.562 1 97.12 94 SER B C 1
ATOM 2705 O O . SER B 1 94 ? 4.156 -17.953 -4.078 1 97.12 94 SER B O 1
ATOM 2707 N N . VAL B 1 95 ? 2.928 -16.188 -3.82 1 97.25 95 VAL B N 1
ATOM 2708 C CA . VAL B 1 95 ? 3.354 -15.852 -2.467 1 97.25 95 VAL B CA 1
ATOM 2709 C C . VAL B 1 95 ? 3.043 -17 -1.521 1 97.25 95 VAL B C 1
ATOM 2711 O O . VAL B 1 95 ? 3.672 -17.141 -0.467 1 97.25 95 VAL B O 1
ATOM 2714 N N . GLY B 1 96 ? 2.078 -17.859 -1.904 1 95.12 96 GLY B N 1
ATOM 2715 C CA . GLY B 1 96 ? 1.742 -19.016 -1.096 1 95.12 96 GLY B CA 1
ATOM 2716 C C . GLY B 1 96 ? 2.939 -19.891 -0.784 1 95.12 96 GLY B C 1
ATOM 2717 O O . GLY B 1 96 ? 2.975 -20.562 0.252 1 95.12 96 GLY B O 1
ATOM 2718 N N . ALA B 1 97 ? 3.957 -19.844 -1.664 1 96.25 97 ALA B N 1
ATOM 2719 C CA . ALA B 1 97 ? 5.176 -20.625 -1.472 1 96.25 97 ALA B CA 1
ATOM 2720 C C . ALA B 1 97 ? 5.902 -20.203 -0.199 1 96.25 97 ALA B C 1
ATOM 2722 O O . ALA B 1 97 ? 6.598 -21.016 0.424 1 96.25 97 ALA B O 1
ATOM 2723 N N . LEU B 1 98 ? 5.727 -19.016 0.224 1 96.5 98 LEU B N 1
ATOM 27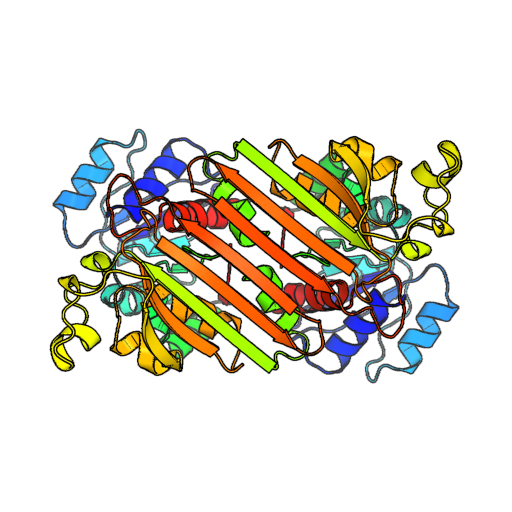24 C CA . LEU B 1 98 ? 6.484 -18.453 1.339 1 96.5 98 LEU B CA 1
ATOM 2725 C C . LEU B 1 98 ? 5.828 -18.812 2.67 1 96.5 98 LEU B C 1
ATOM 2727 O O . LEU B 1 98 ? 6.324 -18.422 3.732 1 96.5 98 LEU B O 1
ATOM 2731 N N . LEU B 1 99 ? 4.711 -19.5 2.637 1 92.5 99 LEU B N 1
ATOM 2732 C CA . LEU B 1 99 ? 4.152 -20.016 3.879 1 92.5 99 LEU B CA 1
ATOM 2733 C C . LEU B 1 99 ? 5.055 -21.109 4.465 1 92.5 99 LEU B C 1
ATOM 2735 O O . LEU B 1 99 ? 4.938 -21.438 5.645 1 92.5 99 LEU B O 1
ATOM 2739 N N . ASP B 1 100 ? 5.848 -21.719 3.551 1 93.81 100 ASP B N 1
ATOM 2740 C CA . ASP B 1 100 ? 6.922 -22.578 4.055 1 93.81 100 ASP B CA 1
ATOM 2741 C C . ASP B 1 100 ? 7.988 -21.75 4.77 1 93.81 100 ASP B C 1
ATOM 2743 O O . ASP B 1 100 ? 8.688 -20.953 4.145 1 93.81 100 ASP B O 1
ATOM 2747 N N . PRO B 1 101 ? 8.141 -21.969 6.078 1 94.81 101 PRO B N 1
ATOM 2748 C CA . PRO B 1 101 ? 9.078 -21.141 6.836 1 94.81 101 PRO B CA 1
ATOM 2749 C C . PRO B 1 101 ? 10.523 -21.297 6.371 1 94.81 101 PRO B C 1
ATOM 2751 O O . PRO B 1 101 ? 11.305 -20.344 6.43 1 94.81 101 PRO B O 1
ATOM 2754 N N . GLY B 1 102 ? 10.859 -22.469 5.941 1 97.5 102 GLY B N 1
ATOM 2755 C CA . GLY B 1 102 ? 12.195 -22.688 5.422 1 97.5 102 GLY B CA 1
ATOM 2756 C C . GLY B 1 102 ? 12.492 -21.875 4.172 1 97.5 102 GLY B C 1
ATOM 2757 O O . GLY B 1 102 ? 13.539 -21.234 4.074 1 97.5 102 GLY B O 1
ATOM 2758 N N . LEU B 1 103 ? 11.562 -21.906 3.285 1 97.94 103 LEU B N 1
ATOM 2759 C CA . LEU B 1 103 ? 11.742 -21.141 2.057 1 97.94 103 LEU B CA 1
ATOM 2760 C C . LEU B 1 103 ? 11.75 -19.641 2.348 1 97.94 103 LEU B C 1
ATOM 2762 O O . LEU B 1 103 ? 12.562 -18.906 1.795 1 97.94 103 LEU B O 1
ATOM 2766 N N . ARG B 1 104 ? 10.859 -19.234 3.158 1 97.25 104 ARG B N 1
ATOM 2767 C CA . ARG B 1 104 ? 10.797 -17.828 3.529 1 97.25 104 ARG B CA 1
ATOM 2768 C C . ARG B 1 104 ? 12.133 -17.344 4.09 1 97.25 104 ARG B C 1
ATOM 2770 O O . ARG B 1 104 ? 12.625 -16.281 3.701 1 97.25 104 ARG B O 1
ATOM 2777 N N . ARG B 1 105 ? 12.719 -18.062 4.996 1 97.81 105 ARG B N 1
ATOM 2778 C CA . ARG B 1 105 ? 14.008 -17.719 5.594 1 97.81 105 ARG B CA 1
ATOM 2779 C C . ARG B 1 105 ? 15.102 -17.656 4.535 1 97.81 105 ARG B C 1
ATOM 2781 O O . ARG B 1 105 ? 15.914 -16.719 4.539 1 97.81 105 ARG B O 1
ATOM 2788 N N . THR B 1 106 ? 15.07 -18.625 3.676 1 98.12 106 THR B N 1
ATOM 2789 C CA . THR B 1 106 ? 16.062 -18.672 2.611 1 98.12 106 THR B CA 1
ATOM 2790 C C . THR B 1 106 ? 15.977 -17.438 1.727 1 98.12 106 THR B C 1
ATOM 2792 O O . THR B 1 106 ? 16.984 -16.812 1.408 1 98.12 106 THR B O 1
ATOM 2795 N N . VAL B 1 107 ? 14.789 -17.078 1.38 1 98.62 107 VAL B N 1
ATOM 2796 C CA . VAL B 1 107 ? 14.539 -15.93 0.512 1 98.62 107 VAL B CA 1
ATOM 2797 C C . VAL B 1 107 ? 15.016 -14.648 1.195 1 98.62 107 VAL B C 1
ATOM 2799 O O . VAL B 1 107 ? 15.727 -13.844 0.594 1 98.62 107 VAL B O 1
ATOM 2802 N N . GLU B 1 108 ? 14.656 -14.5 2.398 1 98 108 GLU B N 1
ATOM 2803 C CA . GLU B 1 108 ? 15.031 -13.305 3.156 1 98 108 GLU B CA 1
ATOM 2804 C C . GLU B 1 108 ? 16.547 -13.211 3.334 1 98 108 GLU B C 1
ATOM 2806 O O . GLU B 1 108 ? 17.141 -12.148 3.146 1 98 108 GLU B O 1
ATOM 2811 N N . GLU B 1 109 ? 17.156 -14.305 3.711 1 98 109 GLU B N 1
ATOM 2812 C CA . GLU B 1 109 ? 18.594 -14.344 3.953 1 98 109 GLU B CA 1
ATOM 2813 C C . GLU B 1 109 ? 19.375 -14.07 2.67 1 98 109 GLU B C 1
ATOM 2815 O O . GLU B 1 109 ? 20.344 -13.305 2.676 1 98 109 GLU B O 1
ATOM 2820 N N . LEU B 1 110 ? 18.953 -14.695 1.598 1 98.31 110 LEU B N 1
ATOM 2821 C CA . LEU B 1 110 ? 19.625 -14.477 0.321 1 98.31 110 LEU B CA 1
ATOM 2822 C C . LEU B 1 110 ? 19.547 -13.016 -0.096 1 98.31 110 LEU B C 1
ATOM 2824 O O . LEU B 1 110 ? 20.531 -12.422 -0.532 1 98.31 110 LEU B O 1
ATOM 2828 N N . ALA B 1 111 ? 18.344 -12.453 0.059 1 98.5 111 ALA B N 1
ATOM 2829 C CA . ALA B 1 111 ? 18.141 -11.062 -0.319 1 98.5 111 ALA B CA 1
ATOM 2830 C C . ALA B 1 111 ? 19.016 -10.133 0.508 1 98.5 111 ALA B C 1
ATOM 2832 O O . ALA B 1 111 ? 19.641 -9.211 -0.032 1 98.5 111 ALA B O 1
ATOM 2833 N N . ARG B 1 112 ? 19.094 -10.383 1.78 1 96.56 112 ARG B N 1
ATOM 2834 C CA . ARG B 1 112 ? 19.906 -9.578 2.676 1 96.56 112 ARG B CA 1
ATOM 2835 C C . ARG B 1 112 ? 21.391 -9.703 2.328 1 96.56 112 ARG B C 1
ATOM 2837 O O . ARG B 1 112 ? 22.094 -8.703 2.207 1 96.56 112 ARG B O 1
ATOM 2844 N N . ASP B 1 113 ? 21.812 -10.938 2.172 1 97.12 113 ASP B N 1
ATOM 2845 C CA . ASP B 1 113 ? 23.234 -11.234 1.932 1 97.12 113 ASP B CA 1
ATOM 2846 C C . ASP B 1 113 ? 23.703 -10.633 0.612 1 97.12 113 ASP B C 1
ATOM 2848 O O . ASP B 1 113 ? 24.844 -10.18 0.505 1 97.12 113 ASP B O 1
ATOM 2852 N N . ARG B 1 114 ? 22.828 -10.609 -0.392 1 97.88 114 ARG B N 1
ATOM 2853 C CA . ARG B 1 114 ? 23.234 -10.203 -1.732 1 97.88 114 ARG B CA 1
ATOM 28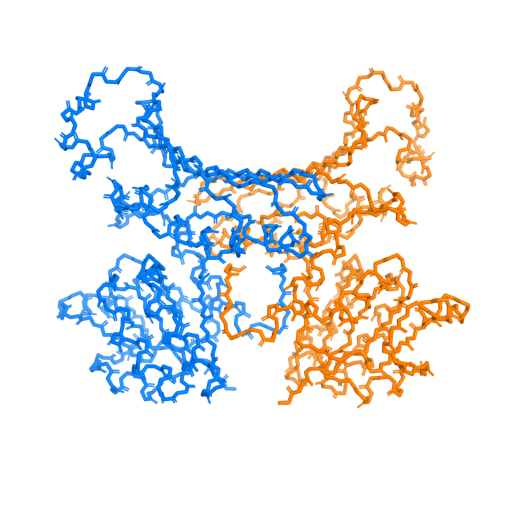54 C C . ARG B 1 114 ? 22.859 -8.742 -1.994 1 97.88 114 ARG B C 1
ATOM 2856 O O . ARG B 1 114 ? 23.203 -8.188 -3.035 1 97.88 114 ARG B O 1
ATOM 2863 N N . GLY B 1 115 ? 22.172 -8.164 -1.081 1 96.56 115 GLY B N 1
ATOM 2864 C CA . GLY B 1 115 ? 21.797 -6.762 -1.197 1 96.56 115 GLY B CA 1
ATOM 2865 C C . GLY B 1 115 ? 20.719 -6.516 -2.236 1 96.56 115 GLY B C 1
ATOM 2866 O O . GLY B 1 115 ? 20.688 -5.449 -2.855 1 96.56 115 GLY B O 1
ATOM 2867 N N . CYS B 1 116 ? 19.938 -7.555 -2.582 1 97.81 116 CYS B N 1
ATOM 2868 C CA . CYS B 1 116 ? 18.844 -7.398 -3.527 1 97.81 116 CYS B CA 1
ATOM 2869 C C . CYS B 1 116 ? 17.5 -7.375 -2.805 1 97.81 116 CYS B C 1
ATOM 2871 O O . CYS B 1 116 ? 17.453 -7.434 -1.575 1 97.81 116 CYS B O 1
ATOM 2873 N N . ARG B 1 117 ? 16.422 -7.156 -3.566 1 98.5 117 ARG B N 1
ATOM 2874 C CA . ARG B 1 117 ? 15.102 -6.977 -2.986 1 98.5 117 ARG B CA 1
ATOM 2875 C C . ARG B 1 117 ? 14.133 -8.031 -3.498 1 98.5 117 ARG B C 1
ATOM 2877 O O . ARG B 1 117 ? 14.273 -8.531 -4.617 1 98.5 117 ARG B O 1
ATOM 2884 N N . VAL B 1 118 ? 13.188 -8.352 -2.627 1 98.94 118 VAL B N 1
ATOM 2885 C CA . VAL B 1 118 ? 12.07 -9.227 -2.973 1 98.94 118 VAL B CA 1
ATOM 2886 C C . VAL B 1 118 ? 10.758 -8.445 -2.9 1 98.94 118 VAL B C 1
ATOM 2888 O O . VAL B 1 118 ? 10.492 -7.766 -1.908 1 98.94 118 VAL B O 1
ATOM 2891 N N . TYR B 1 119 ? 10 -8.523 -4.004 1 98.88 119 TYR B N 1
ATOM 2892 C CA . TYR B 1 119 ? 8.719 -7.828 -4.066 1 98.88 119 TYR B CA 1
ATOM 2893 C C . TYR B 1 119 ? 7.562 -8.82 -4.051 1 98.88 119 TYR B C 1
ATOM 2895 O O . TYR B 1 119 ? 7.543 -9.773 -4.828 1 98.88 119 TYR B O 1
ATOM 2903 N N . LEU B 1 120 ? 6.617 -8.617 -3.129 1 98.81 120 LEU B N 1
ATOM 2904 C CA . LEU B 1 120 ? 5.375 -9.375 -3.021 1 98.81 120 LEU B CA 1
ATOM 2905 C C . LEU B 1 120 ? 4.168 -8.477 -3.254 1 98.81 120 LEU B C 1
ATOM 2907 O O . LEU B 1 120 ? 3.65 -7.867 -2.314 1 98.81 120 LEU B O 1
ATOM 2911 N N . PRO B 1 121 ? 3.701 -8.375 -4.496 1 98.69 121 PRO B N 1
ATOM 2912 C CA . PRO B 1 121 ? 2.57 -7.496 -4.805 1 98.69 121 PRO B CA 1
ATOM 2913 C C . PRO B 1 121 ? 1.317 -7.844 -4.004 1 98.69 121 PRO B C 1
ATOM 2915 O O . PRO B 1 121 ? 1.198 -8.961 -3.492 1 98.69 121 PRO B O 1
ATOM 2918 N N . SER B 1 122 ? 0.351 -6.914 -3.959 1 98.44 122 SER B N 1
ATOM 2919 C CA . SER B 1 122 ? -0.87 -7.062 -3.174 1 98.44 122 SER B CA 1
ATOM 2920 C C . SER B 1 122 ? -1.752 -8.172 -3.73 1 98.44 122 SER B C 1
ATOM 2922 O O . SER B 1 122 ? -2.586 -8.734 -3.014 1 98.44 122 SER B O 1
ATOM 2924 N N . GLY B 1 123 ? -1.562 -8.484 -5.008 1 97.44 123 GLY B N 1
ATOM 2925 C CA . GLY B 1 123 ? -2.387 -9.508 -5.629 1 97.44 123 GLY B CA 1
ATOM 2926 C C . GLY B 1 123 ? -3.842 -9.102 -5.762 1 97.44 123 GLY B C 1
ATOM 2927 O O . GLY B 1 123 ? -4.145 -8.031 -6.289 1 97.44 123 GLY B O 1
ATOM 2928 N N . ALA B 1 124 ? -4.711 -9.914 -5.191 1 97.19 124 ALA B N 1
ATOM 2929 C CA . ALA B 1 124 ? -6.148 -9.75 -5.383 1 97.19 124 ALA B CA 1
ATOM 2930 C C . ALA B 1 124 ? -6.77 -8.961 -4.234 1 97.19 124 ALA B C 1
ATOM 2932 O O . ALA B 1 124 ? -7.996 -8.898 -4.105 1 97.19 124 ALA B O 1
ATOM 2933 N N . ILE B 1 125 ? -5.934 -8.438 -3.33 1 98 125 ILE B N 1
ATOM 2934 C CA . ILE B 1 125 ? -6.48 -7.762 -2.16 1 98 125 ILE B CA 1
ATOM 2935 C C . ILE B 1 125 ? -5.934 -6.336 -2.086 1 98 125 ILE B C 1
ATOM 2937 O O . ILE B 1 125 ? -5.16 -5.918 -2.949 1 98 125 ILE B O 1
ATOM 2941 N N . SER B 1 126 ? -6.469 -5.57 -1.182 1 98.38 126 SER B N 1
ATOM 2942 C CA . SER B 1 126 ? -6.109 -4.184 -0.917 1 98.38 126 SER B CA 1
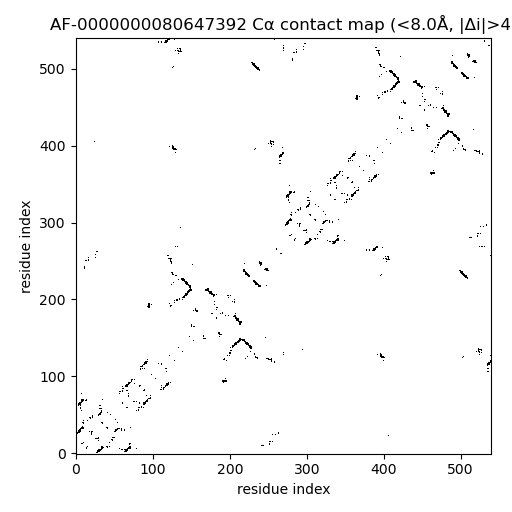ATOM 2943 C C . SER B 1 126 ? -6.004 -3.914 0.58 1 98.38 126 SER B C 1
ATOM 2945 O O . SER B 1 126 ? -6.461 -4.719 1.394 1 98.38 126 SER B O 1
ATOM 2947 N N . GLY B 1 127 ? -5.344 -2.91 0.9 1 98.56 127 GLY B N 1
ATOM 2948 C CA . GLY B 1 127 ? -5.293 -2.496 2.293 1 98.56 127 GLY B CA 1
ATOM 2949 C C . GLY B 1 127 ? -4.02 -2.92 2.996 1 98.56 127 GLY B C 1
ATOM 2950 O O . GLY B 1 127 ? -3.855 -2.68 4.195 1 98.56 127 GLY B O 1
ATOM 2951 N N . LEU B 1 128 ? -3.107 -3.531 2.246 1 98.69 128 LEU B N 1
ATOM 2952 C CA . LEU B 1 128 ? -1.871 -4 2.859 1 98.69 128 LEU B CA 1
ATOM 2953 C C . LEU B 1 128 ? -1.04 -2.832 3.375 1 98.69 128 LEU B C 1
ATOM 2955 O O . LEU B 1 128 ? -0.335 -2.959 4.379 1 98.69 128 LEU B O 1
ATOM 2959 N N . ASP B 1 129 ? -1.147 -1.655 2.701 1 98.62 129 ASP B N 1
ATOM 2960 C CA . ASP B 1 129 ? -0.467 -0.462 3.195 1 98.62 129 ASP B CA 1
ATOM 2961 C C . ASP B 1 129 ? -0.967 -0.08 4.586 1 98.62 129 ASP B C 1
ATOM 2963 O O . ASP B 1 129 ? -0.172 0.248 5.469 1 98.62 129 ASP B O 1
ATOM 2967 N N . GLY B 1 130 ? -2.287 -0.133 4.797 1 98.44 130 GLY B N 1
ATOM 2968 C CA . GLY B 1 130 ? -2.855 0.133 6.109 1 98.44 130 GLY B CA 1
ATOM 2969 C C . GLY B 1 130 ? -2.457 -0.894 7.152 1 98.44 130 GLY B C 1
ATOM 2970 O O . GLY B 1 130 ? -2.184 -0.544 8.305 1 98.44 130 GLY B O 1
ATOM 2971 N N . LEU B 1 131 ? -2.469 -2.127 6.707 1 98.25 131 LEU B N 1
ATOM 2972 C CA . LEU B 1 131 ? -2.098 -3.195 7.629 1 98.25 131 LEU B CA 1
ATOM 2973 C C . LEU B 1 131 ? -0.644 -3.051 8.07 1 98.25 131 LEU B C 1
ATOM 2975 O O . LEU B 1 131 ? -0.321 -3.268 9.242 1 98.25 131 LEU B O 1
ATOM 2979 N N . LYS B 1 132 ? 0.248 -2.729 7.133 1 98.25 132 LYS B N 1
ATOM 2980 C CA . LYS B 1 132 ? 1.641 -2.461 7.484 1 98.25 132 LYS B CA 1
ATOM 2981 C C . LYS B 1 132 ? 1.745 -1.31 8.484 1 98.25 132 LYS B C 1
ATOM 2983 O O . LYS B 1 132 ? 2.496 -1.392 9.453 1 98.25 132 LYS B O 1
ATOM 2988 N N . SER B 1 133 ? 0.994 -0.206 8.242 1 98.25 133 SER B N 1
ATOM 2989 C CA . SER B 1 133 ? 0.968 0.918 9.172 1 98.25 133 SER B CA 1
ATOM 2990 C C . SER B 1 133 ? 0.527 0.474 10.562 1 98.25 133 SER B C 1
ATOM 2992 O O . SER B 1 133 ? 1.177 0.798 11.555 1 98.25 133 SER B O 1
ATOM 2994 N N . ALA B 1 134 ? -0.571 -0.331 10.562 1 97.5 134 ALA B N 1
ATOM 2995 C CA . ALA B 1 134 ? -1.109 -0.845 11.82 1 97.5 134 ALA B CA 1
ATOM 2996 C C . ALA B 1 134 ? -0.071 -1.683 12.562 1 97.5 134 ALA B C 1
ATOM 2998 O O . ALA B 1 134 ? 0.006 -1.642 13.789 1 97.5 134 ALA B O 1
ATOM 2999 N N . GLY B 1 135 ? 0.704 -2.377 11.805 1 96.69 135 GLY B N 1
ATOM 3000 C CA . GLY B 1 135 ? 1.705 -3.273 12.359 1 96.69 135 GLY B CA 1
ATOM 3001 C C . GLY B 1 135 ? 2.836 -2.541 13.062 1 96.69 135 GLY B C 1
ATOM 3002 O O . GLY B 1 135 ? 3.609 -3.15 13.805 1 96.69 135 GLY B O 1
ATOM 3003 N N . ALA B 1 136 ? 3.021 -1.266 12.82 1 96.44 136 ALA B N 1
ATOM 3004 C CA . ALA B 1 136 ? 3.998 -0.459 13.547 1 96.44 136 ALA B CA 1
ATOM 3005 C C . ALA B 1 136 ? 3.502 -0.138 14.953 1 96.44 136 ALA B C 1
ATOM 3007 O O . ALA B 1 136 ? 4.273 0.314 15.805 1 96.44 136 ALA B O 1
ATOM 3008 N N . GLY B 1 137 ? 2.197 -0.261 15.156 1 95.12 137 GLY B N 1
ATOM 3009 C CA . GLY B 1 137 ? 1.61 -0.242 16.484 1 95.12 137 GLY B CA 1
ATOM 3010 C C . GLY B 1 137 ? 1.257 -1.624 17 1 95.12 137 GLY B C 1
ATOM 3011 O O . GLY B 1 137 ? 2.094 -2.529 17 1 95.12 137 GLY B O 1
ATOM 3012 N N . ARG B 1 138 ? 0.012 -1.764 17.391 1 95.44 138 ARG B N 1
ATOM 3013 C CA . ARG B 1 138 ? -0.461 -3.057 17.875 1 95.44 138 ARG B CA 1
ATOM 3014 C C . ARG B 1 138 ? -1.699 -3.508 17.109 1 95.44 138 ARG B C 1
ATOM 3016 O O . ARG B 1 138 ? -2.703 -2.795 17.078 1 95.44 138 ARG B O 1
ATOM 3023 N N . ILE B 1 139 ? -1.565 -4.676 16.516 1 97.12 139 ILE B N 1
ATOM 3024 C CA . ILE B 1 139 ? -2.719 -5.32 15.891 1 97.12 139 ILE B CA 1
ATOM 3025 C C . ILE B 1 139 ? -3.281 -6.387 16.828 1 97.12 139 ILE B C 1
ATOM 3027 O O . ILE B 1 139 ? -2.564 -7.301 17.234 1 97.12 139 ILE B O 1
ATOM 3031 N N . ASP B 1 140 ? -4.539 -6.301 17.141 1 96.5 140 ASP B N 1
ATOM 3032 C CA . ASP B 1 140 ? -5.176 -7.297 18 1 96.5 140 ASP B CA 1
ATOM 3033 C C . ASP B 1 140 ? -5.664 -8.492 17.188 1 96.5 140 ASP B C 1
ATOM 3035 O O . ASP B 1 140 ? -5.504 -9.641 17.609 1 96.5 140 ASP B O 1
ATOM 3039 N N . ILE B 1 141 ? -6.223 -8.188 16 1 95.56 141 ILE B N 1
ATOM 3040 C CA . ILE B 1 141 ? -6.77 -9.273 15.188 1 95.56 141 ILE B CA 1
ATOM 3041 C C . ILE B 1 141 ? -6.906 -8.812 13.742 1 95.56 141 ILE B C 1
ATOM 3043 O O . ILE B 1 141 ? -7.195 -7.641 13.477 1 95.56 141 ILE B O 1
ATOM 3047 N N . VAL B 1 142 ? -6.609 -9.68 12.852 1 98 142 VAL B N 1
ATOM 3048 C CA . VAL B 1 142 ? -6.879 -9.5 11.43 1 98 142 VAL B CA 1
ATOM 3049 C C . VAL B 1 142 ? -7.773 -10.633 10.93 1 98 142 VAL B C 1
ATOM 3051 O O . VAL B 1 142 ? -7.5 -11.805 11.18 1 98 142 VAL B O 1
ATOM 3054 N N . THR B 1 143 ? -8.812 -10.305 10.234 1 97.75 143 THR B N 1
ATOM 3055 C CA . THR B 1 143 ? -9.711 -11.305 9.664 1 97.75 143 THR B CA 1
ATOM 3056 C C . THR B 1 143 ? -9.805 -11.148 8.148 1 97.75 143 THR B C 1
ATOM 3058 O O . THR B 1 143 ? -9.961 -10.031 7.641 1 97.75 143 THR B O 1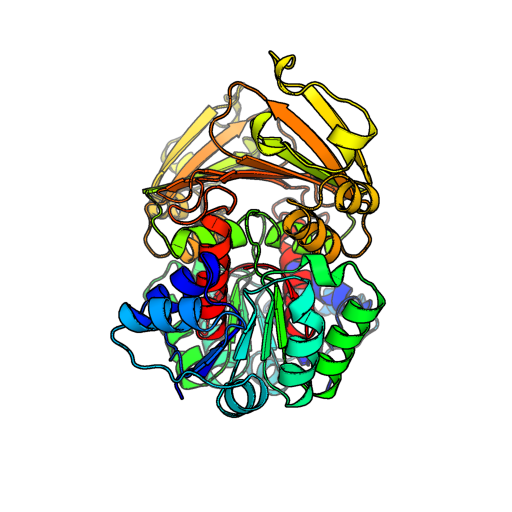
ATOM 3061 N N . LEU B 1 144 ? -9.656 -12.195 7.484 1 97.56 144 LEU B N 1
ATOM 3062 C CA . LEU B 1 144 ? -9.891 -12.273 6.047 1 97.56 144 LEU B CA 1
ATOM 3063 C C . LEU B 1 144 ? -11.156 -13.07 5.742 1 97.56 144 LEU B C 1
ATOM 3065 O O . LEU B 1 144 ? -11.281 -14.219 6.172 1 97.56 144 LEU B O 1
ATOM 3069 N N . THR B 1 145 ? -12.055 -12.5 5.059 1 97.94 145 THR B N 1
ATOM 3070 C CA . THR B 1 145 ? -13.227 -13.211 4.559 1 97.94 145 THR B CA 1
ATOM 3071 C C . THR B 1 145 ? -13.203 -13.289 3.035 1 97.94 145 THR B C 1
ATOM 3073 O O . THR B 1 145 ? -13.164 -12.266 2.352 1 97.94 145 THR B O 1
ATOM 3076 N N . THR B 1 146 ? -13.188 -14.469 2.566 1 96.44 146 THR B N 1
ATOM 3077 C CA . THR B 1 146 ? -13.281 -14.703 1.13 1 96.44 146 THR B CA 1
ATOM 3078 C C . THR B 1 146 ? -14.648 -15.266 0.764 1 96.44 146 THR B C 1
ATOM 3080 O O . THR B 1 146 ? -15.078 -16.281 1.314 1 96.44 146 THR B O 1
ATOM 3083 N N . THR B 1 147 ? -15.312 -14.609 -0.083 1 96.75 147 THR B N 1
ATOM 3084 C CA . THR B 1 147 ? -16.609 -15.039 -0.571 1 96.75 147 THR B CA 1
ATOM 3085 C C . THR B 1 147 ? -16.562 -15.367 -2.061 1 96.75 147 THR B C 1
ATOM 3087 O O . THR B 1 147 ? -16.094 -14.547 -2.861 1 96.75 147 THR B O 1
ATOM 3090 N N . LYS B 1 148 ? -16.953 -16.547 -2.441 1 94.75 148 LYS B N 1
ATOM 3091 C CA . LYS B 1 148 ? -17.031 -16.984 -3.836 1 94.75 148 LYS B CA 1
ATOM 3092 C C . LYS B 1 148 ? -18.328 -17.719 -4.113 1 94.75 148 LYS B C 1
ATOM 3094 O O . LYS B 1 148 ? -19.047 -18.109 -3.186 1 94.75 148 LYS B O 1
ATOM 3099 N N . ASN B 1 149 ? -18.656 -17.797 -5.43 1 94.94 149 ASN B N 1
ATOM 3100 C CA . ASN B 1 149 ? -19.703 -18.734 -5.82 1 94.94 149 ASN B CA 1
ATOM 3101 C C . ASN B 1 149 ? -19.359 -20.172 -5.441 1 94.94 149 ASN B C 1
ATOM 3103 O O . ASN B 1 149 ? -18.203 -20.578 -5.566 1 94.94 149 ASN B O 1
ATOM 3107 N N . PRO B 1 150 ? -20.344 -20.938 -5 1 94.69 150 PRO B N 1
ATOM 3108 C CA . PRO B 1 150 ? -20.062 -22.312 -4.57 1 94.69 150 PRO B CA 1
ATOM 3109 C C . PRO B 1 150 ? -19.266 -23.109 -5.609 1 94.69 150 PRO B C 1
ATOM 3111 O O . PRO B 1 150 ? -18.375 -23.891 -5.25 1 94.69 150 PRO B O 1
ATOM 3114 N N . ARG B 1 151 ? -19.5 -22.922 -6.82 1 90.44 151 ARG B N 1
ATOM 3115 C CA . ARG B 1 151 ? -18.812 -23.625 -7.902 1 90.44 151 ARG B CA 1
ATOM 3116 C C . ARG B 1 151 ? -17.312 -23.375 -7.852 1 90.44 151 ARG B C 1
ATOM 3118 O O . ARG B 1 151 ? -16.516 -24.203 -8.312 1 90.44 151 ARG B O 1
ATOM 3125 N N . GLY B 1 152 ? -16.938 -22.188 -7.281 1 89.62 152 GLY B N 1
ATOM 3126 C CA . GLY B 1 152 ? -15.539 -21.812 -7.215 1 89.62 152 GLY B CA 1
ATOM 3127 C C . GLY B 1 152 ? -14.742 -22.625 -6.215 1 89.62 152 GLY B C 1
ATOM 3128 O O . GLY B 1 152 ? -13.508 -22.609 -6.23 1 89.62 152 GLY B O 1
ATOM 3129 N N . PHE B 1 153 ? -15.438 -23.406 -5.395 1 92.38 153 PHE B N 1
ATOM 3130 C CA . PHE B 1 153 ? -14.766 -24.188 -4.359 1 92.38 153 PHE B CA 1
ATOM 3131 C C . PHE B 1 153 ? -14.672 -25.656 -4.766 1 92.38 153 PHE B C 1
ATOM 3133 O O . PHE B 1 153 ? -14.109 -26.469 -4.035 1 92.38 153 PHE B O 1
ATOM 3140 N N . ALA B 1 154 ? -15.234 -25.875 -5.926 1 90.44 154 ALA B N 1
ATOM 3141 C CA . ALA B 1 154 ? -15.211 -27.266 -6.387 1 90.44 154 ALA B CA 1
ATOM 3142 C C . ALA B 1 154 ? -13.781 -27.797 -6.434 1 90.44 154 ALA B C 1
ATOM 3144 O O . ALA B 1 154 ? -12.875 -27.141 -6.941 1 90.44 154 ALA B O 1
ATOM 3145 N N . GLY B 1 155 ? -13.555 -28.969 -5.828 1 89.31 155 GLY B N 1
ATOM 3146 C CA . GLY B 1 155 ? -12.258 -29.625 -5.887 1 89.31 155 GLY B CA 1
ATOM 3147 C C . GLY B 1 155 ? -11.375 -29.297 -4.699 1 89.31 155 GLY B C 1
ATOM 3148 O O . GLY B 1 155 ? -10.312 -29.906 -4.52 1 89.31 155 GLY B O 1
ATOM 3149 N N . ALA B 1 156 ? -11.758 -28.359 -3.906 1 91.38 156 ALA B N 1
ATOM 3150 C CA . ALA B 1 156 ? -10.969 -28.031 -2.717 1 91.38 156 ALA B CA 1
ATOM 3151 C C . ALA B 1 156 ? -10.914 -29.219 -1.755 1 91.38 156 ALA B C 1
ATOM 3153 O O . ALA B 1 156 ? -11.938 -29.875 -1.501 1 91.38 156 ALA B O 1
ATOM 3154 N N . PRO B 1 157 ? -9.75 -29.516 -1.258 1 92.44 157 PRO B N 1
ATOM 3155 C CA . PRO B 1 157 ? -9.609 -30.656 -0.346 1 92.44 157 PRO B CA 1
ATOM 3156 C C . PRO B 1 157 ? -10.617 -30.625 0.799 1 92.44 157 PRO B C 1
ATOM 3158 O O . PRO B 1 157 ? -11.195 -31.656 1.147 1 92.44 157 PRO B O 1
ATOM 3161 N N . TYR B 1 158 ? -10.875 -29.469 1.379 1 92.5 158 TYR B N 1
ATOM 3162 C CA . TYR B 1 158 ? -11.797 -29.328 2.5 1 92.5 158 TYR B CA 1
ATOM 3163 C C . TYR B 1 158 ? -13.203 -29.781 2.113 1 92.5 158 TYR B C 1
ATOM 3165 O O . TYR B 1 158 ? -13.883 -30.438 2.9 1 92.5 158 TYR B O 1
ATOM 3173 N N . ILE B 1 159 ? -13.625 -29.438 1.006 1 92.56 159 ILE B N 1
ATOM 3174 C CA . ILE B 1 159 ? -14.953 -29.781 0.5 1 92.56 159 ILE B CA 1
ATOM 3175 C C . ILE B 1 159 ? -15.055 -31.281 0.271 1 92.56 159 ILE B C 1
ATOM 3177 O O . ILE B 1 159 ? -16.016 -31.922 0.701 1 92.56 159 ILE B O 1
ATOM 3181 N N . GLU B 1 160 ? -14.07 -31.812 -0.364 1 93.31 160 GLU B N 1
ATOM 3182 C CA . GLU B 1 160 ? -14.055 -33.25 -0.688 1 93.31 160 GLU B CA 1
ATOM 3183 C C . GLU B 1 160 ? -13.977 -34.094 0.576 1 93.31 160 GLU B C 1
ATOM 3185 O O . GLU B 1 160 ? -14.719 -35.062 0.725 1 93.31 160 GLU B O 1
ATOM 3190 N N . ASP B 1 161 ? -13.07 -33.719 1.428 1 93.94 161 ASP B N 1
ATOM 3191 C CA . ASP B 1 161 ? -12.836 -34.5 2.65 1 93.94 161 ASP B CA 1
ATOM 3192 C C . ASP B 1 161 ? -14.086 -34.531 3.527 1 93.94 161 ASP B C 1
ATOM 3194 O O . ASP B 1 161 ? -14.367 -35.531 4.191 1 93.94 161 ASP B O 1
ATOM 3198 N N . ARG B 1 162 ? -14.844 -33.438 3.484 1 93.25 162 ARG B N 1
ATOM 3199 C CA . ARG B 1 162 ? -15.977 -33.312 4.395 1 93.25 162 ARG B CA 1
ATOM 3200 C C . ARG B 1 162 ? -17.281 -33.656 3.684 1 93.25 162 ARG B C 1
ATOM 3202 O O . ARG B 1 162 ? -18.344 -33.688 4.312 1 93.25 162 ARG B O 1
ATOM 3209 N N . GLY B 1 163 ? -17.234 -33.844 2.445 1 92.31 163 GLY B N 1
ATOM 3210 C CA . GLY B 1 163 ? -18.406 -34.219 1.666 1 92.31 163 GLY B CA 1
ATOM 3211 C C . GLY B 1 163 ? -19.438 -33.125 1.605 1 92.31 163 GLY B C 1
ATOM 3212 O O . GLY B 1 163 ? -20.641 -33.375 1.696 1 92.31 163 GLY B O 1
ATOM 3213 N N . ILE B 1 164 ? -18.906 -31.938 1.535 1 92.56 164 ILE B N 1
ATOM 3214 C CA . ILE B 1 164 ? -19.828 -30.797 1.479 1 92.56 164 ILE B CA 1
ATOM 3215 C C . ILE B 1 164 ? -20.484 -30.734 0.099 1 92.56 164 ILE B C 1
ATOM 3217 O O . ILE B 1 164 ? -19.781 -30.75 -0.922 1 92.56 164 ILE B O 1
ATOM 3221 N N . ASP B 1 165 ? -21.797 -30.703 0.049 1 94.38 165 ASP B N 1
ATOM 3222 C CA . ASP B 1 165 ? -22.531 -30.547 -1.205 1 94.38 165 ASP B CA 1
ATOM 3223 C C . ASP B 1 165 ? -22.688 -29.062 -1.57 1 94.38 165 ASP B C 1
ATOM 3225 O O . ASP B 1 165 ? -23.625 -28.406 -1.118 1 94.38 165 ASP B O 1
ATOM 3229 N N . LEU B 1 166 ? -21.859 -28.594 -2.418 1 94.19 166 LEU B N 1
ATOM 3230 C CA . LEU B 1 166 ? -21.828 -27.203 -2.822 1 94.19 166 LEU B CA 1
ATOM 3231 C C . LEU B 1 166 ? -23.125 -26.812 -3.527 1 94.19 166 LEU B C 1
ATOM 3233 O O . LEU B 1 166 ? -23.562 -25.656 -3.453 1 94.19 166 LEU B O 1
ATOM 3237 N N . SER B 1 167 ? -23.781 -27.703 -4.188 1 93.69 167 SER B N 1
ATOM 3238 C CA . SER B 1 167 ? -25 -27.453 -4.961 1 93.69 167 SER B CA 1
ATOM 3239 C C . SER B 1 167 ? -26.188 -27.203 -4.043 1 93.69 167 SER B C 1
ATOM 3241 O O . SER B 1 167 ? -27.188 -26.625 -4.465 1 93.69 167 SER B O 1
ATOM 3243 N N . ALA B 1 168 ? -26.078 -27.609 -2.873 1 94.31 168 ALA B N 1
ATOM 3244 C CA . ALA B 1 168 ? -27.188 -27.484 -1.916 1 94.31 168 ALA B CA 1
ATOM 3245 C C . ALA B 1 168 ? -27.156 -26.109 -1.241 1 94.31 168 ALA B C 1
ATOM 3247 O O . ALA B 1 168 ? -28.109 -25.734 -0.546 1 94.31 168 ALA B O 1
ATOM 3248 N N . ILE B 1 169 ? -26.125 -25.391 -1.5 1 95.38 169 ILE B N 1
ATOM 3249 C CA . ILE B 1 169 ? -25.984 -24.094 -0.85 1 95.38 169 ILE B CA 1
ATOM 3250 C C . ILE B 1 169 ? -26.875 -23.078 -1.562 1 95.38 169 ILE B C 1
ATOM 3252 O O . ILE B 1 169 ? -26.625 -22.734 -2.725 1 95.38 169 ILE B O 1
ATOM 3256 N N . SER B 1 170 ? -27.906 -22.5 -0.944 1 95.5 170 SER B N 1
ATOM 3257 C CA . SER B 1 170 ? -28.875 -21.625 -1.592 1 95.5 170 SER B CA 1
ATOM 3258 C C . SER B 1 170 ? -28.828 -20.203 -1.03 1 95.5 170 SER B C 1
ATOM 3260 O O . SER B 1 170 ? -29.531 -19.312 -1.496 1 95.5 170 SER B O 1
ATOM 3262 N N . LYS B 1 171 ? -28.031 -20.016 0.034 1 96.88 171 LYS B N 1
ATOM 3263 C CA . LYS B 1 171 ? -27.812 -18.703 0.632 1 96.88 171 LYS B CA 1
ATOM 3264 C C . LYS B 1 171 ? -26.344 -18.547 1.066 1 96.88 171 LYS B C 1
ATOM 3266 O O . LYS B 1 171 ? -25.625 -19.531 1.167 1 96.88 171 LYS B O 1
ATOM 3271 N N . PRO B 1 172 ? -25.891 -17.328 1.22 1 97.25 172 PRO B N 1
ATOM 3272 C CA . PRO B 1 172 ? -24.531 -17.188 1.726 1 97.25 172 PRO B CA 1
ATOM 3273 C C . PRO B 1 172 ? -24.266 -18.016 2.975 1 97.25 172 PRO B C 1
ATOM 3275 O O . PRO B 1 172 ? -25 -17.906 3.961 1 97.25 172 PRO B O 1
ATOM 3278 N N . THR B 1 173 ? -23.266 -18.859 2.9 1 97.31 173 THR B N 1
ATOM 3279 C CA . THR B 1 173 ? -22.984 -19.828 3.949 1 97.31 173 THR B CA 1
ATOM 3280 C C . THR B 1 173 ? -21.484 -19.875 4.262 1 97.31 173 THR B C 1
ATOM 3282 O O . THR B 1 173 ? -20.656 -19.984 3.357 1 97.31 173 THR B O 1
ATOM 3285 N N . VAL B 1 174 ? -21.188 -19.719 5.562 1 97.19 174 VAL B N 1
ATOM 3286 C CA . VAL B 1 174 ? -19.797 -19.891 5.984 1 97.19 174 VAL B CA 1
ATOM 3287 C C . VAL B 1 174 ? -19.438 -21.375 5.938 1 97.19 174 VAL B C 1
ATOM 3289 O O . VAL B 1 174 ? -20.016 -22.188 6.66 1 97.19 174 VAL B O 1
ATOM 3292 N N . ILE B 1 175 ? -18.484 -21.703 5.141 1 95.44 175 ILE B N 1
ATOM 3293 C CA . ILE B 1 175 ? -18.172 -23.109 4.996 1 95.44 175 ILE B CA 1
ATOM 3294 C C . ILE B 1 175 ? -16.859 -23.422 5.723 1 95.44 175 ILE B C 1
ATOM 3296 O O . ILE B 1 175 ? -16.547 -24.594 5.957 1 95.44 175 ILE B O 1
ATOM 3300 N N . PHE B 1 176 ? -16.109 -22.406 6.051 1 95.75 176 PHE B N 1
ATOM 3301 C CA . PHE B 1 176 ? -14.875 -22.578 6.809 1 95.75 176 PHE B CA 1
ATOM 3302 C C . PHE B 1 176 ? -14.578 -21.344 7.645 1 95.75 176 PHE B C 1
ATOM 3304 O O . PHE B 1 176 ? -14.805 -20.219 7.195 1 95.75 176 PHE B O 1
ATOM 3311 N N . GLU B 1 177 ? -14.156 -21.5 8.805 1 95.88 177 GLU B N 1
ATOM 3312 C CA . GLU B 1 177 ? -13.609 -20.469 9.664 1 95.88 177 GLU B CA 1
ATOM 3313 C C . GLU B 1 177 ? -12.5 -21.016 10.555 1 95.88 177 GLU B C 1
ATOM 3315 O O . GLU B 1 177 ? -12.695 -22 11.266 1 95.88 177 GLU B O 1
ATOM 3320 N N . GLY B 1 178 ? -11.328 -20.391 10.492 1 94.56 178 GLY B N 1
ATOM 3321 C CA . GLY B 1 178 ? -10.195 -20.859 11.281 1 94.56 178 GLY B CA 1
ATOM 3322 C C . GLY B 1 178 ? -8.93 -20.062 11.039 1 94.56 178 GLY B C 1
ATOM 3323 O O . GLY B 1 178 ? -8.969 -19 10.422 1 94.56 178 GLY B O 1
ATOM 3324 N N . PRO B 1 179 ? -7.848 -20.5 11.641 1 93.12 179 PRO B N 1
ATOM 3325 C CA . PRO B 1 179 ? -6.566 -19.812 11.438 1 93.12 179 PRO B CA 1
ATOM 3326 C C . PRO B 1 179 ? -6.086 -19.891 9.992 1 93.12 179 PRO B C 1
ATOM 3328 O O . PRO B 1 179 ? -6.43 -20.828 9.266 1 93.12 179 PRO B O 1
ATOM 3331 N N . ALA B 1 180 ? -5.34 -18.891 9.594 1 90.31 180 ALA B N 1
ATOM 3332 C CA . ALA B 1 180 ? -4.848 -18.797 8.227 1 90.31 180 ALA B CA 1
ATOM 3333 C C . ALA B 1 180 ? -4.086 -20.062 7.828 1 90.31 180 ALA B C 1
ATOM 3335 O O . ALA B 1 180 ? -4.215 -20.547 6.699 1 90.31 180 ALA B O 1
ATOM 3336 N N . GLU B 1 181 ? -3.348 -20.641 8.695 1 87.75 181 GLU B N 1
ATOM 3337 C CA . GLU B 1 181 ? -2.547 -21.828 8.414 1 87.75 181 GLU B CA 1
ATOM 3338 C C . GLU B 1 181 ? -3.428 -23.016 8.008 1 87.75 181 GLU B C 1
ATOM 3340 O O . GLU B 1 181 ? -3.064 -23.781 7.121 1 87.75 181 GLU B O 1
ATOM 3345 N N . GLU B 1 182 ? -4.594 -23.094 8.594 1 91 182 GLU B N 1
ATOM 3346 C CA . GLU B 1 182 ? -5.527 -24.172 8.273 1 91 182 GLU B CA 1
ATOM 3347 C C . GLU B 1 182 ? -6.242 -23.922 6.953 1 91 182 GLU B C 1
ATOM 3349 O O . GLU B 1 182 ? -6.547 -24.859 6.211 1 91 182 GLU B O 1
ATOM 3354 N N . ALA B 1 183 ? -6.473 -22.688 6.738 1 90.81 183 ALA B N 1
ATOM 3355 C CA . ALA B 1 183 ? -7.18 -22.297 5.52 1 90.81 183 ALA B CA 1
ATOM 3356 C C . ALA B 1 183 ? -6.367 -22.656 4.277 1 90.81 183 ALA B C 1
ATOM 3358 O O . ALA B 1 183 ? -6.934 -23.047 3.25 1 90.81 183 ALA B O 1
ATOM 3359 N N . VAL B 1 184 ? -5.066 -22.562 4.398 1 87.56 184 VAL B N 1
ATOM 3360 C CA . VAL B 1 184 ? -4.168 -22.781 3.27 1 87.56 184 VAL B CA 1
ATOM 3361 C C . VAL B 1 184 ? -4.27 -24.234 2.807 1 87.56 184 VAL B C 1
ATOM 3363 O O . VAL B 1 184 ? -4.355 -24.5 1.607 1 87.56 184 VAL B O 1
ATOM 3366 N N . SER B 1 185 ? -4.301 -25.172 3.719 1 88.31 185 SER B N 1
ATOM 3367 C CA . SER B 1 185 ? -4.43 -26.594 3.391 1 88.31 185 SER B CA 1
ATOM 3368 C C . SER B 1 185 ? -5.848 -26.922 2.939 1 88.31 185 SER B C 1
ATOM 3370 O O . SER B 1 185 ? -6.043 -27.75 2.045 1 88.31 185 SER B O 1
ATOM 3372 N N . ALA B 1 186 ? -6.785 -26.297 3.49 1 90.69 186 ALA B N 1
ATOM 3373 C CA . ALA B 1 186 ? -8.195 -26.547 3.221 1 90.69 186 ALA B CA 1
ATOM 3374 C C . ALA B 1 186 ? -8.602 -26.031 1.847 1 90.69 186 ALA B C 1
ATOM 3376 O O . ALA B 1 186 ? -9.352 -26.688 1.121 1 90.69 186 ALA B O 1
ATOM 3377 N N . PHE B 1 187 ? -8.047 -24.859 1.498 1 90.75 187 PHE B N 1
ATOM 3378 C CA . PHE B 1 187 ? -8.398 -24.188 0.255 1 90.75 187 PHE B CA 1
ATOM 3379 C C . PHE B 1 187 ? -7.152 -23.656 -0.442 1 90.75 187 PHE B C 1
ATOM 3381 O O . PHE B 1 187 ? -6.945 -22.438 -0.504 1 90.75 187 PHE B O 1
ATOM 3388 N N . PRO B 1 188 ? -6.469 -24.453 -1.093 1 85 188 PRO B N 1
ATOM 3389 C CA . PRO B 1 188 ? -5.188 -24.078 -1.683 1 85 188 PRO B CA 1
ATOM 3390 C C . PRO B 1 188 ? -5.336 -23.047 -2.801 1 85 188 PRO B C 1
ATOM 3392 O O . PRO B 1 188 ? -4.379 -22.344 -3.125 1 85 188 PRO B O 1
ATOM 3395 N N . ALA B 1 189 ? -6.539 -22.953 -3.379 1 80.12 189 ALA B N 1
ATOM 3396 C CA . ALA B 1 189 ? -6.75 -22.016 -4.477 1 80.12 189 ALA B CA 1
ATOM 3397 C C . ALA B 1 189 ? -6.629 -20.562 -3.992 1 80.12 189 ALA B C 1
ATOM 3399 O O . ALA B 1 189 ? -6.379 -19.656 -4.785 1 80.12 189 ALA B O 1
ATOM 3400 N N . ASN B 1 190 ? -6.789 -20.312 -2.723 1 79.44 190 ASN B N 1
ATOM 3401 C CA . ASN B 1 190 ? -6.746 -18.969 -2.162 1 79.44 190 ASN B CA 1
ATOM 3402 C C . ASN B 1 190 ? -5.5 -18.75 -1.306 1 79.44 190 ASN B C 1
ATOM 3404 O O . ASN B 1 190 ? -5.465 -17.859 -0.461 1 79.44 190 ASN B O 1
ATOM 3408 N N . VAL B 1 191 ? -4.57 -19.438 -1.587 1 86.88 191 VAL B N 1
ATOM 3409 C CA . VAL B 1 191 ? -3.416 -19.516 -0.696 1 86.88 191 VAL B CA 1
ATOM 3410 C C . VAL B 1 191 ? -2.59 -18.25 -0.808 1 86.88 191 VAL B C 1
ATOM 3412 O O . VAL B 1 191 ? -2.02 -17.781 0.182 1 86.88 191 VAL B O 1
ATOM 3415 N N . ASN B 1 192 ? -2.506 -17.609 -1.964 1 92.25 192 ASN B N 1
ATOM 3416 C CA . ASN B 1 192 ? -1.673 -16.422 -2.156 1 92.25 192 ASN B CA 1
ATOM 3417 C C . ASN B 1 192 ? -2.182 -15.242 -1.34 1 92.25 192 ASN B C 1
ATOM 3419 O O . ASN B 1 192 ? -1.395 -14.531 -0.711 1 92.25 192 ASN B O 1
ATOM 3423 N N . VAL B 1 193 ? -3.521 -15.117 -1.263 1 94.69 193 VAL B N 1
ATOM 3424 C CA . VAL B 1 193 ? -4.133 -14.023 -0.513 1 94.69 193 VAL B CA 1
ATOM 3425 C C . VAL B 1 193 ? -3.852 -14.195 0.978 1 94.69 193 VAL B C 1
ATOM 3427 O O . VAL B 1 193 ? -3.393 -13.266 1.643 1 94.69 193 VAL B O 1
ATOM 3430 N N . ALA B 1 194 ? -4.074 -15.391 1.429 1 91.94 194 ALA B N 1
ATOM 3431 C CA . ALA B 1 194 ? -3.852 -15.688 2.842 1 91.94 194 ALA B CA 1
ATOM 3432 C C . ALA B 1 194 ? -2.383 -15.516 3.215 1 91.94 194 ALA B C 1
ATOM 3434 O O . ALA B 1 194 ? -2.066 -14.977 4.277 1 91.94 194 ALA B O 1
ATOM 3435 N N . ALA B 1 195 ? -1.527 -15.969 2.332 1 93.5 195 ALA B N 1
ATOM 3436 C CA . ALA B 1 195 ? -0.09 -15.875 2.57 1 93.5 195 ALA B CA 1
ATOM 3437 C C . ALA B 1 195 ? 0.353 -14.414 2.641 1 93.5 195 ALA B C 1
ATOM 3439 O O . ALA B 1 195 ? 1.064 -14.016 3.566 1 93.5 195 ALA B O 1
ATOM 3440 N N . THR B 1 196 ? -0.083 -13.609 1.679 1 96.12 196 THR B N 1
ATOM 3441 C CA . THR B 1 196 ? 0.282 -12.203 1.644 1 96.12 196 THR B CA 1
ATOM 3442 C C . THR B 1 196 ? -0.169 -11.492 2.918 1 96.12 196 THR B C 1
ATOM 3444 O O . THR B 1 196 ? 0.601 -10.742 3.523 1 96.12 196 THR B O 1
ATOM 3447 N N . LEU B 1 197 ? -1.387 -11.82 3.314 1 95.81 197 LEU B N 1
ATOM 3448 C CA . LEU B 1 197 ? -1.943 -11.211 4.516 1 95.81 197 LEU B CA 1
ATOM 3449 C C . LEU B 1 197 ? -1.138 -11.602 5.75 1 95.81 197 LEU B C 1
ATOM 3451 O O . LEU B 1 197 ? -0.79 -10.75 6.566 1 95.81 197 LEU B O 1
ATOM 3455 N N . SER B 1 198 ? -0.84 -12.883 5.867 1 93.69 198 SER B N 1
ATOM 3456 C CA . SER B 1 198 ? -0.106 -13.398 7.02 1 93.69 198 SER B CA 1
ATOM 3457 C C . SER B 1 198 ? 1.286 -12.781 7.109 1 93.69 198 SER B C 1
ATOM 3459 O O . SER B 1 198 ? 1.738 -12.406 8.195 1 93.69 198 SER B O 1
ATOM 3461 N N . LEU B 1 199 ? 1.931 -12.672 5.949 1 95.06 199 LEU B N 1
ATOM 3462 C CA . LEU B 1 199 ? 3.266 -12.086 5.91 1 95.06 199 LEU B CA 1
ATOM 3463 C C . LEU B 1 199 ? 3.225 -10.609 6.289 1 95.06 199 LEU B C 1
ATOM 3465 O O . LEU B 1 199 ? 4.133 -10.109 6.961 1 95.06 199 LEU B O 1
ATOM 3469 N N . THR B 1 200 ? 2.143 -9.914 5.902 1 96.69 200 THR B N 1
ATOM 3470 C CA . THR B 1 200 ? 1.996 -8.492 6.195 1 96.69 200 THR B CA 1
ATOM 3471 C C . THR B 1 200 ? 1.716 -8.266 7.676 1 96.69 200 THR B C 1
ATOM 3473 O O . THR B 1 200 ? 2.219 -7.312 8.273 1 96.69 200 THR B O 1
ATOM 3476 N N . ALA B 1 201 ? 0.946 -9.164 8.297 1 94.38 201 ALA B N 1
ATOM 3477 C CA . ALA B 1 201 ? 0.466 -9.008 9.664 1 94.38 201 ALA B CA 1
ATOM 3478 C C . ALA B 1 201 ? 1.584 -9.273 10.672 1 94.38 201 ALA B C 1
ATOM 3480 O O . ALA B 1 201 ? 1.427 -9.016 11.867 1 94.38 201 ALA B O 1
ATOM 3481 N N . ARG B 1 202 ? 2.754 -9.727 10.273 1 88.12 202 ARG B N 1
ATOM 3482 C CA . ARG B 1 202 ? 3.977 -9.875 11.055 1 88.12 202 ARG B CA 1
ATOM 3483 C C . ARG B 1 202 ? 3.701 -10.578 12.383 1 88.12 202 ARG B C 1
ATOM 3485 O O . ARG B 1 202 ? 4.09 -10.086 13.445 1 88.12 202 ARG B O 1
ATOM 3492 N N . GLY B 1 203 ? 2.961 -11.672 12.312 1 85.5 203 GLY B N 1
ATOM 3493 C CA . GLY B 1 203 ? 2.803 -12.484 13.516 1 85.5 203 GLY B CA 1
ATOM 3494 C C . GLY B 1 203 ? 1.471 -12.266 14.211 1 85.5 203 GLY B C 1
ATOM 3495 O O . GLY B 1 203 ? 1.099 -13.031 15.102 1 85.5 203 GLY B O 1
ATOM 3496 N N . ALA B 1 204 ? 0.799 -11.125 13.859 1 91.56 204 ALA B N 1
ATOM 3497 C CA . ALA B 1 204 ? -0.543 -10.961 14.406 1 91.56 204 ALA B CA 1
ATOM 3498 C C . ALA B 1 204 ? -1.438 -12.141 14.039 1 91.56 204 ALA B C 1
ATOM 3500 O O . ALA B 1 204 ? -1.187 -12.836 13.047 1 91.56 204 ALA B O 1
ATOM 3501 N N . ARG B 1 205 ? -2.471 -12.312 14.922 1 91.69 205 ARG B N 1
ATOM 3502 C CA . ARG B 1 205 ? -3.432 -13.383 14.664 1 91.69 205 ARG B CA 1
ATOM 3503 C C . ARG B 1 205 ? -4.234 -13.094 13.398 1 91.69 205 ARG B C 1
ATOM 3505 O O . ARG B 1 205 ? -4.84 -12.031 13.266 1 91.69 205 ARG B O 1
ATOM 3512 N N . VAL B 1 206 ? -4.176 -14.023 12.492 1 94.5 206 VAL B N 1
ATOM 3513 C CA . VAL B 1 206 ? -4.945 -13.906 11.258 1 94.5 206 VAL B CA 1
ATOM 3514 C C . VAL B 1 206 ? -5.984 -15.023 11.188 1 94.5 206 VAL B C 1
ATOM 3516 O O . VAL B 1 206 ? -5.637 -16.203 11.273 1 94.5 206 VAL B O 1
ATOM 3519 N N . ARG B 1 207 ? -7.207 -14.617 11.078 1 96.19 207 ARG B N 1
ATOM 3520 C CA . ARG B 1 207 ? -8.312 -15.555 10.914 1 96.19 207 ARG B CA 1
ATOM 3521 C C . ARG B 1 207 ? -8.898 -15.469 9.508 1 96.19 207 ARG B C 1
ATOM 3523 O O . ARG B 1 207 ? -8.945 -14.391 8.914 1 96.19 207 ARG B O 1
ATOM 3530 N N . VAL B 1 208 ? -9.297 -16.625 9.039 1 96.19 208 VAL B N 1
ATOM 3531 C CA . VAL B 1 208 ? -9.852 -16.688 7.691 1 96.19 208 VAL B CA 1
ATOM 3532 C C . VAL B 1 208 ? -11.273 -17.266 7.742 1 96.19 208 VAL B C 1
ATOM 3534 O O . VAL B 1 208 ? -11.539 -18.203 8.492 1 96.19 208 VAL B O 1
ATOM 3537 N N . ARG B 1 209 ? -12.18 -16.656 7.09 1 96.81 209 ARG B N 1
ATOM 3538 C CA . ARG B 1 209 ? -13.547 -17.109 6.871 1 96.81 209 ARG B CA 1
ATOM 3539 C C . ARG B 1 209 ? -13.828 -17.297 5.383 1 96.81 209 ARG B C 1
ATOM 3541 O O . ARG B 1 209 ? -13.516 -16.422 4.57 1 96.81 209 ARG B O 1
ATOM 3548 N N . ILE B 1 210 ? -14.32 -18.438 5.059 1 96.25 210 ILE B N 1
ATOM 3549 C CA . ILE B 1 210 ? -14.711 -18.719 3.682 1 96.25 210 ILE B CA 1
ATOM 3550 C C . ILE B 1 210 ? -16.234 -18.797 3.586 1 96.25 210 ILE B C 1
ATOM 3552 O O . ILE B 1 210 ? -16.859 -19.594 4.297 1 96.25 210 ILE B O 1
ATOM 3556 N N . VAL B 1 211 ? -16.766 -18.016 2.697 1 97.38 211 VAL B N 1
ATOM 3557 C CA . VAL B 1 211 ? -18.219 -17.953 2.523 1 97.38 211 VAL B CA 1
ATOM 3558 C C . VAL B 1 211 ? -18.594 -18.391 1.107 1 97.38 211 VAL B C 1
ATOM 3560 O O . VAL B 1 211 ? -18.031 -17.875 0.13 1 97.38 211 VAL B O 1
ATOM 3563 N N . ALA B 1 212 ? -19.438 -19.344 0.987 1 97.06 212 ALA B N 1
ATOM 3564 C CA . ALA B 1 212 ? -20.047 -19.703 -0.287 1 97.06 212 ALA B CA 1
ATOM 3565 C C . ALA B 1 212 ? -21.375 -18.969 -0.49 1 97.06 212 ALA B C 1
ATOM 3567 O O . ALA B 1 212 ? -22.312 -19.156 0.288 1 97.06 212 ALA B O 1
ATOM 3568 N N . ASP B 1 213 ? -21.406 -18.156 -1.473 1 97.56 213 ASP B N 1
ATOM 3569 C CA . ASP B 1 213 ? -22.578 -17.344 -1.768 1 97.56 213 ASP B CA 1
ATOM 3570 C C . ASP B 1 213 ? -23.062 -17.578 -3.197 1 97.56 213 ASP B C 1
ATOM 3572 O O . ASP B 1 213 ? -22.422 -17.125 -4.152 1 97.56 213 ASP B O 1
ATOM 3576 N N . PRO B 1 214 ? -24.203 -18.234 -3.455 1 96.44 214 PRO B N 1
ATOM 3577 C CA . PRO B 1 214 ? -24.672 -18.578 -4.801 1 96.44 214 PRO B CA 1
ATOM 3578 C C . PRO B 1 214 ? -25.109 -17.344 -5.598 1 96.44 214 PRO B C 1
ATOM 3580 O O . PRO B 1 214 ? -25.281 -17.422 -6.816 1 96.44 214 PRO B O 1
ATOM 3583 N N . ASP B 1 215 ? -25.219 -16.203 -4.949 1 95.31 215 ASP B N 1
ATOM 3584 C CA . ASP B 1 215 ? -25.797 -15.031 -5.598 1 95.31 215 ASP B CA 1
ATOM 3585 C C . ASP B 1 215 ? -24.688 -14.125 -6.148 1 95.31 215 ASP B C 1
ATOM 3587 O O . ASP B 1 215 ? -24.969 -13.125 -6.809 1 95.31 215 ASP B O 1
ATOM 3591 N N . ILE B 1 216 ? -23.422 -14.453 -5.832 1 93.44 216 ILE B N 1
ATOM 3592 C CA . ILE B 1 216 ? -22.391 -13.531 -6.27 1 93.44 216 ILE B CA 1
ATOM 3593 C C . ILE B 1 216 ? -21.797 -14.016 -7.59 1 93.44 216 ILE B C 1
ATOM 3595 O O . ILE B 1 216 ? -21.797 -15.219 -7.883 1 93.44 216 ILE B O 1
ATOM 3599 N N . GLU B 1 217 ? -21.281 -13.023 -8.352 1 90.5 217 GLU B N 1
ATOM 3600 C CA . GLU B 1 217 ? -20.672 -13.312 -9.648 1 90.5 217 GLU B CA 1
ATOM 3601 C C . GLU B 1 217 ? -19.188 -13.008 -9.641 1 90.5 217 GLU B C 1
ATOM 3603 O O . GLU B 1 217 ? -18.469 -13.312 -10.609 1 90.5 217 GLU B O 1
ATOM 3608 N N . VAL B 1 218 ? -18.766 -12.359 -8.555 1 93.38 218 VAL B N 1
ATOM 3609 C CA . VAL B 1 218 ? -17.359 -12.008 -8.445 1 93.38 218 VAL B CA 1
ATOM 3610 C C . VAL B 1 218 ? -16.797 -12.539 -7.133 1 93.38 218 VAL B C 1
ATOM 3612 O O . VAL B 1 218 ? -17.531 -12.719 -6.16 1 93.38 218 VAL B O 1
ATOM 3615 N N . ASN B 1 219 ? -15.516 -12.82 -7.113 1 93.5 219 ASN B N 1
ATOM 3616 C CA . ASN B 1 219 ? -14.852 -13.156 -5.863 1 93.5 219 ASN B CA 1
ATOM 3617 C C . ASN B 1 219 ? -14.641 -11.93 -4.988 1 93.5 219 ASN B C 1
ATOM 3619 O O . ASN B 1 219 ? -14.242 -10.867 -5.477 1 93.5 219 ASN B O 1
ATOM 3623 N N . ILE B 1 220 ? -14.945 -12.094 -3.717 1 97.31 220 ILE B N 1
ATOM 3624 C CA . ILE B 1 220 ? -14.828 -10.961 -2.797 1 97.31 220 ILE B CA 1
ATOM 3625 C C . ILE B 1 220 ? -13.828 -11.297 -1.694 1 97.31 220 ILE B C 1
ATOM 3627 O O . ILE B 1 220 ? -13.859 -12.391 -1.126 1 97.31 220 ILE B O 1
ATOM 3631 N N . HIS B 1 221 ? -12.914 -10.414 -1.456 1 97.94 221 HIS B N 1
ATOM 3632 C CA . HIS B 1 221 ? -12.023 -10.484 -0.307 1 97.94 221 HIS B CA 1
ATOM 3633 C C . HIS B 1 221 ? -12.227 -9.297 0.626 1 97.94 221 HIS B C 1
ATOM 3635 O O . HIS B 1 221 ? -12.133 -8.141 0.197 1 97.94 221 HIS B O 1
ATOM 3641 N N . GLU B 1 222 ? -12.492 -9.602 1.843 1 98.38 222 GLU B N 1
ATOM 3642 C CA . GLU B 1 222 ? -12.641 -8.578 2.875 1 98.38 222 GLU B CA 1
ATOM 3643 C C . GLU B 1 222 ? -11.609 -8.766 3.986 1 98.38 222 GLU B C 1
ATOM 3645 O O . GLU B 1 222 ? -11.43 -9.883 4.488 1 98.38 222 GLU B O 1
ATOM 3650 N N . ILE B 1 223 ? -10.945 -7.711 4.305 1 98.56 223 ILE B N 1
ATOM 3651 C CA . ILE B 1 223 ? -9.984 -7.723 5.402 1 98.56 223 ILE B CA 1
ATOM 3652 C C . ILE B 1 223 ? -10.438 -6.762 6.496 1 98.56 223 ILE B C 1
ATOM 3654 O O . ILE B 1 223 ? -10.883 -5.648 6.211 1 98.56 223 ILE B O 1
ATOM 3658 N N . CYS B 1 224 ? -10.375 -7.199 7.707 1 98.56 224 CYS B N 1
ATOM 3659 C CA . CYS B 1 224 ? -10.641 -6.359 8.875 1 98.56 224 CYS B CA 1
ATOM 3660 C C . CYS B 1 224 ? -9.516 -6.477 9.891 1 98.56 224 CYS B C 1
ATOM 3662 O O . CYS B 1 224 ? -9.172 -7.578 10.32 1 98.56 224 CYS B O 1
ATOM 3664 N N . ALA B 1 225 ? -8.938 -5.398 10.227 1 98.25 225 ALA B N 1
ATOM 3665 C CA . ALA B 1 225 ? -7.906 -5.348 11.266 1 98.25 225 ALA B CA 1
ATOM 3666 C C . ALA B 1 225 ? -8.297 -4.375 12.375 1 98.25 225 ALA B C 1
ATOM 3668 O O . ALA B 1 225 ? -8.828 -3.295 12.102 1 98.25 225 ALA B O 1
ATOM 3669 N N . GLU B 1 226 ? -8.078 -4.77 13.586 1 97.69 226 GLU B N 1
ATOM 3670 C CA . GLU B 1 226 ? -8.344 -3.943 14.758 1 97.69 226 GLU B CA 1
ATOM 3671 C C . GLU B 1 226 ? -7.141 -3.924 15.703 1 97.69 226 GLU B C 1
ATOM 3673 O O . GLU B 1 226 ? -6.418 -4.914 15.812 1 97.69 226 GLU B O 1
ATOM 3678 N N . GLY B 1 227 ? -6.977 -2.844 16.359 1 96.56 227 GLY B N 1
ATOM 3679 C CA . GLY B 1 227 ? -5.891 -2.67 17.312 1 96.56 227 GLY B CA 1
ATOM 3680 C C . GLY B 1 227 ? -5.863 -1.291 17.938 1 96.56 227 GLY B C 1
ATOM 3681 O O . GLY B 1 227 ? -6.902 -0.648 18.078 1 96.56 227 GLY B O 1
ATOM 3682 N N . ASP B 1 228 ? -4.746 -0.796 18.422 1 95.06 228 ASP B N 1
ATOM 3683 C CA . ASP B 1 228 ? -4.625 0.485 19.109 1 95.06 228 ASP B CA 1
ATOM 3684 C C . ASP B 1 228 ? -4.754 1.649 18.125 1 95.06 228 ASP B C 1
ATOM 3686 O O . ASP B 1 228 ? -4.953 2.795 18.531 1 95.06 228 ASP B O 1
ATOM 3690 N N . PHE B 1 229 ? -4.68 1.382 16.844 1 95.38 229 PHE B N 1
ATOM 3691 C CA . PHE B 1 229 ? -4.812 2.383 15.789 1 95.38 229 PHE B CA 1
ATOM 3692 C C . PHE B 1 229 ? -6.281 2.633 15.461 1 95.38 229 PHE B C 1
ATOM 3694 O O . PHE B 1 229 ? -6.613 3.617 14.797 1 95.38 229 PHE B O 1
ATOM 3701 N N . GLY B 1 230 ? -7.098 1.727 15.828 1 96.94 230 GLY B N 1
ATOM 3702 C CA . GLY B 1 230 ? -8.508 1.748 15.453 1 96.94 230 GLY B CA 1
ATOM 3703 C C . GLY B 1 230 ? -8.914 0.547 14.625 1 96.94 230 GLY B C 1
ATOM 3704 O O . GLY B 1 230 ? -8.664 -0.597 15.008 1 96.94 230 GLY B O 1
ATOM 3705 N N . ARG B 1 231 ? -9.625 0.799 13.586 1 98.31 231 ARG B N 1
ATOM 3706 C CA . ARG B 1 231 ? -10.117 -0.283 12.742 1 98.31 231 ARG B CA 1
ATOM 3707 C C . ARG B 1 231 ? -9.922 0.039 11.266 1 98.31 231 ARG B C 1
ATOM 3709 O O . ARG B 1 231 ? -10.156 1.17 10.828 1 98.31 231 ARG B O 1
ATOM 3716 N N . ILE B 1 232 ? -9.438 -0.926 10.492 1 98.69 232 ILE B N 1
ATOM 3717 C CA . ILE B 1 232 ? -9.305 -0.846 9.047 1 98.69 232 ILE B CA 1
ATOM 3718 C C . ILE B 1 232 ? -10.109 -1.97 8.391 1 98.69 232 ILE B C 1
ATOM 3720 O O . ILE B 1 232 ? -10 -3.133 8.789 1 98.69 232 ILE B O 1
ATOM 3724 N N . THR B 1 233 ? -10.93 -1.633 7.473 1 98.75 233 THR B N 1
ATOM 3725 C CA . THR B 1 233 ? -11.633 -2.631 6.676 1 98.75 233 THR B CA 1
ATOM 3726 C C . THR B 1 233 ? -11.414 -2.387 5.184 1 98.75 233 THR B C 1
ATOM 3728 O O . THR B 1 233 ? -11.438 -1.241 4.73 1 98.75 233 THR B O 1
ATOM 3731 N N . THR B 1 234 ? -11.18 -3.408 4.512 1 98.69 234 THR B N 1
ATOM 3732 C CA . THR B 1 234 ? -11.07 -3.336 3.057 1 98.69 234 THR B CA 1
ATOM 3733 C C . THR B 1 234 ? -11.93 -4.414 2.398 1 98.69 234 THR B C 1
ATOM 3735 O O . THR B 1 234 ? -12.133 -5.488 2.969 1 98.69 234 THR B O 1
ATOM 3738 N N . ARG B 1 235 ? -12.453 -4.109 1.289 1 98.75 235 ARG B N 1
ATOM 3739 C CA . ARG B 1 235 ? -13.273 -5.02 0.494 1 98.75 235 ARG B CA 1
ATOM 3740 C C . ARG B 1 235 ? -12.945 -4.895 -0.99 1 98.75 235 ARG B C 1
ATOM 3742 O O . ARG B 1 235 ? -12.992 -3.797 -1.549 1 98.75 235 ARG B O 1
ATOM 3749 N N . VAL B 1 236 ? -12.57 -5.973 -1.536 1 98.56 236 VAL B N 1
ATOM 3750 C CA . VAL B 1 236 ? -12.289 -5.996 -2.969 1 98.56 236 VAL B CA 1
ATOM 3751 C C . VAL B 1 236 ? -13.25 -6.949 -3.668 1 98.56 236 VAL B C 1
ATOM 3753 O O . VAL B 1 236 ? -13.359 -8.125 -3.295 1 98.56 236 VAL B O 1
ATOM 3756 N N . GLU B 1 237 ? -14 -6.453 -4.582 1 98.25 237 GLU B N 1
ATOM 3757 C CA . GLU B 1 237 ? -14.805 -7.238 -5.516 1 98.25 237 GLU B CA 1
ATOM 3758 C C . GLU B 1 237 ? -14.086 -7.418 -6.848 1 98.25 237 GLU B C 1
ATOM 3760 O O . GLU B 1 237 ? -14.062 -6.504 -7.676 1 98.25 237 GLU B O 1
ATOM 3765 N N . ASN B 1 238 ? -13.578 -8.602 -7.07 1 96 238 ASN B N 1
ATOM 3766 C CA . ASN B 1 238 ? -12.633 -8.844 -8.156 1 96 238 ASN B CA 1
ATOM 3767 C C . ASN B 1 238 ? -13.344 -9.305 -9.422 1 96 238 ASN B C 1
ATOM 3769 O O . ASN B 1 238 ? -14.047 -10.32 -9.414 1 96 238 ASN B O 1
ATOM 3773 N N . VAL B 1 239 ? -13.102 -8.594 -10.5 1 93.69 239 VAL B N 1
ATOM 3774 C CA . VAL B 1 239 ? -13.453 -9.109 -11.82 1 93.69 239 VAL B CA 1
ATOM 3775 C C . VAL B 1 239 ? -12.445 -10.172 -12.25 1 93.69 239 VAL B C 1
ATOM 3777 O O . VAL B 1 239 ? -11.234 -9.984 -12.109 1 93.69 239 VAL B O 1
ATOM 3780 N N . PRO B 1 240 ? -12.984 -11.32 -12.664 1 90.88 240 PRO B N 1
ATOM 3781 C CA . PRO B 1 240 ? -12.055 -12.352 -13.125 1 90.88 240 PRO B CA 1
ATOM 3782 C C . PRO B 1 240 ? -11.219 -11.898 -14.32 1 90.88 240 PRO B C 1
ATOM 3784 O O . PRO B 1 240 ? -11.664 -11.055 -15.102 1 90.88 240 PRO B O 1
ATOM 3787 N N . SER B 1 241 ? -10.008 -12.43 -14.312 1 88.69 241 SER B N 1
ATOM 3788 C CA . SER B 1 241 ? -9.195 -12.203 -15.5 1 88.69 241 SER B CA 1
ATOM 3789 C C . SER B 1 241 ? -9.875 -12.75 -16.75 1 88.69 241 SER B C 1
ATOM 3791 O O . SER B 1 241 ? -10.461 -13.836 -16.719 1 88.69 241 SER B O 1
ATOM 3793 N N . PRO B 1 242 ? -9.859 -12.008 -17.812 1 82.5 242 PRO B N 1
ATOM 3794 C CA . PRO B 1 242 ? -10.477 -12.5 -19.031 1 82.5 242 PRO B CA 1
ATOM 3795 C C . PRO B 1 242 ? -9.828 -13.789 -19.547 1 82.5 242 PRO B C 1
ATOM 3797 O O . PRO B 1 242 ? -10.484 -14.594 -20.219 1 82.5 242 PRO B O 1
ATOM 3800 N N . ARG B 1 243 ? -8.602 -14.102 -19.188 1 83.12 243 ARG B N 1
ATOM 3801 C CA . ARG B 1 243 ? -7.855 -15.234 -19.719 1 83.12 243 ARG B CA 1
ATOM 3802 C C . ARG B 1 243 ? -7.973 -16.453 -18.797 1 83.12 243 ARG B C 1
ATOM 3804 O O . ARG B 1 243 ? -7.773 -17.594 -19.234 1 83.12 243 ARG B O 1
ATOM 3811 N N . ASN B 1 244 ? -8.133 -16.188 -17.578 1 83.19 244 ASN B N 1
ATOM 3812 C CA . ASN B 1 244 ? -8.273 -17.234 -16.578 1 83.19 244 ASN B CA 1
ATOM 3813 C C . ASN B 1 244 ? -9.305 -16.859 -15.516 1 83.19 244 ASN B C 1
ATOM 3815 O O . ASN B 1 244 ? -9.016 -16.094 -14.602 1 83.19 244 ASN B O 1
ATOM 3819 N N . PRO B 1 245 ? -10.461 -17.453 -15.594 1 80.69 245 PRO B N 1
ATOM 3820 C CA . PRO B 1 245 ? -11.555 -17.062 -14.695 1 80.69 245 PRO B CA 1
ATOM 3821 C C . PRO B 1 245 ? -11.219 -17.312 -13.227 1 80.69 245 PRO B C 1
ATOM 3823 O O . PRO B 1 245 ? -11.875 -16.75 -12.344 1 80.69 245 PRO B O 1
ATOM 3826 N N . LYS B 1 246 ? -10.227 -18.078 -12.969 1 78.69 246 LYS B N 1
ATOM 3827 C CA . LYS B 1 246 ? -9.859 -18.391 -11.586 1 78.69 246 LYS B CA 1
ATOM 3828 C C . LYS B 1 246 ? -8.93 -17.312 -11.016 1 78.69 246 LYS B C 1
ATOM 3830 O O . LYS B 1 246 ? -8.672 -17.297 -9.812 1 78.69 246 LYS B O 1
ATOM 3835 N N . THR B 1 247 ? -8.5 -16.422 -11.883 1 84.25 247 THR B N 1
ATOM 3836 C CA . THR B 1 247 ? -7.543 -15.391 -11.484 1 84.25 247 THR B CA 1
ATOM 3837 C C . THR B 1 247 ? -8.195 -14.016 -11.484 1 84.25 247 THR B C 1
ATOM 3839 O O . THR B 1 247 ? -8.969 -13.68 -12.383 1 84.25 247 THR B O 1
ATOM 3842 N N . SER B 1 248 ? -7.965 -13.344 -10.398 1 91.38 248 SER B N 1
ATOM 3843 C CA . SER B 1 248 ? -8.453 -11.977 -10.312 1 91.38 248 SER B CA 1
ATOM 3844 C C . SER B 1 248 ? -7.656 -11.047 -11.211 1 91.38 248 SER B C 1
ATOM 3846 O O . SER B 1 248 ? -6.422 -11.102 -11.234 1 91.38 248 SER B O 1
ATOM 3848 N N . ARG B 1 249 ? -8.32 -10.25 -11.945 1 94.75 249 ARG B N 1
ATOM 3849 C CA . ARG B 1 249 ? -7.668 -9.25 -12.789 1 94.75 249 ARG B CA 1
ATOM 3850 C C . ARG B 1 249 ? -6.723 -8.383 -11.961 1 94.75 249 ARG B C 1
ATOM 3852 O O . ARG B 1 249 ? -5.621 -8.055 -12.414 1 94.75 249 ARG B O 1
ATOM 3859 N N . LEU B 1 250 ? -7.09 -8.086 -10.758 1 96.94 250 LEU B N 1
ATOM 3860 C CA . LEU B 1 250 ? -6.332 -7.203 -9.883 1 96.94 250 LEU B CA 1
ATOM 3861 C C . LEU B 1 250 ? -4.953 -7.785 -9.586 1 96.94 250 LEU B C 1
ATOM 3863 O O . LEU B 1 250 ? -3.996 -7.043 -9.352 1 96.94 250 LEU B O 1
ATOM 3867 N N . ALA B 1 251 ? -4.855 -9.062 -9.602 1 96.31 251 ALA B N 1
ATOM 3868 C CA . ALA B 1 251 ? -3.576 -9.703 -9.297 1 96.31 251 ALA B CA 1
ATOM 3869 C C . ALA B 1 251 ? -2.518 -9.328 -10.328 1 96.31 251 ALA B C 1
ATOM 3871 O O . ALA B 1 251 ? -1.408 -8.922 -9.977 1 96.31 251 ALA B O 1
ATOM 3872 N N . ALA B 1 252 ? -2.871 -9.367 -11.609 1 97.12 252 ALA B N 1
ATOM 3873 C CA . ALA B 1 252 ? -1.937 -8.977 -12.656 1 97.12 252 ALA B CA 1
ATOM 3874 C C . ALA B 1 252 ? -1.647 -7.48 -12.602 1 97.12 252 ALA B C 1
ATOM 3876 O O . ALA B 1 252 ? -0.501 -7.055 -12.766 1 97.12 252 ALA B O 1
ATOM 3877 N N . LEU B 1 253 ? -2.676 -6.73 -12.32 1 98.12 253 LEU B N 1
ATOM 3878 C CA . LEU B 1 253 ? -2.533 -5.281 -12.242 1 98.12 253 LEU B CA 1
ATOM 3879 C C . LEU B 1 253 ? -1.598 -4.887 -11.109 1 98.12 253 LEU B C 1
ATOM 3881 O O . LEU B 1 253 ? -0.84 -3.922 -11.227 1 98.12 253 LEU B O 1
ATOM 3885 N N . SER B 1 254 ? -1.669 -5.652 -10.016 1 98.56 254 SER B N 1
ATOM 3886 C CA . SER B 1 254 ? -0.801 -5.352 -8.883 1 98.56 254 SER B CA 1
ATOM 3887 C C . SER B 1 254 ? 0.668 -5.543 -9.25 1 98.56 254 SER B C 1
ATOM 3889 O O . SER B 1 254 ? 1.527 -4.781 -8.797 1 98.56 254 SER B O 1
ATOM 3891 N N . ALA B 1 255 ? 0.975 -6.531 -10.039 1 98.69 255 ALA B N 1
ATOM 3892 C CA . ALA B 1 255 ? 2.344 -6.766 -10.492 1 98.69 255 ALA B CA 1
ATOM 3893 C C . ALA B 1 255 ? 2.832 -5.621 -11.375 1 98.69 255 ALA B C 1
ATOM 3895 O O . ALA B 1 255 ? 3.951 -5.129 -11.203 1 98.69 255 ALA B O 1
ATOM 3896 N N . ILE B 1 256 ? 1.96 -5.203 -12.305 1 98.62 256 ILE B N 1
ATOM 3897 C CA . ILE B 1 256 ? 2.289 -4.109 -13.219 1 98.62 256 ILE B CA 1
ATOM 3898 C C . ILE B 1 256 ? 2.545 -2.834 -12.422 1 98.62 256 ILE B C 1
ATOM 3900 O O . ILE B 1 256 ? 3.547 -2.146 -12.641 1 98.62 256 ILE B O 1
ATOM 3904 N N . ALA B 1 257 ? 1.685 -2.592 -11.461 1 98.56 257 ALA B N 1
ATOM 3905 C CA . ALA B 1 257 ? 1.817 -1.395 -10.633 1 98.56 257 ALA B CA 1
ATOM 3906 C C . ALA B 1 257 ? 3.088 -1.449 -9.789 1 98.56 257 ALA B C 1
ATOM 3908 O O . ALA B 1 257 ? 3.729 -0.422 -9.555 1 98.56 257 ALA B O 1
ATOM 3909 N N . THR B 1 258 ? 3.404 -2.621 -9.289 1 98.69 258 THR B N 1
ATOM 3910 C CA . THR B 1 258 ? 4.621 -2.787 -8.508 1 98.69 258 THR B CA 1
ATOM 3911 C C . THR B 1 258 ? 5.855 -2.5 -9.359 1 98.69 258 THR B C 1
ATOM 3913 O O . THR B 1 258 ? 6.773 -1.803 -8.922 1 98.69 258 THR B O 1
ATOM 3916 N N . LEU B 1 259 ? 5.91 -2.967 -10.586 1 98.62 259 LEU B N 1
ATOM 3917 C CA . LEU B 1 259 ? 7.023 -2.697 -11.492 1 98.62 259 LEU B CA 1
ATOM 3918 C C . LEU B 1 259 ? 7.141 -1.204 -11.781 1 98.62 259 LEU B C 1
ATOM 3920 O O . LEU B 1 259 ? 8.242 -0.659 -11.812 1 98.62 259 LEU B O 1
ATOM 3924 N N . ARG B 1 260 ? 5.984 -0.513 -11.953 1 97.62 260 ARG B N 1
ATOM 3925 C CA . ARG B 1 260 ? 5.988 0.935 -12.133 1 97.62 260 ARG B CA 1
ATOM 3926 C C . ARG B 1 260 ? 6.629 1.635 -10.938 1 97.62 260 ARG B C 1
ATOM 3928 O O . ARG B 1 260 ? 7.461 2.529 -11.109 1 97.62 260 ARG B O 1
ATOM 3935 N N . SER B 1 261 ? 6.199 1.153 -9.812 1 96.94 261 SER B N 1
ATOM 3936 C CA . SER B 1 261 ? 6.672 1.778 -8.586 1 96.94 261 SER B CA 1
ATOM 3937 C C . SER B 1 261 ? 8.18 1.613 -8.43 1 96.94 261 SER B C 1
ATOM 3939 O O . SER B 1 261 ? 8.859 2.5 -7.898 1 96.94 261 SER B O 1
ATOM 3941 N N . ILE B 1 262 ? 8.695 0.487 -8.867 1 97.38 262 ILE B N 1
ATOM 3942 C CA . ILE B 1 262 ? 10.125 0.196 -8.742 1 97.38 262 ILE B CA 1
ATOM 3943 C C . ILE B 1 262 ? 10.93 1.227 -9.531 1 97.38 262 ILE B C 1
ATOM 3945 O O . ILE B 1 262 ? 11.977 1.688 -9.07 1 97.38 262 ILE B O 1
ATOM 3949 N N . VAL B 1 263 ? 10.414 1.71 -10.68 1 96.5 263 VAL B N 1
ATOM 3950 C CA . VAL B 1 263 ? 11.219 2.539 -11.578 1 96.5 263 VAL B CA 1
ATOM 3951 C C . VAL B 1 263 ? 10.938 4.016 -11.305 1 96.5 263 VAL B C 1
ATOM 3953 O O . VAL B 1 263 ? 11.742 4.883 -11.648 1 96.5 263 VAL B O 1
ATOM 3956 N N . GLU B 1 264 ? 9.812 4.352 -10.695 1 95.75 264 GLU B N 1
ATOM 3957 C CA . GLU B 1 264 ? 9.445 5.734 -10.422 1 95.75 264 GLU B CA 1
ATOM 3958 C C . GLU B 1 264 ? 10.141 6.254 -9.164 1 95.75 264 GLU B C 1
ATOM 3960 O O . GLU B 1 264 ? 10.289 5.52 -8.188 1 95.75 264 GLU B O 1
ATOM 3965 N N . PRO B 1 265 ? 10.555 7.48 -9.195 1 97 265 PRO B N 1
ATOM 3966 C CA . PRO B 1 265 ? 11.297 8.008 -8.047 1 97 265 PRO B CA 1
ATOM 3967 C C . PRO B 1 265 ? 10.398 8.281 -6.844 1 97 265 PRO B C 1
ATOM 3969 O O . PRO B 1 265 ? 10.875 8.289 -5.703 1 97 265 PRO B O 1
ATOM 3972 N N . VAL B 1 266 ? 9.117 8.586 -7.035 1 97.94 266 VAL B N 1
ATOM 3973 C CA . VAL B 1 266 ? 8.172 8.867 -5.965 1 97.94 266 VAL B CA 1
ATOM 3974 C C . VAL B 1 266 ? 7.402 7.594 -5.605 1 97.94 266 VAL B C 1
ATOM 3976 O O . VAL B 1 266 ? 6.723 7.016 -6.457 1 97.94 266 VAL B O 1
ATOM 3979 N N . LYS B 1 267 ? 7.582 7.176 -4.363 1 98.38 267 LYS B N 1
ATOM 3980 C CA . LYS B 1 267 ? 6.922 5.996 -3.814 1 98.38 267 LYS B CA 1
ATOM 3981 C C . LYS B 1 267 ? 5.715 6.387 -2.965 1 98.38 267 LYS B C 1
ATOM 3983 O O . LYS B 1 267 ? 5.871 6.996 -1.903 1 98.38 267 LYS B O 1
ATOM 3988 N N . ILE B 1 268 ? 4.516 6.039 -3.426 1 98.12 268 ILE B N 1
ATOM 3989 C CA . ILE B 1 268 ? 3.301 6.422 -2.715 1 98.12 268 ILE B CA 1
ATOM 3990 C C . ILE B 1 268 ? 2.736 5.215 -1.97 1 98.12 268 ILE B C 1
ATOM 3992 O O . ILE B 1 268 ? 2.629 4.125 -2.535 1 98.12 268 ILE B O 1
ATOM 3996 N N . GLY B 1 269 ? 2.41 5.48 -0.735 1 97.94 269 GLY B N 1
ATOM 3997 C CA . GLY B 1 269 ? 1.854 4.43 0.101 1 97.94 269 GLY B CA 1
ATOM 3998 C C . GLY B 1 269 ? 2.877 3.795 1.023 1 97.94 269 GLY B C 1
ATOM 3999 O O . GLY B 1 269 ? 4.082 3.898 0.786 1 97.94 269 GLY B O 1
ATOM 4000 N N . THR B 1 270 ? 2.338 3.141 2.053 1 97.88 270 THR B N 1
ATOM 4001 C CA . THR B 1 270 ? 3.174 2.482 3.051 1 97.88 270 THR B CA 1
ATOM 4002 C C . THR B 1 270 ? 3.559 1.078 2.594 1 97.88 270 THR B C 1
ATOM 4004 O O . THR B 1 270 ? 2.793 0.419 1.885 1 97.88 270 THR B O 1
#

Foldseek 3Di:
DFFEEEEEALALLSLLLQQCVLVVVASHDDAEYEYPPVVSVVVSQVPGPDRHYYDDLLVSLVRGQEYEYDHELVCCQVNLCNNLVVLHEYEYLHLLNCVPVVSVVVSVVSCVVSVYYYHYFLFQWDCLLVLLVCLVDDWQEKEKEKEDALVLQPPFPLCVVVVPDSVPDAAKDWPDKDFLVVCCNRGVLCSSNSSSSCVSNVPHTYMYIYIHGNPDDFMKMWMWIADPVGIDITMGGFCARPRDNSGGPVRSVRVNVVSNQVPDPDHDGD/DFFEEEEEALALLSLLLQQCVLVVVASHDDAEYEYPPVVSVVVSQVPGPDRHYYDDLLVSLVRGQEYEYDHELVCCQVNLCNNLVVLHEYEYLHLLNCVPVVSVVVSVVSCVVSVYYYHYFQFQWDCLLVLLVCLVDDWQEKEKEKEDALVLQPPFPLCVVVVPDSVPDAAKDWPDKDFLVVVCNRGVLCSSNSSSSCVSNVPHTYMYIYIHGNPDDFMKMWMWIADPVGIDITMGGFCARPRGNSGGPVRSVRVNVVSNQVVDPDHDGD

InterPro domains:
  IPR002811 Aspartate dehydrogenase [PF01958] (170-256)
  IPR005106 Aspartate/homoserine dehydrogenase, NAD-binding [PF03447] (9-121)
  IPR011182 L-aspartate dehydrogenase [PIRSF005227] (3-270)
  IPR020626 L-aspartate dehydrogenase, prokaryotic [MF_01265] (3-268)
  IPR022487 L-aspartate dehydrogenase, archaeal [TIGR03855] (28-267)
  IPR036291 NAD(P)-binding domain superfamily [SSF51735] (3-135)

Sequence (540 aa):
MVLKIGLVGCGAIGLEIARAIDRGEVEAELVAVFDRNGDRARELLKGLRGKPRLLELEELVEGSDIVVEAASQRAVPEVARAALGRGRDLMIMSVGALLDPGLRRTVEELARDRGCRVYLPSGAISGLDGLKSAGAGRIDIVTLTTTKNPRGFAGAPYIEDRGIDLSAISKPTVIFEGPAEEAVSAFPANVNVAATLSLTARGARVRVRIVADPDIEVNIHEICAEGDFGRITTRVENVPSPRNPKTSRLAALSAIATLRSIVEPVKIGTMVLKIGLVGCGAIGLEIARAIDRGEVEAELVAVFDRNGDRARELLKGLRGKPRLLELEELVEGSDIVVEAASQRAVPEVARAALGRGRDLMIMSVGALLDPGLRRTVEELARDRGCRVYLPSGAISGLDGLKSAGAGRIDIVTLTTTKNPRGFAGAPYIEDRGIDLSAISKPTVIFEGPAEEAVSAFPANVNVAATLSLTARGARVRVRIVADPDIEVNIHEICAEGDFGRITTRVENVPSPRNPKTSRLAALSAIATLRSIVEPVKIGT

Nearest PDB structures (foldseek):
  2dc1-assembly1_B  TM=9.034E-01  e=2.424E-25  Archaeoglobus fulgidus
  1j5p-assembly1_A  TM=8.692E-01  e=2.990E-21  Thermotoga maritima
  4hkt-assembly1_D  TM=5.731E-01  e=4.374E-12  Sinorhizobium meliloti 1021
  1tlt-assembly1_B  TM=5.560E-01  e=6.596E-10  Escherichia coli
  3uuw-assembly1_D  TM=5.362E-01  e=3.657E-09  Clostridioides difficile 630

Organism: Methanothrix harundinacea (strain 6Ac) (NCBI:txid1110509)

Secondary structure (DSSP, 8-state):
-PEEEEEE--SHHHHHHHHHHHTTSSSEEEEEEE-SSHHHHHHHHHT-SS--EE--HHHHHHT-SEEEE-S-GGGHHHHHHHHHHTT-EEEES-GGGGGSHHHHHHHHHHHHHHT--EEE--TT---HHHHHHHHTS-EEEEEEEEEE-GGGGTT-HHHHHHT--GGG--S-EEEEEEEHHHHHHH-GGGHHHHHHHHHHHTT--EEEEEEE-TT-SSEEEEEEEEETTEEEEEEEEEPBPSS-TTSBHHHHHHHHHHHHHHHSSEEE--/-PEEEEEE--SHHHHHHHHHHHTTSSSEEEEEEE-SSHHHHHHHHHT-SS--EE--HHHHHHT-SEEEE-S-GGGHHHHHHHHHHTT-EEEES-GGGGGSHHHHHHHHHHHHHHT--EEE--TT---HHHHHHHHTS-EEEEEEEEEE-GGGGTT-HHHHHHT--GGG--S-EEEEEEEHHHHHHH-GGGHHHHHHHHHHHTT--EEEEEEE-TT-SSEEEEEEEEETTEEEEEEEEEPBPSS-TTSBHHHHHHHHHHHHHHHSSEEE--